Protein AF-A0A364NBF6-F1 (afdb_monomer)

pLDDT: mean 75.81, std 26.18, range [22.16, 98.38]

Structure (mmCIF, N/CA/C/O backbone):
data_AF-A0A364NBF6-F1
#
_entry.id   AF-A0A364NBF6-F1
#
loop_
_atom_site.group_PDB
_atom_site.id
_atom_site.type_symbol
_atom_site.label_atom_id
_atom_site.label_alt_id
_atom_site.label_comp_id
_atom_site.label_asym_id
_atom_site.label_entity_id
_atom_site.label_seq_id
_atom_site.pdbx_PDB_ins_code
_atom_site.Cartn_x
_atom_site.Cartn_y
_atom_site.Cartn_z
_atom_site.occupancy
_atom_site.B_iso_or_equiv
_atom_site.auth_seq_id
_atom_site.auth_comp_id
_atom_site.auth_asym_id
_atom_site.auth_atom_id
_atom_site.pdbx_PDB_model_num
ATOM 1 N N . MET A 1 1 ? 6.435 -25.869 49.431 1.00 33.03 1 MET A N 1
ATOM 2 C CA . MET A 1 1 ? 7.713 -26.461 49.877 1.00 33.03 1 MET A CA 1
ATOM 3 C C . MET A 1 1 ? 7.801 -27.852 49.263 1.00 33.03 1 MET A C 1
ATOM 5 O O . MET A 1 1 ? 7.088 -28.699 49.765 1.00 33.03 1 MET A O 1
ATOM 9 N N . PHE A 1 2 ? 8.606 -28.037 48.198 1.00 29.45 2 PHE A N 1
ATOM 10 C CA . PHE A 1 2 ? 8.916 -29.311 47.489 1.00 29.45 2 PHE A CA 1
ATOM 11 C C . PHE A 1 2 ? 7.726 -30.178 46.979 1.00 29.45 2 PHE A C 1
ATOM 13 O O . PHE A 1 2 ? 6.613 -30.058 47.466 1.00 29.45 2 PHE A O 1
ATOM 20 N N . ASN A 1 3 ? 7.898 -31.150 46.070 1.00 33.50 3 ASN A N 1
ATOM 21 C CA . ASN A 1 3 ? 8.496 -31.186 44.713 1.00 33.50 3 ASN A CA 1
ATOM 22 C C . ASN A 1 3 ? 8.186 -32.583 44.094 1.00 33.50 3 ASN A C 1
ATOM 24 O O . ASN A 1 3 ? 7.715 -33.451 44.820 1.00 33.50 3 ASN A O 1
ATOM 28 N N . ALA A 1 4 ? 8.541 -32.814 42.815 1.00 31.12 4 ALA A N 1
ATOM 29 C CA . ALA A 1 4 ? 8.360 -34.058 42.020 1.00 31.12 4 ALA A CA 1
ATOM 30 C C . ALA A 1 4 ? 6.917 -34.293 41.482 1.00 31.12 4 ALA A C 1
ATOM 32 O O . ALA A 1 4 ? 6.003 -34.448 42.281 1.00 31.12 4 ALA A O 1
ATOM 33 N N . LEU A 1 5 ? 6.566 -34.261 40.179 1.00 32.34 5 LEU A N 1
ATOM 34 C CA . LEU A 1 5 ? 7.253 -34.303 38.857 1.00 32.34 5 LEU A CA 1
ATOM 35 C C . LEU A 1 5 ? 7.337 -35.712 38.209 1.00 32.34 5 LEU A C 1
ATOM 37 O O . LEU A 1 5 ? 7.474 -36.702 38.919 1.00 32.34 5 LEU A O 1
ATOM 41 N N . SER A 1 6 ? 7.290 -35.760 36.861 1.00 30.30 6 SER A N 1
ATOM 42 C CA . SER A 1 6 ? 7.133 -36.923 35.935 1.00 30.30 6 SER A CA 1
ATOM 43 C C . SER A 1 6 ? 5.686 -37.443 35.760 1.00 30.30 6 SER A C 1
ATOM 45 O O . SER A 1 6 ? 4.931 -37.449 36.723 1.00 30.30 6 SER A O 1
ATOM 47 N N . THR A 1 7 ? 5.191 -37.852 34.576 1.00 32.06 7 THR A N 1
ATOM 48 C CA . THR A 1 7 ? 5.650 -37.705 33.162 1.00 32.06 7 THR A CA 1
ATOM 49 C C . THR A 1 7 ? 4.454 -37.905 32.201 1.00 32.06 7 THR A C 1
ATOM 51 O O . THR A 1 7 ? 3.605 -38.744 32.501 1.00 32.06 7 THR A O 1
ATOM 54 N N . PRO A 1 8 ? 4.375 -37.225 31.037 1.00 36.62 8 PRO A N 1
ATOM 55 C CA . PRO A 1 8 ? 3.404 -37.543 29.981 1.00 36.62 8 PRO A CA 1
ATOM 56 C C . PRO A 1 8 ? 3.878 -38.698 29.075 1.00 36.62 8 PRO A C 1
ATOM 58 O O . PRO A 1 8 ? 5.078 -38.910 28.908 1.00 36.62 8 PRO A O 1
ATOM 61 N N . LEU A 1 9 ? 2.938 -39.423 28.456 1.00 31.67 9 LEU A N 1
ATOM 62 C CA . LEU A 1 9 ? 3.226 -40.523 27.523 1.00 31.67 9 LEU A CA 1
ATOM 63 C C . LEU A 1 9 ? 3.804 -40.024 26.187 1.00 31.67 9 LEU A C 1
ATOM 65 O O . LEU A 1 9 ? 3.197 -39.189 25.517 1.00 31.67 9 LEU A O 1
ATOM 69 N N . THR A 1 10 ? 4.905 -40.631 25.743 1.00 32.06 10 THR A N 1
ATOM 70 C CA . THR A 1 10 ? 5.399 -40.558 24.360 1.00 32.06 10 THR A CA 1
ATOM 71 C C . THR A 1 10 ? 5.110 -41.871 23.629 1.00 32.06 10 THR A C 1
ATOM 73 O O . THR A 1 10 ? 5.602 -42.933 24.005 1.00 32.06 10 THR A O 1
ATOM 76 N N . LEU A 1 11 ? 4.314 -41.814 22.559 1.00 32.06 11 LEU A N 1
ATOM 77 C CA . LEU A 1 11 ? 4.087 -42.961 21.674 1.00 32.06 11 LEU A CA 1
ATOM 78 C C . LEU A 1 11 ? 5.217 -43.051 20.640 1.00 32.06 11 LEU A C 1
ATOM 80 O O . LEU A 1 11 ? 5.231 -42.299 19.668 1.00 32.06 11 LEU A O 1
ATOM 84 N N . LEU A 1 12 ? 6.159 -43.980 20.839 1.00 31.70 12 LEU A N 1
ATOM 85 C CA . LEU A 1 12 ? 7.136 -44.341 19.807 1.00 31.70 12 LEU A CA 1
ATOM 86 C C . LEU A 1 12 ? 6.461 -45.173 18.706 1.00 31.70 12 LEU A C 1
ATOM 88 O O . LEU A 1 12 ? 6.180 -46.356 18.893 1.00 31.70 12 LEU A O 1
ATOM 92 N N . SER A 1 13 ? 6.272 -44.581 17.528 1.00 32.91 13 SER A N 1
ATOM 93 C CA . SER A 1 13 ? 6.013 -45.324 16.294 1.00 32.91 13 SER A CA 1
ATOM 94 C C . SER A 1 13 ? 7.323 -45.911 15.755 1.00 32.91 13 SER A C 1
ATOM 96 O O . SER A 1 13 ? 8.178 -45.211 15.215 1.00 32.91 13 SER A O 1
ATOM 98 N N . PHE A 1 14 ? 7.493 -47.223 15.922 1.00 32.56 14 PHE A N 1
ATOM 99 C CA . PHE A 1 14 ? 8.661 -47.959 15.437 1.00 32.56 14 PHE A CA 1
ATOM 100 C C . PHE A 1 14 ? 8.610 -48.098 13.904 1.00 32.56 14 PHE A C 1
ATOM 102 O O . PHE A 1 14 ? 7.918 -48.964 13.372 1.00 32.56 14 PHE A O 1
ATOM 109 N N . SER A 1 15 ? 9.365 -47.261 13.192 1.00 33.25 15 SER A N 1
ATOM 110 C CA . SER A 1 15 ? 9.583 -47.387 11.745 1.00 33.25 15 SER A CA 1
ATOM 111 C C . SER A 1 15 ? 10.987 -47.920 11.481 1.00 33.25 15 SER A C 1
ATOM 113 O O . SER A 1 15 ? 11.964 -47.181 11.610 1.00 33.25 15 SER A O 1
ATOM 115 N N . LEU A 1 16 ? 11.104 -49.193 11.086 1.00 32.88 16 LEU A N 1
ATOM 116 C CA . LEU A 1 16 ? 12.365 -49.727 10.567 1.00 32.88 16 LEU A CA 1
ATOM 117 C C . LEU A 1 16 ? 12.699 -49.022 9.246 1.00 32.88 16 LEU A C 1
ATOM 119 O O . LEU A 1 16 ? 12.142 -49.358 8.200 1.00 32.88 16 LEU A O 1
ATOM 123 N N . LEU A 1 17 ? 13.654 -48.090 9.272 1.00 32.38 17 LEU A N 1
ATOM 124 C CA . LEU A 1 17 ? 14.365 -47.729 8.053 1.00 32.38 17 LEU A CA 1
ATOM 125 C C . LEU A 1 17 ? 15.262 -48.902 7.654 1.00 32.38 17 LEU A C 1
ATOM 127 O O . LEU A 1 17 ? 16.390 -49.039 8.122 1.00 32.38 17 LEU A O 1
ATOM 131 N N . LEU A 1 18 ? 14.759 -49.716 6.727 1.00 31.62 18 LEU A N 1
ATOM 132 C CA . LEU A 1 18 ? 15.609 -50.422 5.778 1.00 31.62 18 LEU A CA 1
ATOM 133 C C . LEU A 1 18 ? 16.432 -49.362 5.038 1.00 31.62 18 LEU A C 1
ATOM 135 O O . LEU A 1 18 ? 15.936 -48.696 4.129 1.00 31.62 18 LEU A O 1
ATOM 139 N N . THR A 1 19 ? 17.679 -49.161 5.464 1.00 30.48 19 THR A N 1
ATOM 140 C CA . THR A 1 19 ? 18.617 -48.250 4.807 1.00 30.48 19 THR A CA 1
ATOM 141 C C . THR A 1 19 ? 19.073 -48.864 3.491 1.00 30.48 19 THR A C 1
ATOM 143 O O . THR A 1 19 ? 20.165 -49.422 3.397 1.00 30.48 19 THR A O 1
ATOM 146 N N . SER A 1 20 ? 18.224 -48.762 2.469 1.00 36.12 20 SER A N 1
ATOM 147 C CA . SER A 1 20 ? 18.601 -49.008 1.082 1.00 36.12 20 SER A CA 1
ATOM 148 C C . SER A 1 20 ? 19.801 -48.126 0.755 1.00 36.12 20 SER A C 1
ATOM 150 O O . SER A 1 20 ? 19.659 -46.910 0.604 1.00 36.12 20 SER A O 1
ATOM 152 N N . THR A 1 21 ? 20.986 -48.725 0.656 1.00 36.09 21 THR A N 1
ATOM 153 C CA . THR A 1 21 ? 22.244 -48.058 0.303 1.00 36.09 21 THR A CA 1
ATOM 154 C C . THR A 1 21 ? 22.259 -47.703 -1.182 1.00 36.09 21 THR A C 1
ATOM 156 O O . THR A 1 21 ? 23.071 -48.189 -1.964 1.00 36.09 21 THR A O 1
ATOM 159 N N . SER A 1 22 ? 21.332 -46.827 -1.583 1.00 42.31 22 SER A N 1
ATOM 160 C CA . SER A 1 22 ? 21.359 -46.168 -2.884 1.00 42.31 22 SER A CA 1
ATOM 161 C C . SER A 1 22 ? 22.721 -45.504 -3.054 1.00 42.31 22 SER A C 1
ATOM 163 O O . SER A 1 22 ? 23.139 -44.764 -2.160 1.00 42.31 22 SER A O 1
ATOM 165 N N . ALA A 1 23 ? 23.401 -45.753 -4.175 1.00 44.84 23 ALA A N 1
ATOM 166 C CA . ALA A 1 23 ? 24.706 -45.162 -4.430 1.00 44.84 23 ALA A CA 1
ATOM 167 C C . ALA A 1 23 ? 24.603 -43.633 -4.315 1.00 44.84 23 ALA A C 1
ATOM 169 O O . ALA A 1 23 ? 23.849 -42.970 -5.040 1.00 44.84 23 ALA A O 1
ATOM 170 N N . ILE A 1 24 ? 25.307 -43.079 -3.332 1.00 59.88 24 ILE A N 1
ATOM 171 C CA . ILE A 1 24 ? 25.478 -41.642 -3.177 1.00 59.88 24 ILE A CA 1
ATOM 172 C C . ILE A 1 24 ? 26.671 -41.275 -4.053 1.00 59.88 24 ILE A C 1
ATOM 174 O O . ILE A 1 24 ? 27.768 -41.803 -3.865 1.00 59.88 24 ILE A O 1
ATOM 178 N N . GLY A 1 25 ? 26.436 -40.395 -5.027 1.00 72.44 25 GLY A N 1
ATOM 179 C CA . GLY A 1 25 ? 27.477 -39.920 -5.934 1.00 72.44 25 GLY A CA 1
ATOM 180 C C . GLY A 1 25 ? 28.655 -39.277 -5.194 1.00 72.44 25 GLY A C 1
ATOM 181 O O . GLY A 1 25 ? 28.550 -38.942 -4.014 1.00 72.44 25 GLY A O 1
ATOM 182 N N . ARG A 1 26 ? 29.787 -39.092 -5.875 1.00 83.75 26 ARG A N 1
ATOM 183 C CA . ARG A 1 26 ? 31.012 -38.556 -5.265 1.00 83.75 26 ARG A CA 1
ATOM 184 C C . ARG A 1 26 ? 31.417 -37.216 -5.866 1.00 83.75 26 ARG A C 1
ATOM 186 O O . ARG A 1 26 ? 31.491 -37.062 -7.086 1.00 83.75 26 ARG A O 1
ATOM 193 N N . ALA A 1 27 ? 31.769 -36.286 -4.986 1.00 87.75 27 ALA A N 1
ATOM 194 C CA . ALA A 1 27 ? 32.601 -35.144 -5.326 1.00 87.75 27 ALA A CA 1
ATOM 195 C C . ALA A 1 27 ? 34.059 -35.621 -5.388 1.00 87.75 27 ALA A C 1
ATOM 197 O O . ALA A 1 27 ? 34.555 -36.194 -4.414 1.00 87.75 27 ALA A O 1
ATOM 198 N N . ILE A 1 28 ? 34.737 -35.395 -6.513 1.00 88.75 28 ILE A N 1
ATOM 199 C CA . ILE A 1 28 ? 36.156 -35.711 -6.711 1.00 88.75 28 ILE A CA 1
ATOM 200 C C . ILE A 1 28 ? 36.900 -34.441 -7.122 1.00 88.75 28 ILE A C 1
ATOM 202 O O . ILE A 1 28 ? 36.410 -33.657 -7.934 1.00 88.75 28 ILE A O 1
ATOM 206 N N . VAL A 1 29 ? 38.092 -34.242 -6.564 1.00 90.75 29 VAL A N 1
ATOM 207 C CA . VAL A 1 29 ? 38.998 -33.146 -6.923 1.00 90.75 29 VAL A CA 1
ATOM 208 C C . VAL A 1 29 ? 40.357 -33.742 -7.268 1.00 90.75 29 VAL A C 1
ATOM 210 O O . VAL A 1 29 ? 40.995 -34.348 -6.411 1.00 90.75 29 VAL A O 1
ATOM 213 N N . THR A 1 30 ? 40.784 -33.576 -8.517 1.00 90.31 30 THR A N 1
ATOM 214 C CA . THR A 1 30 ? 42.007 -34.144 -9.097 1.00 90.31 30 THR A CA 1
ATOM 215 C C . THR A 1 30 ? 43.015 -33.033 -9.366 1.00 90.31 30 THR A C 1
ATOM 217 O O . THR A 1 30 ? 42.730 -32.083 -10.102 1.00 90.31 30 THR A O 1
ATOM 220 N N . ASN A 1 31 ? 44.213 -33.167 -8.801 1.00 91.56 31 ASN A N 1
ATOM 221 C CA . ASN A 1 31 ? 45.301 -32.230 -9.036 1.00 91.56 31 ASN A CA 1
ATOM 222 C C . ASN A 1 31 ? 46.184 -32.704 -10.204 1.00 91.56 31 ASN A C 1
ATOM 224 O O . ASN A 1 31 ? 46.937 -33.659 -10.057 1.00 91.56 31 ASN A O 1
ATOM 228 N N . GLU A 1 32 ? 46.131 -32.024 -11.350 1.00 89.38 32 GLU A N 1
ATOM 229 C CA . GLU A 1 32 ? 47.027 -32.244 -12.503 1.00 89.38 32 GLU A CA 1
ATOM 230 C C . GLU A 1 32 ? 48.059 -31.098 -12.638 1.00 89.38 32 GLU A C 1
ATOM 232 O O . GLU A 1 32 ? 48.628 -30.847 -13.706 1.00 89.38 32 GLU A O 1
ATOM 237 N N . CYS A 1 33 ? 48.294 -30.360 -11.547 1.00 84.56 33 CYS A N 1
ATOM 238 C CA . CYS A 1 33 ? 49.331 -29.339 -11.446 1.00 84.56 33 CYS A CA 1
ATOM 239 C C . CYS A 1 33 ? 50.655 -29.931 -10.929 1.00 84.56 33 CYS A C 1
ATOM 241 O O . CYS A 1 33 ? 50.647 -30.962 -10.261 1.00 84.56 33 CYS A O 1
ATOM 243 N N . PRO A 1 34 ? 51.800 -29.269 -11.190 1.00 86.25 34 PRO A N 1
ATOM 244 C CA . PRO A 1 34 ? 53.101 -29.699 -10.668 1.00 86.25 34 PRO A CA 1
ATOM 245 C C . PRO A 1 34 ? 53.305 -29.394 -9.173 1.00 86.25 34 PRO A C 1
ATOM 247 O O . PRO A 1 34 ? 54.284 -29.858 -8.598 1.00 86.25 34 PRO A O 1
ATOM 250 N N . ASP A 1 35 ? 52.409 -28.618 -8.560 1.00 90.38 35 ASP A N 1
ATOM 251 C CA . ASP A 1 35 ? 52.458 -28.194 -7.158 1.00 90.38 35 ASP A CA 1
ATOM 252 C C . ASP A 1 35 ? 51.235 -28.760 -6.404 1.00 90.38 35 ASP A C 1
ATOM 254 O O . ASP A 1 35 ? 50.169 -28.902 -7.022 1.00 90.38 35 ASP A O 1
ATOM 258 N N . PRO A 1 36 ? 51.340 -29.062 -5.095 1.00 92.56 36 PRO A N 1
ATOM 259 C CA . PRO A 1 36 ? 50.197 -29.487 -4.289 1.00 92.56 36 PRO A CA 1
ATOM 260 C C . PRO A 1 36 ? 49.123 -28.393 -4.195 1.00 92.56 36 PRO A C 1
ATOM 262 O O . PRO A 1 36 ? 49.416 -27.197 -4.250 1.00 92.56 36 PRO A O 1
ATOM 265 N N . ILE A 1 37 ? 47.869 -28.812 -4.018 1.00 95.06 37 ILE A N 1
ATOM 266 C CA . ILE A 1 37 ? 46.731 -27.918 -3.752 1.00 95.06 37 ILE A CA 1
ATOM 267 C C . ILE A 1 37 ? 46.055 -28.301 -2.434 1.00 95.06 37 ILE A C 1
ATOM 269 O O . ILE A 1 37 ? 46.061 -29.465 -2.034 1.00 95.06 37 ILE A O 1
ATOM 273 N N . TYR A 1 38 ? 45.464 -27.320 -1.760 1.00 96.25 38 TYR A N 1
ATOM 274 C CA . TYR A 1 38 ? 44.934 -27.460 -0.405 1.00 96.25 38 TYR A CA 1
ATOM 275 C C . TYR A 1 38 ? 43.412 -27.333 -0.428 1.00 96.25 38 TYR A C 1
ATOM 277 O O . TYR A 1 38 ? 42.883 -26.360 -0.966 1.00 96.25 38 TYR A O 1
ATOM 285 N N . LEU A 1 39 ? 42.714 -28.323 0.131 1.00 96.25 39 LEU A N 1
ATOM 286 C CA . LEU A 1 39 ? 41.259 -28.454 0.091 1.00 96.25 39 LEU A CA 1
ATOM 287 C C . LEU A 1 39 ? 40.650 -28.509 1.498 1.00 96.25 39 LEU A C 1
ATOM 289 O O . LEU A 1 39 ? 41.180 -29.163 2.396 1.00 96.25 39 LEU A O 1
ATOM 293 N N . TRP A 1 40 ? 39.479 -27.892 1.650 1.00 96.56 40 TRP A N 1
ATOM 294 C CA . TRP A 1 40 ? 38.606 -28.005 2.818 1.00 96.56 40 TRP A CA 1
ATOM 295 C C . TRP A 1 40 ? 37.174 -28.300 2.375 1.00 96.56 40 TRP A C 1
ATOM 297 O O . TRP A 1 40 ? 36.668 -27.668 1.448 1.00 96.56 40 TRP A O 1
ATOM 307 N N . SER A 1 41 ? 36.509 -29.225 3.063 1.00 94.69 41 SER A N 1
ATOM 308 C CA . SER A 1 41 ? 35.071 -29.465 2.935 1.00 94.69 41 SER A CA 1
ATOM 309 C C . SER A 1 41 ? 34.343 -28.651 4.001 1.00 94.69 41 SER A C 1
ATOM 311 O O . SER A 1 41 ? 34.680 -28.744 5.183 1.00 94.69 41 SER A O 1
ATOM 313 N N . ILE A 1 42 ? 33.407 -27.796 3.582 1.00 92.56 42 ILE A N 1
ATOM 314 C CA . ILE A 1 42 ? 32.743 -26.817 4.450 1.00 92.56 42 ILE A CA 1
ATOM 315 C C . ILE A 1 42 ? 31.223 -26.927 4.317 1.00 92.56 42 ILE A C 1
ATOM 317 O O . ILE A 1 42 ? 30.675 -26.741 3.231 1.00 92.56 42 ILE A O 1
ATOM 321 N N . GLY A 1 43 ? 30.560 -27.184 5.441 1.00 88.06 43 GLY A N 1
ATOM 322 C CA . GLY A 1 43 ? 29.113 -27.068 5.633 1.00 88.06 43 GLY A CA 1
ATOM 323 C C . GLY A 1 43 ? 28.834 -26.224 6.879 1.00 88.06 43 GLY A C 1
ATOM 324 O O . GLY A 1 43 ? 29.406 -25.145 7.036 1.00 88.06 43 GLY A O 1
ATOM 325 N N . GLY A 1 44 ? 28.048 -26.749 7.821 1.00 82.06 44 GLY A N 1
ATOM 326 C CA . GLY A 1 44 ? 27.921 -26.211 9.180 1.00 82.06 44 GLY A CA 1
ATOM 327 C C . GLY A 1 44 ? 29.199 -26.353 10.023 1.00 82.06 44 GLY A C 1
ATOM 328 O O . GLY A 1 44 ? 29.326 -25.713 11.066 1.00 82.06 44 GLY A O 1
ATOM 329 N N . THR A 1 45 ? 30.167 -27.158 9.572 1.00 85.75 45 THR A N 1
ATOM 330 C CA . THR A 1 45 ? 31.531 -27.250 10.119 1.00 85.75 45 THR A CA 1
ATOM 331 C C . THR A 1 45 ? 32.579 -27.213 8.998 1.00 85.75 45 THR A C 1
ATOM 333 O O . THR A 1 45 ? 32.256 -27.373 7.820 1.00 85.75 45 THR A O 1
ATOM 336 N N . ILE A 1 46 ? 33.843 -26.971 9.362 1.00 91.00 46 ILE A N 1
ATOM 337 C CA . ILE A 1 46 ? 34.998 -26.923 8.449 1.00 91.00 46 ILE A CA 1
ATOM 338 C C . ILE A 1 46 ? 35.856 -28.172 8.695 1.00 91.00 46 ILE A C 1
ATOM 340 O O . ILE A 1 46 ? 36.208 -28.456 9.841 1.00 91.00 46 ILE A O 1
ATOM 344 N N . SER A 1 47 ? 36.207 -28.913 7.640 1.00 92.94 47 SER A N 1
ATOM 345 C CA . SER A 1 47 ? 37.106 -30.072 7.739 1.00 92.94 47 SER A CA 1
ATOM 346 C C . SER A 1 47 ? 38.544 -29.675 8.118 1.00 92.94 47 SER A C 1
ATOM 348 O O . SER A 1 47 ? 38.947 -28.524 7.932 1.00 92.94 47 SER A O 1
ATOM 350 N N . PRO A 1 48 ? 39.392 -30.628 8.544 1.00 93.88 48 PRO A N 1
ATOM 351 C CA . PRO A 1 48 ? 40.842 -30.463 8.457 1.00 93.88 48 PRO A CA 1
ATOM 352 C C . PRO A 1 48 ? 41.294 -30.125 7.023 1.00 93.88 48 PRO A C 1
ATOM 354 O O . PRO A 1 48 ? 40.583 -30.413 6.056 1.00 93.88 48 PRO A O 1
ATOM 357 N N . GLN A 1 49 ? 42.490 -29.544 6.884 1.00 94.69 49 GLN A N 1
ATOM 358 C CA . GLN A 1 49 ? 43.123 -29.335 5.577 1.00 94.69 49 GLN A CA 1
ATOM 359 C C . GLN A 1 49 ? 43.458 -30.688 4.936 1.00 94.69 49 GLN A C 1
ATOM 361 O O . GLN A 1 49 ? 44.196 -31.487 5.514 1.00 94.69 49 GLN A O 1
ATOM 366 N N . HIS A 1 50 ? 42.988 -30.908 3.713 1.00 95.06 50 HIS A N 1
ATOM 367 C CA . HIS A 1 50 ? 43.423 -32.002 2.855 1.00 95.06 50 HIS A CA 1
ATOM 368 C C . HIS A 1 50 ? 44.455 -31.478 1.850 1.00 95.06 50 HIS A C 1
ATOM 370 O O . HIS A 1 50 ? 44.165 -30.560 1.086 1.00 95.06 50 HIS A O 1
ATOM 376 N N . VAL A 1 51 ? 45.656 -32.057 1.843 1.00 95.31 51 VAL A N 1
ATOM 377 C CA . VAL A 1 51 ? 46.665 -31.797 0.805 1.00 95.31 51 VAL A CA 1
ATOM 378 C C . VAL A 1 51 ? 46.420 -32.765 -0.351 1.00 95.31 51 VAL A C 1
ATOM 380 O O . VAL A 1 51 ? 46.274 -33.966 -0.126 1.00 95.31 51 VAL A O 1
ATOM 383 N N . ILE A 1 52 ? 46.346 -32.248 -1.577 1.00 94.50 52 ILE A N 1
ATOM 384 C CA . ILE A 1 52 ? 46.197 -33.037 -2.803 1.00 94.50 52 ILE A CA 1
ATOM 385 C C . ILE A 1 52 ? 47.485 -32.873 -3.607 1.00 94.50 52 ILE A C 1
ATOM 387 O O . ILE A 1 52 ? 47.693 -31.864 -4.287 1.00 94.50 52 ILE A O 1
ATOM 391 N N . GLU A 1 53 ? 48.361 -33.865 -3.501 1.00 94.69 53 GLU A N 1
ATOM 392 C CA . GLU A 1 53 ? 49.649 -33.906 -4.194 1.00 94.69 53 GLU A CA 1
ATOM 393 C C . GLU A 1 53 ? 49.488 -33.980 -5.727 1.00 94.69 53 GLU A C 1
ATOM 395 O O . GLU A 1 53 ? 48.440 -34.432 -6.212 1.00 94.69 53 GLU A O 1
ATOM 400 N N . PRO A 1 54 ? 50.506 -33.573 -6.510 1.00 91.00 54 PRO A N 1
ATOM 401 C CA . PRO A 1 54 ? 50.523 -33.710 -7.966 1.00 91.00 54 PRO A CA 1
ATOM 402 C C . PRO A 1 54 ? 50.120 -35.109 -8.457 1.00 91.00 54 PRO A C 1
ATOM 404 O O . PRO A 1 54 ? 50.615 -36.126 -7.973 1.00 91.00 54 PRO A O 1
ATOM 407 N N . SER A 1 55 ? 49.223 -35.155 -9.442 1.00 87.62 55 SER A N 1
ATOM 408 C CA . SER A 1 55 ? 48.616 -36.370 -10.012 1.00 87.62 55 SER A CA 1
ATOM 409 C C . SER A 1 55 ? 47.765 -37.213 -9.045 1.00 87.62 55 SER A C 1
ATOM 411 O O . SER A 1 55 ? 47.413 -38.344 -9.382 1.00 87.62 55 SER A O 1
ATOM 413 N N . THR A 1 56 ? 47.390 -36.697 -7.868 1.00 88.94 56 THR A N 1
ATOM 414 C CA . THR A 1 56 ? 46.493 -37.394 -6.922 1.00 88.94 56 THR A CA 1
ATOM 415 C C . THR A 1 56 ? 45.066 -36.828 -6.935 1.00 88.94 56 THR A C 1
ATOM 417 O O . THR A 1 56 ? 44.748 -35.883 -7.664 1.00 88.94 56 THR A O 1
ATOM 420 N N . SER A 1 57 ? 44.149 -37.445 -6.18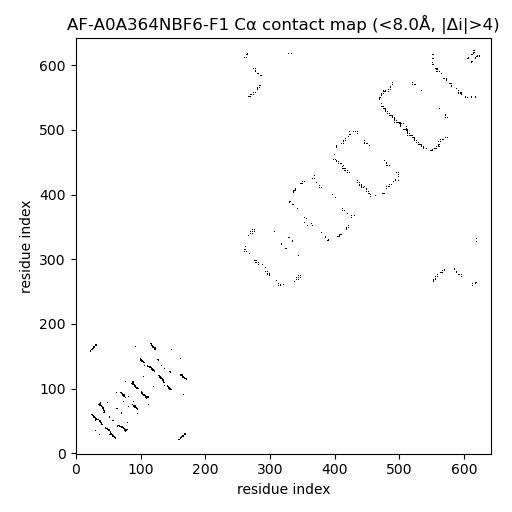0 1.00 88.94 57 SER A N 1
ATOM 421 C CA . SER A 1 57 ? 42.753 -36.998 -6.082 1.00 88.94 57 SER A CA 1
ATOM 422 C C . SER A 1 57 ? 42.173 -37.164 -4.681 1.00 88.94 57 SER A C 1
ATOM 424 O O . SER A 1 57 ? 42.309 -38.215 -4.060 1.00 88.94 57 SER A O 1
ATOM 426 N N . TYR A 1 58 ? 41.446 -36.146 -4.228 1.00 90.56 58 TYR A N 1
ATOM 427 C CA . TYR A 1 58 ? 40.548 -36.216 -3.078 1.00 90.56 58 TYR A CA 1
ATOM 428 C C . TYR A 1 58 ? 39.158 -36.691 -3.520 1.00 90.56 58 TYR A C 1
ATOM 430 O O . TYR A 1 58 ? 38.713 -36.349 -4.617 1.00 90.56 58 TYR A O 1
ATOM 438 N N . SER A 1 59 ? 38.431 -37.424 -2.669 1.00 88.62 59 SER A N 1
ATOM 439 C CA . SER A 1 59 ? 37.001 -37.664 -2.899 1.00 88.62 59 SER A CA 1
ATOM 440 C C . SER A 1 59 ? 36.179 -37.817 -1.621 1.00 88.62 59 SER A C 1
ATOM 442 O O . SER A 1 59 ? 36.612 -38.462 -0.667 1.00 88.62 59 SER A O 1
ATOM 444 N N . GLN A 1 60 ? 34.943 -37.318 -1.656 1.00 87.31 60 GLN A N 1
ATOM 445 C CA . GLN A 1 60 ? 33.922 -37.533 -0.625 1.00 87.31 60 GLN A CA 1
ATOM 446 C C . GLN A 1 60 ? 32.577 -37.915 -1.274 1.00 87.31 60 GLN A C 1
ATOM 448 O O . GLN A 1 60 ? 32.325 -37.513 -2.414 1.00 87.31 60 GLN A O 1
ATOM 453 N N . PRO A 1 61 ? 31.698 -38.680 -0.598 1.00 85.81 61 PRO A N 1
ATOM 454 C CA . PRO A 1 61 ? 30.306 -38.806 -1.029 1.00 85.81 61 PRO A CA 1
ATOM 455 C C . PRO A 1 61 ? 29.601 -37.441 -0.954 1.00 85.81 61 PRO A C 1
ATOM 457 O O . PRO A 1 61 ? 29.930 -36.628 -0.092 1.00 85.81 61 PRO A O 1
ATOM 460 N N . PHE A 1 62 ? 28.622 -37.189 -1.825 1.00 85.19 62 PHE A N 1
ATOM 461 C CA . PHE A 1 62 ? 27.746 -36.024 -1.698 1.00 85.19 62 PHE A CA 1
ATOM 462 C C . PHE A 1 62 ? 26.865 -36.177 -0.454 1.00 85.19 62 PHE A C 1
ATOM 464 O O . PHE A 1 62 ? 26.016 -37.064 -0.399 1.00 85.19 62 PHE A O 1
ATOM 471 N N . THR A 1 63 ? 27.016 -35.304 0.536 1.00 84.88 63 THR A N 1
ATOM 472 C CA . THR A 1 63 ? 26.132 -35.269 1.708 1.00 84.88 63 THR A CA 1
ATOM 473 C C . THR A 1 63 ? 25.360 -33.955 1.770 1.00 84.88 63 THR A C 1
ATOM 475 O O . THR A 1 63 ? 25.795 -32.927 1.252 1.00 84.88 63 THR A O 1
ATOM 478 N N . ARG A 1 64 ? 24.168 -33.987 2.377 1.00 82.94 64 ARG A N 1
ATOM 479 C CA . ARG A 1 64 ? 23.393 -32.778 2.665 1.00 82.94 64 ARG A CA 1
ATOM 480 C C . ARG A 1 64 ? 23.757 -32.304 4.062 1.00 82.94 64 ARG A C 1
ATOM 482 O O . ARG A 1 64 ? 23.531 -33.033 5.026 1.00 82.94 64 ARG A O 1
ATOM 489 N N . ASP A 1 65 ? 24.298 -31.099 4.168 1.00 83.44 65 ASP A N 1
ATOM 490 C CA . ASP A 1 65 ? 24.515 -30.474 5.468 1.00 83.44 65 ASP A CA 1
ATOM 491 C C . ASP A 1 65 ? 23.169 -29.995 6.059 1.00 83.44 65 ASP A C 1
ATOM 493 O O . ASP A 1 65 ? 22.392 -29.356 5.341 1.00 83.44 65 ASP A O 1
ATOM 497 N N . PRO A 1 66 ? 22.854 -30.296 7.333 1.00 75.88 66 PRO A N 1
ATOM 498 C CA . PRO A 1 66 ? 21.573 -29.935 7.942 1.00 75.88 66 PRO A CA 1
ATOM 499 C C . PRO A 1 66 ? 21.468 -28.458 8.363 1.00 75.88 66 PRO A C 1
ATOM 501 O O . PRO A 1 66 ? 20.378 -28.024 8.726 1.00 75.88 66 PRO A O 1
ATOM 504 N N . VAL A 1 67 ? 22.566 -27.693 8.336 1.00 76.88 67 VAL A N 1
ATOM 505 C CA . VAL A 1 67 ? 22.633 -26.276 8.730 1.00 76.88 67 VAL A CA 1
ATOM 506 C C . VAL A 1 67 ? 22.781 -25.370 7.505 1.00 76.88 67 VAL A C 1
ATOM 508 O O . VAL A 1 67 ? 22.029 -24.409 7.368 1.00 76.88 67 VAL A O 1
ATOM 511 N N . SER A 1 68 ? 23.713 -25.676 6.596 1.00 78.38 68 SER A N 1
ATOM 512 C CA . SER A 1 68 ? 23.947 -24.897 5.367 1.00 78.38 68 SER A CA 1
ATOM 513 C C . SER A 1 68 ? 23.156 -25.390 4.151 1.00 78.38 68 SER A C 1
ATOM 515 O O . SER A 1 68 ? 23.168 -24.734 3.112 1.00 78.38 68 SER A O 1
ATOM 517 N N . GLY A 1 69 ? 22.492 -26.550 4.226 1.00 78.69 69 GLY A N 1
ATOM 518 C CA . GLY A 1 69 ? 21.697 -27.138 3.134 1.00 78.69 69 GLY A CA 1
ATOM 519 C C . GLY A 1 69 ? 22.510 -27.733 1.972 1.00 78.69 69 GLY A C 1
ATOM 520 O O . GLY A 1 69 ? 21.993 -28.562 1.222 1.00 78.69 69 GLY A O 1
ATOM 521 N N . GLY A 1 70 ? 23.783 -27.359 1.849 1.00 86.38 70 GLY A N 1
ATOM 522 C CA . GLY A 1 70 ? 24.758 -27.841 0.872 1.00 86.38 70 GLY A CA 1
ATOM 523 C C . GLY A 1 70 ? 26.190 -27.680 1.389 1.00 86.38 70 GLY A C 1
ATOM 524 O O . GLY A 1 70 ? 26.406 -27.126 2.470 1.00 86.38 70 GLY A O 1
ATOM 525 N N . ILE A 1 71 ? 27.161 -28.185 0.628 1.00 91.38 71 ILE A N 1
ATOM 526 C CA . ILE A 1 71 ? 28.577 -28.266 1.006 1.00 91.38 71 ILE A CA 1
ATOM 527 C C . ILE A 1 71 ? 29.450 -27.588 -0.053 1.00 91.38 71 ILE A C 1
ATOM 529 O O . ILE A 1 71 ? 29.256 -27.758 -1.257 1.00 91.38 71 ILE A O 1
ATOM 533 N N . ALA A 1 72 ? 30.446 -26.841 0.413 1.00 93.56 72 ALA A N 1
ATOM 534 C CA . ALA A 1 72 ? 31.446 -26.164 -0.395 1.00 93.56 72 ALA A CA 1
ATOM 535 C C . ALA A 1 72 ? 32.821 -26.826 -0.222 1.00 93.56 72 ALA A C 1
ATOM 537 O O . ALA A 1 72 ? 33.403 -26.804 0.862 1.00 93.56 72 ALA A O 1
ATOM 538 N N . LEU A 1 73 ? 33.367 -27.379 -1.306 1.00 95.12 73 LEU A N 1
ATOM 539 C CA . LEU A 1 73 ? 34.776 -27.744 -1.404 1.00 95.12 73 LEU A CA 1
ATOM 540 C C . LEU A 1 73 ? 35.581 -26.494 -1.765 1.00 95.12 73 LEU A C 1
ATOM 542 O O . LEU A 1 73 ? 35.595 -26.069 -2.920 1.00 95.12 73 LEU A O 1
ATOM 546 N N . LYS A 1 74 ? 36.239 -25.893 -0.772 1.00 94.62 74 LYS A N 1
ATOM 547 C CA . LYS A 1 74 ? 37.150 -24.760 -0.968 1.00 94.62 74 LYS A CA 1
ATOM 548 C C . LYS A 1 74 ? 38.554 -25.256 -1.275 1.00 94.62 74 LYS A C 1
ATOM 550 O O . LYS A 1 74 ? 39.071 -26.100 -0.551 1.00 94.62 74 LYS A O 1
ATOM 555 N N . ILE A 1 75 ? 39.171 -24.704 -2.313 1.00 95.25 75 ILE A N 1
ATOM 556 C CA . ILE A 1 75 ? 40.438 -25.153 -2.890 1.00 95.25 75 ILE A CA 1
ATOM 557 C C . ILE A 1 75 ? 41.357 -23.936 -3.046 1.00 95.25 75 ILE A C 1
ATOM 559 O O . ILE A 1 75 ? 40.948 -22.910 -3.587 1.00 95.25 75 ILE A O 1
ATOM 563 N N . SER A 1 76 ? 42.601 -24.030 -2.579 1.00 94.31 76 SER A N 1
ATOM 564 C CA . SER A 1 76 ? 43.589 -22.949 -2.659 1.00 94.31 76 SER A CA 1
ATOM 565 C C . SER A 1 76 ? 44.960 -23.478 -3.098 1.00 94.31 76 SER A C 1
ATOM 567 O O . SER A 1 76 ? 45.335 -24.584 -2.702 1.00 94.31 76 SER A O 1
ATOM 569 N N . PRO A 1 77 ? 45.747 -22.710 -3.875 1.00 92.06 77 PRO A N 1
ATOM 570 C CA . PRO A 1 77 ? 47.151 -23.025 -4.148 1.00 92.06 77 PRO A CA 1
ATOM 571 C C . PRO A 1 77 ? 48.080 -22.687 -2.965 1.00 92.06 77 PRO A C 1
ATOM 573 O O . PRO A 1 77 ? 49.280 -22.931 -3.043 1.00 92.06 77 PRO A O 1
ATOM 576 N N . VAL A 1 78 ? 47.559 -22.092 -1.883 1.00 92.44 78 VAL A N 1
ATOM 577 C CA . VAL A 1 78 ? 48.335 -21.666 -0.710 1.00 92.44 78 VAL A CA 1
ATOM 578 C C . VAL A 1 78 ? 47.916 -22.470 0.518 1.00 92.44 78 VAL A C 1
ATOM 580 O O . VAL A 1 78 ? 46.737 -22.522 0.873 1.00 92.44 78 VAL A O 1
ATOM 583 N N . GLU A 1 79 ? 48.898 -23.044 1.214 1.00 93.94 79 GLU A N 1
ATOM 584 C CA . GLU A 1 79 ? 48.674 -23.778 2.461 1.00 93.94 79 GLU A CA 1
ATOM 585 C C . GLU A 1 79 ? 47.978 -22.897 3.510 1.00 93.94 79 GLU A C 1
ATOM 587 O O . GLU A 1 79 ? 48.328 -21.725 3.680 1.00 93.94 79 GLU A O 1
ATOM 592 N N . ASN A 1 80 ? 47.002 -23.447 4.236 1.00 91.69 80 ASN A N 1
ATOM 593 C CA . ASN A 1 80 ? 46.151 -22.726 5.188 1.00 91.69 80 ASN A CA 1
ATOM 594 C C . ASN A 1 80 ? 45.416 -21.513 4.571 1.00 91.69 80 ASN A C 1
ATOM 596 O O . ASN A 1 80 ? 45.029 -20.586 5.281 1.00 91.69 80 ASN A O 1
ATOM 600 N N . GLY A 1 81 ? 45.211 -21.515 3.247 1.00 89.50 81 GLY A N 1
ATOM 601 C CA . GLY A 1 81 ? 44.678 -20.388 2.482 1.00 89.50 81 GLY A CA 1
ATOM 602 C C . GLY A 1 81 ? 43.320 -19.861 2.952 1.00 89.50 81 GLY A C 1
ATOM 603 O O . GLY A 1 81 ? 43.142 -18.648 2.997 1.00 89.50 81 GLY A O 1
ATOM 604 N N . ILE A 1 82 ? 42.393 -20.720 3.399 1.00 91.00 82 ILE A N 1
ATOM 605 C CA . ILE A 1 82 ? 41.080 -20.259 3.905 1.00 91.00 82 ILE A CA 1
ATOM 606 C C . ILE A 1 82 ? 41.165 -19.450 5.213 1.00 91.00 82 ILE A C 1
ATOM 608 O O . ILE A 1 82 ? 40.210 -18.758 5.557 1.00 91.00 82 ILE A O 1
ATOM 612 N N . PHE A 1 83 ? 42.293 -19.525 5.929 1.00 91.06 83 PHE A N 1
ATOM 613 C CA . PHE A 1 83 ? 42.550 -18.803 7.181 1.00 91.06 83 PHE A CA 1
ATOM 614 C C . PHE A 1 83 ? 43.492 -17.600 6.996 1.00 91.06 83 PHE A C 1
ATOM 616 O O . PHE A 1 83 ? 43.812 -16.913 7.965 1.00 91.06 83 PHE A O 1
ATOM 623 N N . LYS A 1 84 ? 43.954 -17.336 5.765 1.00 89.69 84 LYS A N 1
ATOM 624 C CA . LYS A 1 84 ? 44.858 -16.227 5.434 1.00 89.69 84 LYS A CA 1
ATOM 625 C C . LYS A 1 84 ? 44.078 -15.093 4.747 1.00 89.69 84 LYS A C 1
ATOM 627 O O . LYS A 1 84 ? 43.284 -15.363 3.846 1.00 89.69 84 LYS A O 1
ATOM 632 N N . PRO A 1 85 ? 44.286 -13.820 5.134 1.00 83.94 85 PRO A N 1
ATOM 633 C CA . PRO A 1 85 ? 43.572 -12.699 4.530 1.00 83.94 85 PRO A CA 1
ATOM 634 C C . PRO A 1 85 ? 43.946 -12.540 3.052 1.00 83.94 85 PRO A C 1
ATOM 636 O O . PRO A 1 85 ? 45.114 -12.663 2.687 1.00 83.94 85 PRO A O 1
ATOM 639 N N . ASN A 1 86 ? 42.953 -12.230 2.214 1.00 84.81 86 ASN A N 1
ATOM 640 C CA . ASN A 1 86 ? 43.099 -11.977 0.774 1.00 84.81 86 ASN A CA 1
ATOM 641 C C . ASN A 1 86 ? 43.786 -13.106 -0.025 1.00 84.81 86 ASN A C 1
ATOM 643 O O . ASN A 1 86 ? 44.385 -12.847 -1.067 1.00 84.81 86 ASN A O 1
ATOM 647 N N . VAL A 1 87 ? 43.693 -14.357 0.441 1.00 91.12 87 VAL A N 1
ATOM 648 C CA . VAL A 1 87 ? 44.156 -15.532 -0.309 1.00 91.12 87 VAL A CA 1
ATOM 649 C C . VAL A 1 87 ? 43.013 -16.134 -1.120 1.00 91.12 87 VAL A C 1
ATOM 651 O O . VAL A 1 87 ? 41.944 -16.446 -0.585 1.00 91.12 87 VAL A O 1
ATOM 654 N N . SER A 1 88 ? 43.286 -16.323 -2.409 1.00 90.12 88 SER A N 1
ATOM 655 C CA . SER A 1 88 ? 42.390 -16.900 -3.407 1.00 90.12 88 SER A CA 1
ATOM 656 C C . SER A 1 88 ? 41.878 -18.291 -3.029 1.00 90.12 88 SER A C 1
ATOM 658 O O . SER A 1 88 ? 42.631 -19.178 -2.603 1.00 90.12 88 SER A O 1
ATOM 660 N N . GLN A 1 89 ? 40.571 -18.478 -3.205 1.00 92.75 89 GLN A N 1
ATOM 661 C CA . GLN A 1 89 ? 39.850 -19.718 -2.933 1.00 92.75 89 GLN A CA 1
ATOM 662 C C . GLN A 1 89 ? 38.898 -20.004 -4.097 1.00 92.75 89 GLN A C 1
ATOM 664 O O . GLN A 1 89 ? 37.900 -19.303 -4.257 1.00 92.75 89 GLN A O 1
ATOM 669 N N . THR A 1 90 ? 39.183 -21.057 -4.860 1.00 92.81 90 THR A N 1
ATOM 670 C CA . THR A 1 90 ? 38.237 -21.634 -5.821 1.00 92.81 90 THR A CA 1
ATOM 671 C C . THR A 1 90 ? 37.295 -22.557 -5.067 1.00 92.81 90 THR A C 1
ATOM 673 O O . THR A 1 90 ? 37.727 -23.405 -4.289 1.00 92.81 90 THR A O 1
ATOM 676 N N . ILE A 1 91 ? 35.998 -22.383 -5.266 1.00 92.56 91 ILE A N 1
ATOM 677 C CA . ILE A 1 91 ? 34.940 -23.078 -4.547 1.00 92.56 91 ILE A CA 1
ATOM 678 C C . ILE A 1 91 ? 34.195 -23.960 -5.540 1.00 92.56 91 ILE A C 1
ATOM 680 O O . ILE A 1 91 ? 33.645 -23.454 -6.508 1.00 92.56 91 ILE A O 1
ATOM 684 N N . PHE A 1 92 ? 34.136 -25.265 -5.281 1.00 92.81 92 PHE A N 1
ATOM 685 C CA . PHE A 1 92 ? 33.147 -26.161 -5.881 1.00 92.81 92 PHE A CA 1
ATOM 686 C C . PHE A 1 92 ? 32.038 -26.385 -4.851 1.00 92.81 92 PHE A C 1
ATOM 688 O O . PHE A 1 92 ? 32.233 -27.082 -3.855 1.00 92.81 92 PHE A O 1
ATOM 695 N N . ALA A 1 93 ? 30.879 -25.770 -5.074 1.00 90.19 93 ALA A N 1
ATOM 696 C CA . ALA A 1 93 ? 29.707 -25.922 -4.220 1.00 90.19 93 ALA A CA 1
ATOM 697 C C . ALA A 1 93 ? 28.746 -26.971 -4.790 1.00 90.19 93 ALA A C 1
ATOM 699 O O . ALA A 1 93 ? 28.587 -27.080 -6.008 1.00 90.19 93 ALA A O 1
ATOM 700 N N . TYR A 1 94 ? 28.077 -27.721 -3.916 1.00 89.75 94 TYR A N 1
ATOM 701 C CA . TYR A 1 94 ? 26.963 -28.591 -4.287 1.00 89.75 94 TYR A CA 1
ATOM 702 C C . TYR A 1 94 ? 25.883 -28.636 -3.201 1.00 89.75 94 TYR A C 1
ATOM 704 O O . TYR A 1 94 ? 26.158 -28.467 -2.013 1.00 89.75 94 TYR A O 1
ATOM 712 N N . SER A 1 95 ? 24.647 -28.917 -3.601 1.00 87.00 95 SER A N 1
ATOM 713 C CA . SER A 1 95 ? 23.545 -29.228 -2.686 1.00 87.00 95 SER A CA 1
ATOM 714 C C . SER A 1 95 ? 22.725 -30.405 -3.216 1.00 87.00 95 SER A C 1
ATOM 716 O O . SER A 1 95 ? 22.827 -30.784 -4.385 1.00 87.00 95 SER A O 1
ATOM 718 N N . LEU A 1 96 ? 21.958 -31.026 -2.320 1.00 83.31 96 LEU A N 1
ATOM 719 C CA . LEU A 1 96 ? 21.100 -32.168 -2.619 1.00 83.31 96 LEU A CA 1
ATOM 720 C C . LEU A 1 96 ? 19.651 -31.790 -2.338 1.00 83.31 96 LEU A C 1
ATOM 722 O O . LEU A 1 96 ? 19.309 -31.506 -1.186 1.00 83.31 96 LEU A O 1
ATOM 726 N N . ASP A 1 97 ? 18.814 -31.838 -3.371 1.00 76.50 97 ASP A N 1
ATOM 727 C CA . ASP A 1 97 ? 17.372 -31.653 -3.241 1.00 76.50 97 ASP A CA 1
ATOM 728 C C . ASP A 1 97 ? 16.619 -32.798 -3.921 1.00 76.50 97 ASP A C 1
ATOM 730 O O . ASP A 1 97 ? 16.743 -33.014 -5.125 1.00 76.50 97 ASP A O 1
ATOM 734 N N . GLY A 1 98 ? 15.890 -33.588 -3.130 1.00 76.00 98 GLY A N 1
ATOM 735 C CA . GLY A 1 98 ? 15.280 -34.841 -3.579 1.00 76.00 98 GLY A CA 1
ATOM 736 C C . GLY A 1 98 ? 16.296 -35.794 -4.223 1.00 76.00 98 GLY A C 1
ATOM 737 O O . GLY A 1 98 ? 17.153 -36.357 -3.543 1.00 76.00 98 GLY A O 1
ATOM 738 N N . ASP A 1 99 ? 16.174 -35.968 -5.539 1.00 70.44 99 ASP A N 1
ATOM 739 C CA . ASP A 1 99 ? 17.079 -36.755 -6.384 1.00 70.44 99 ASP A CA 1
ATOM 740 C C . ASP A 1 99 ? 17.959 -35.878 -7.303 1.00 70.44 99 ASP A C 1
ATOM 742 O O . ASP A 1 99 ? 18.628 -36.398 -8.189 1.00 70.44 99 ASP A O 1
ATOM 746 N N . ASN A 1 100 ? 18.019 -34.560 -7.100 1.00 75.75 100 ASN A N 1
ATOM 747 C CA . ASN A 1 100 ? 18.814 -33.652 -7.927 1.00 75.75 100 ASN A CA 1
ATOM 748 C C . ASN A 1 100 ? 20.058 -33.157 -7.171 1.00 75.75 100 ASN A C 1
ATOM 750 O O . ASN A 1 100 ? 20.009 -32.800 -5.990 1.00 75.75 100 ASN A O 1
ATOM 754 N N . VAL A 1 101 ? 21.200 -33.144 -7.866 1.00 82.12 101 VAL A N 1
ATOM 755 C CA . VAL A 1 101 ? 22.492 -32.677 -7.344 1.00 82.12 101 VAL A CA 1
ATOM 756 C C . VAL A 1 101 ? 22.853 -31.359 -8.021 1.00 82.12 101 VAL A C 1
ATOM 758 O O . VAL A 1 101 ? 23.502 -31.350 -9.073 1.00 82.12 101 VAL A O 1
ATOM 761 N N . TRP A 1 102 ? 22.464 -30.248 -7.407 1.00 82.62 102 TRP A N 1
ATOM 762 C CA . TRP A 1 102 ? 22.838 -28.897 -7.831 1.00 82.62 102 TRP A CA 1
ATOM 763 C C . TRP A 1 102 ? 24.327 -28.636 -7.588 1.00 82.62 102 TRP A C 1
ATOM 765 O O . TRP A 1 102 ? 24.926 -29.224 -6.685 1.00 82.62 102 TRP A O 1
ATOM 775 N N . TYR A 1 103 ? 24.951 -27.801 -8.422 1.00 88.38 103 TYR A N 1
ATOM 776 C CA . TYR A 1 103 ? 26.380 -27.496 -8.337 1.00 88.38 103 TYR A CA 1
ATOM 777 C C . TYR A 1 103 ? 26.752 -26.163 -8.981 1.00 88.38 103 TYR A C 1
ATOM 779 O O . TYR A 1 103 ? 26.142 -25.741 -9.959 1.00 88.38 103 TYR A O 1
ATOM 787 N N . ASP A 1 104 ? 27.793 -25.535 -8.445 1.00 87.19 104 ASP A N 1
ATOM 788 C CA . ASP A 1 104 ? 28.425 -24.326 -8.974 1.00 87.19 104 ASP A CA 1
ATOM 789 C C . ASP A 1 104 ? 29.948 -24.398 -8.791 1.00 87.19 104 ASP A C 1
ATOM 791 O O . ASP A 1 104 ? 30.456 -25.161 -7.961 1.00 87.19 104 ASP A O 1
ATOM 795 N N . MET A 1 105 ? 30.672 -23.581 -9.554 1.00 89.62 105 MET A N 1
ATOM 796 C CA . MET A 1 105 ? 32.084 -23.308 -9.327 1.00 89.62 105 MET A CA 1
ATOM 797 C C . MET A 1 105 ? 32.318 -21.794 -9.357 1.00 89.62 105 MET A C 1
ATOM 799 O O . MET A 1 105 ? 31.881 -21.139 -10.299 1.00 89.62 105 MET A O 1
ATOM 803 N N . SER A 1 106 ? 33.001 -21.240 -8.353 1.00 89.38 106 SER A N 1
ATOM 804 C CA . SER A 1 106 ? 33.193 -19.788 -8.185 1.00 89.38 106 SER A CA 1
ATOM 805 C C . SER A 1 106 ? 34.505 -19.442 -7.465 1.00 89.38 106 SER A C 1
ATOM 807 O O . SER A 1 106 ? 35.005 -20.237 -6.676 1.00 89.38 106 SER A O 1
ATOM 809 N N . ASP A 1 107 ? 35.094 -18.273 -7.742 1.00 89.56 107 ASP A N 1
ATOM 810 C CA . ASP A 1 107 ? 36.336 -17.796 -7.106 1.00 89.56 107 ASP A CA 1
ATOM 811 C C . ASP A 1 107 ? 36.045 -16.665 -6.105 1.00 89.56 107 ASP A C 1
ATOM 813 O O . ASP A 1 107 ? 35.308 -15.725 -6.406 1.00 89.56 107 ASP A O 1
ATOM 817 N N . ILE A 1 108 ? 36.690 -16.695 -4.932 1.00 85.25 108 ILE A N 1
ATOM 818 C CA . ILE A 1 108 ? 36.731 -15.554 -4.001 1.00 85.25 108 ILE A CA 1
ATOM 819 C C . ILE A 1 108 ? 38.171 -15.147 -3.674 1.00 85.25 108 ILE A C 1
ATOM 821 O O . ILE A 1 108 ? 39.079 -15.975 -3.637 1.00 85.25 108 ILE A O 1
ATOM 825 N N . PHE A 1 109 ? 38.372 -13.847 -3.436 1.00 85.50 109 PHE A N 1
ATOM 826 C CA . PHE A 1 109 ? 39.683 -13.205 -3.226 1.00 85.50 109 PHE A CA 1
ATOM 827 C C . PHE A 1 109 ? 40.688 -13.353 -4.393 1.00 85.50 109 PHE A C 1
ATOM 829 O O . PHE A 1 109 ? 41.885 -13.146 -4.210 1.00 85.50 109 PHE A O 1
ATOM 836 N N . GLY A 1 110 ? 40.198 -13.633 -5.607 1.00 84.25 110 GLY A N 1
ATOM 837 C CA . GLY A 1 110 ? 40.968 -13.604 -6.857 1.00 84.25 110 GLY A CA 1
ATOM 838 C C . GLY A 1 110 ? 41.225 -14.979 -7.481 1.00 84.25 110 GLY A C 1
ATOM 839 O O . GLY A 1 110 ? 41.054 -16.014 -6.843 1.00 84.25 110 GLY A O 1
ATOM 840 N N . ASP A 1 111 ? 41.654 -14.976 -8.745 1.00 84.94 111 ASP A N 1
ATOM 841 C CA . ASP A 1 111 ? 41.795 -16.183 -9.569 1.00 84.94 111 ASP A CA 1
ATOM 842 C C . ASP A 1 111 ? 43.048 -17.007 -9.193 1.00 84.94 111 ASP A C 1
ATOM 844 O O . ASP A 1 111 ? 44.118 -16.876 -9.799 1.00 84.94 111 ASP A O 1
ATOM 848 N N . GLY A 1 112 ? 42.944 -17.866 -8.176 1.00 82.38 112 GLY A N 1
ATOM 849 C CA . GLY A 1 112 ? 44.094 -18.600 -7.622 1.00 82.38 112 GLY A CA 1
ATOM 850 C C . GLY A 1 112 ? 44.819 -19.515 -8.613 1.00 82.38 112 GLY A C 1
ATOM 851 O O . GLY A 1 112 ? 46.016 -19.761 -8.470 1.00 82.38 112 GLY A O 1
ATOM 852 N N . PHE A 1 113 ? 44.124 -19.973 -9.654 1.00 88.06 113 PHE A N 1
ATOM 853 C CA . PHE A 1 113 ? 44.657 -20.895 -10.657 1.00 88.06 113 PHE A CA 1
ATOM 854 C C . PHE A 1 113 ? 44.809 -20.253 -12.047 1.00 88.06 113 PHE A C 1
ATOM 856 O O . PHE A 1 113 ? 44.897 -20.967 -13.047 1.00 88.06 113 PHE A O 1
ATOM 863 N N . ALA A 1 114 ? 44.896 -18.920 -12.129 1.00 84.25 114 ALA A N 1
ATOM 864 C CA . ALA A 1 114 ? 45.057 -18.199 -13.392 1.00 84.25 114 ALA A CA 1
ATOM 865 C C . ALA A 1 114 ? 46.205 -18.758 -14.261 1.00 84.25 114 ALA A C 1
ATOM 867 O O . ALA A 1 114 ? 47.338 -18.942 -13.814 1.00 84.25 114 ALA A O 1
ATOM 868 N N . GLY A 1 115 ? 45.907 -19.030 -15.534 1.00 80.12 115 GLY A N 1
ATOM 869 C CA . GLY A 1 115 ? 46.834 -19.648 -16.491 1.00 80.12 115 GLY A CA 1
ATOM 870 C C . GLY A 1 115 ? 46.857 -21.185 -16.475 1.00 80.12 115 GLY A C 1
ATOM 871 O O . GLY A 1 115 ? 47.480 -21.790 -17.352 1.00 80.12 115 GLY A O 1
ATOM 872 N N . ARG A 1 116 ? 46.156 -21.824 -15.533 1.00 82.94 116 ARG A N 1
ATOM 873 C CA . ARG A 1 116 ? 45.809 -23.255 -15.553 1.00 82.94 116 ARG A CA 1
ATOM 874 C C . ARG A 1 116 ? 44.416 -23.415 -16.190 1.00 82.94 116 ARG A C 1
ATOM 876 O O . ARG A 1 116 ? 43.734 -22.431 -16.462 1.00 82.94 116 ARG A O 1
ATOM 883 N N . THR A 1 117 ? 44.004 -24.637 -16.479 1.00 84.44 117 THR A N 1
ATOM 884 C CA . THR A 1 117 ? 42.642 -25.004 -16.878 1.00 84.44 117 THR A CA 1
ATOM 885 C C . THR A 1 117 ? 41.962 -25.619 -15.665 1.00 84.44 117 THR A C 1
ATOM 887 O O . THR A 1 117 ? 42.547 -26.503 -15.039 1.00 84.44 117 THR A O 1
ATOM 890 N N . ILE A 1 118 ? 40.740 -25.185 -15.358 1.00 87.19 118 ILE A N 1
ATOM 891 C CA . ILE A 1 118 ? 39.878 -25.862 -14.380 1.00 87.19 118 ILE A CA 1
ATOM 892 C C . ILE A 1 118 ? 38.677 -26.426 -15.136 1.00 87.19 118 ILE A C 1
ATOM 894 O O . ILE A 1 118 ? 38.063 -25.699 -15.918 1.00 87.19 118 ILE A O 1
ATOM 898 N N . SER A 1 119 ? 38.344 -27.699 -14.940 1.00 85.06 119 SER A N 1
ATOM 899 C CA . SER A 1 119 ? 37.153 -28.318 -15.536 1.00 85.06 119 SER A CA 1
ATOM 900 C C . SER A 1 119 ? 36.407 -29.151 -14.502 1.00 85.06 119 SER A C 1
ATOM 902 O O . SER A 1 119 ? 36.975 -30.084 -13.938 1.00 85.06 119 SER A O 1
ATOM 904 N N . LEU A 1 120 ? 35.139 -28.817 -14.262 1.00 86.25 120 LEU A N 1
ATOM 905 C CA . LEU A 1 120 ? 34.207 -29.638 -13.499 1.00 86.25 120 LEU A CA 1
ATOM 906 C C . LEU A 1 120 ? 33.405 -30.476 -14.496 1.00 86.25 120 LEU A C 1
ATOM 908 O O . LEU A 1 120 ? 32.458 -29.985 -15.115 1.00 86.25 120 LEU A O 1
ATOM 912 N N . THR A 1 121 ? 33.805 -31.739 -14.626 1.00 81.88 121 THR A N 1
ATOM 913 C CA . THR A 1 121 ? 33.250 -32.715 -15.570 1.00 81.88 121 THR A CA 1
ATOM 914 C C . THR A 1 121 ? 32.417 -33.757 -14.810 1.00 81.88 121 THR A C 1
ATOM 916 O O . THR A 1 121 ? 32.967 -34.493 -13.979 1.00 81.88 121 THR A O 1
ATOM 919 N N . PRO A 1 122 ? 31.092 -33.831 -15.039 1.00 79.31 122 PRO A N 1
ATOM 920 C CA . PRO A 1 122 ? 30.254 -34.935 -14.570 1.00 79.31 122 PRO A CA 1
ATOM 921 C C . PRO A 1 122 ? 30.574 -36.253 -15.296 1.00 79.31 122 PRO A C 1
ATOM 923 O O . PRO A 1 122 ? 30.982 -36.246 -16.454 1.00 79.31 122 PRO A O 1
ATOM 926 N N . SER A 1 123 ? 30.343 -37.393 -14.642 1.00 73.75 123 SER A N 1
ATOM 927 C CA . SER A 1 123 ? 30.432 -38.727 -15.260 1.00 73.75 123 SER A CA 1
ATOM 928 C C . SER A 1 123 ? 29.244 -39.073 -16.161 1.00 73.75 123 SER A C 1
ATOM 930 O O . SER A 1 123 ? 29.339 -39.999 -16.962 1.00 73.75 123 SER A O 1
ATOM 932 N N . ASP A 1 124 ? 28.134 -38.349 -16.019 1.00 67.56 124 ASP A N 1
ATOM 933 C CA . ASP A 1 124 ? 26.935 -38.488 -16.840 1.00 67.56 124 ASP A CA 1
ATOM 934 C C . ASP A 1 124 ? 26.899 -37.366 -17.888 1.00 67.56 124 ASP A C 1
ATOM 936 O O . ASP A 1 124 ? 26.892 -36.181 -17.546 1.00 67.56 124 ASP A O 1
ATOM 940 N N . ALA A 1 125 ? 26.876 -37.739 -19.169 1.00 64.69 125 ALA A N 1
ATOM 941 C CA . ALA A 1 125 ? 26.909 -36.805 -20.295 1.00 64.69 125 ALA A CA 1
ATOM 942 C C . ALA A 1 125 ? 25.616 -35.979 -20.470 1.00 64.69 125 ALA A C 1
ATOM 944 O O . ALA A 1 125 ? 25.599 -35.045 -21.271 1.00 64.69 125 ALA A O 1
ATOM 945 N N . SER A 1 126 ? 24.543 -36.290 -19.733 1.00 64.50 126 SER A N 1
ATOM 946 C CA . SER A 1 126 ? 23.344 -35.441 -19.646 1.00 64.50 126 SER A CA 1
ATOM 947 C C . SER A 1 126 ? 23.559 -34.176 -18.801 1.00 64.50 126 SER A C 1
ATOM 949 O O . SER A 1 126 ? 22.789 -33.220 -18.905 1.00 64.50 126 SER A O 1
ATOM 951 N N . CYS A 1 127 ? 24.599 -34.154 -17.964 1.00 72.00 127 CYS A N 1
ATOM 952 C CA . CYS A 1 127 ? 24.856 -33.099 -16.989 1.00 72.00 127 CYS A CA 1
ATOM 953 C C . CYS A 1 127 ? 25.831 -32.041 -17.539 1.00 72.00 127 CYS A C 1
ATOM 955 O O . CYS A 1 127 ? 26.855 -32.364 -18.138 1.00 72.00 127 CYS A O 1
ATOM 957 N N . GLY A 1 128 ? 25.535 -30.756 -17.317 1.00 72.62 128 GLY A N 1
ATOM 958 C CA . GLY A 1 128 ? 26.299 -29.652 -17.912 1.00 72.62 128 GLY A CA 1
ATOM 959 C C . GLY A 1 128 ? 27.712 -29.453 -17.342 1.00 72.62 128 GLY A C 1
ATOM 960 O O . GLY A 1 128 ? 27.875 -29.130 -16.169 1.00 72.62 128 GLY A O 1
ATOM 961 N N . GLU A 1 129 ? 28.735 -29.537 -18.192 1.00 80.19 129 GLU A N 1
ATOM 962 C CA . GLU A 1 129 ? 30.123 -29.232 -17.815 1.00 80.19 129 GLU A CA 1
ATOM 963 C C . GLU A 1 129 ? 30.339 -27.735 -17.484 1.00 80.19 129 GLU A C 1
ATOM 965 O O . GLU A 1 129 ? 29.677 -26.847 -18.036 1.00 80.19 129 GLU A O 1
ATOM 970 N N . ILE A 1 130 ? 31.306 -27.443 -16.603 1.00 82.75 130 ILE A N 1
ATOM 971 C CA . ILE A 1 130 ? 31.810 -26.086 -16.335 1.00 82.75 130 ILE A CA 1
ATOM 972 C C . ILE A 1 130 ? 33.326 -26.068 -16.585 1.00 82.75 130 ILE A C 1
ATOM 974 O O . ILE A 1 130 ? 34.081 -26.704 -15.851 1.00 82.75 130 ILE A O 1
ATOM 978 N N . VAL A 1 131 ? 33.787 -25.320 -17.596 1.00 83.94 131 VAL A N 1
ATOM 979 C CA . VAL A 1 131 ? 35.212 -25.253 -17.982 1.00 83.94 131 VAL A CA 1
ATOM 980 C C . VAL A 1 131 ? 35.732 -23.819 -17.979 1.00 83.94 131 VAL A C 1
ATOM 982 O O . VAL A 1 131 ? 35.215 -22.946 -18.675 1.00 83.94 131 VAL A O 1
ATOM 985 N N . TRP A 1 132 ? 36.814 -23.584 -17.241 1.00 85.31 132 TRP A N 1
ATOM 986 C CA . TRP A 1 132 ? 37.542 -22.320 -17.173 1.00 85.31 132 TRP A CA 1
ATOM 987 C C . TRP A 1 132 ? 38.901 -22.471 -17.875 1.00 85.31 132 TRP A C 1
ATOM 989 O O . TRP A 1 132 ? 39.930 -22.724 -17.246 1.00 85.31 132 TRP A O 1
ATOM 999 N N . GLY A 1 133 ? 38.925 -22.289 -19.202 1.00 77.69 133 GLY A N 1
ATOM 1000 C CA . GLY A 1 133 ? 40.111 -22.475 -20.069 1.00 77.69 133 GLY A CA 1
ATOM 1001 C C . GLY A 1 133 ? 41.285 -21.490 -19.872 1.00 77.69 133 GLY A C 1
ATOM 1002 O O . GLY A 1 133 ? 42.225 -21.466 -20.683 1.00 77.69 133 GLY A O 1
ATOM 1003 N N . THR A 1 134 ? 41.206 -20.656 -18.833 1.00 81.38 134 THR A N 1
ATOM 1004 C CA . THR A 1 134 ? 42.241 -19.725 -18.351 1.00 81.38 134 THR A CA 1
ATOM 1005 C C . THR A 1 134 ? 42.377 -19.709 -16.822 1.00 81.38 134 THR A C 1
ATOM 1007 O O . THR A 1 134 ? 43.154 -18.899 -16.318 1.00 81.38 134 THR A O 1
ATOM 1010 N N . GLY A 1 135 ? 41.635 -20.549 -16.086 1.00 77.12 135 GLY A N 1
ATOM 1011 C CA . GLY A 1 135 ? 41.721 -20.627 -14.622 1.00 77.12 135 GLY A CA 1
ATOM 1012 C C . GLY A 1 135 ? 41.255 -19.351 -13.924 1.00 77.12 135 GLY A C 1
ATOM 1013 O O . GLY A 1 135 ? 41.873 -18.919 -12.959 1.00 77.12 135 GLY A O 1
ATOM 1014 N N . LYS A 1 136 ? 40.219 -18.728 -14.494 1.00 83.69 136 LYS A N 1
ATOM 1015 C CA . LYS A 1 136 ? 39.538 -17.517 -14.027 1.00 83.69 136 LYS A CA 1
ATOM 1016 C C . LYS A 1 136 ? 38.036 -17.730 -14.174 1.00 83.69 136 LYS A C 1
ATOM 1018 O O . LYS A 1 136 ? 37.631 -18.305 -15.192 1.00 83.69 136 LYS A O 1
ATOM 1023 N N . GLN A 1 137 ? 37.227 -17.234 -13.242 1.00 81.44 137 GLN A N 1
ATOM 1024 C CA . GLN A 1 137 ? 35.771 -17.339 -13.357 1.00 81.44 137 GLN A CA 1
ATOM 1025 C C . GLN A 1 137 ? 35.243 -16.501 -14.549 1.00 81.44 137 GLN A C 1
ATOM 1027 O O . GLN A 1 137 ? 35.574 -15.318 -14.668 1.00 81.44 137 GLN A O 1
ATOM 1032 N N . PRO A 1 138 ? 34.427 -17.071 -15.460 1.00 76.50 138 PRO A N 1
ATOM 1033 C CA . PRO A 1 138 ? 33.766 -16.314 -16.518 1.00 76.50 138 PRO A CA 1
ATOM 1034 C C . PRO A 1 138 ? 32.602 -15.484 -15.955 1.00 76.50 138 PRO A C 1
ATOM 1036 O O . PRO A 1 138 ? 31.932 -15.895 -15.013 1.00 76.50 138 PRO A O 1
ATOM 1039 N N . ALA A 1 139 ? 32.318 -14.329 -16.560 1.00 59.59 139 ALA A N 1
ATOM 1040 C CA . ALA A 1 139 ? 31.237 -13.455 -16.107 1.00 59.59 139 ALA A CA 1
ATOM 1041 C C . ALA A 1 139 ? 29.843 -14.057 -16.382 1.00 59.59 139 ALA A C 1
ATOM 1043 O O . ALA A 1 139 ? 29.472 -14.267 -17.539 1.00 59.59 139 ALA A O 1
ATOM 1044 N N . GLY A 1 140 ? 29.067 -14.280 -15.318 1.00 54.72 140 GLY A N 1
ATOM 1045 C CA . GLY A 1 140 ? 27.707 -14.831 -15.348 1.00 54.72 140 GLY A CA 1
ATOM 1046 C C . GLY A 1 140 ? 27.512 -15.940 -14.309 1.00 54.72 140 GLY A C 1
ATOM 1047 O O . GLY A 1 140 ? 28.457 -16.323 -13.626 1.00 54.72 140 GLY A O 1
ATOM 1048 N N . SER A 1 141 ? 26.289 -16.466 -14.192 1.00 50.91 141 SER A N 1
ATOM 1049 C CA . SER A 1 141 ? 26.021 -17.623 -13.328 1.00 50.91 141 SER A CA 1
ATOM 1050 C C . SER A 1 141 ? 26.557 -18.917 -13.949 1.00 50.91 141 SER A C 1
ATOM 1052 O O . SER A 1 141 ? 26.276 -19.244 -15.108 1.00 50.91 141 SER A O 1
ATOM 1054 N N . THR A 1 142 ? 27.316 -19.667 -13.157 1.00 69.56 142 THR A N 1
ATOM 1055 C CA . THR A 1 142 ? 27.923 -20.957 -13.511 1.00 69.56 142 THR A CA 1
ATOM 1056 C C . THR A 1 142 ? 27.130 -22.165 -13.006 1.00 69.56 142 THR A C 1
ATOM 1058 O O . THR A 1 142 ? 27.480 -23.286 -13.366 1.00 69.56 142 THR A O 1
ATOM 1061 N N . VAL A 1 143 ? 26.029 -21.948 -12.273 1.00 70.38 143 VAL A N 1
ATOM 1062 C CA . VAL A 1 143 ? 25.183 -22.995 -11.669 1.00 70.38 143 VAL A CA 1
ATOM 1063 C C . VAL A 1 143 ? 24.685 -24.010 -12.706 1.00 70.38 143 VAL A C 1
ATOM 1065 O O . VAL A 1 143 ? 24.292 -23.650 -13.821 1.00 70.38 143 VAL A O 1
ATOM 1068 N N . ARG A 1 144 ? 24.676 -25.291 -12.331 1.00 78.12 144 ARG A N 1
ATOM 1069 C CA . ARG A 1 144 ? 24.173 -26.424 -13.118 1.00 78.12 144 ARG A CA 1
ATOM 1070 C C . ARG A 1 144 ? 23.362 -27.382 -12.242 1.00 78.12 144 ARG A C 1
ATOM 1072 O O . ARG A 1 144 ? 23.564 -27.474 -11.031 1.00 78.12 144 ARG A O 1
ATOM 1079 N N . GLU A 1 145 ? 22.480 -28.135 -12.888 1.00 72.06 145 GLU A N 1
ATOM 1080 C CA . GLU A 1 145 ? 21.684 -29.207 -12.285 1.00 72.06 145 GLU A CA 1
ATOM 1081 C C . GLU A 1 145 ? 22.130 -30.579 -12.826 1.00 72.06 145 GLU A C 1
ATOM 1083 O O . GLU A 1 145 ? 22.739 -30.676 -13.898 1.00 72.06 145 GLU A O 1
ATOM 1088 N N . ALA A 1 146 ? 21.886 -31.637 -12.053 1.00 65.00 146 ALA A N 1
ATOM 1089 C CA . ALA A 1 146 ? 22.102 -33.029 -12.440 1.00 65.00 146 ALA A CA 1
ATOM 1090 C C . ALA A 1 146 ? 21.007 -33.908 -11.817 1.00 65.00 146 ALA A C 1
ATOM 1092 O O . ALA A 1 146 ? 20.893 -33.953 -10.591 1.00 65.00 146 ALA A O 1
ATOM 1093 N N . LEU A 1 147 ? 20.236 -34.610 -12.648 1.00 51.66 147 LEU A N 1
ATOM 1094 C CA . LEU A 1 147 ? 19.207 -35.569 -12.231 1.00 51.66 147 LEU A CA 1
ATOM 1095 C C . LEU A 1 147 ? 19.836 -36.911 -11.833 1.00 51.66 147 LEU A C 1
ATOM 1097 O O . LEU A 1 147 ? 20.689 -37.445 -12.541 1.00 51.66 147 LEU A O 1
ATOM 1101 N N . ARG A 1 148 ? 19.374 -37.513 -10.735 1.00 57.44 148 ARG A N 1
ATOM 1102 C CA . ARG A 1 148 ? 19.732 -38.886 -10.358 1.00 57.44 148 ARG A CA 1
ATOM 1103 C C . ARG A 1 148 ? 18.775 -39.875 -11.007 1.00 57.44 148 ARG A C 1
ATOM 1105 O O . ARG A 1 148 ? 17.653 -40.081 -10.549 1.00 57.44 148 ARG A O 1
ATOM 1112 N N . HIS A 1 149 ? 19.247 -40.523 -12.069 1.00 46.25 149 HIS A N 1
ATOM 1113 C CA . HIS A 1 149 ? 18.509 -41.574 -12.763 1.00 46.25 149 HIS A CA 1
ATOM 1114 C C . HIS A 1 149 ? 18.122 -42.733 -11.825 1.00 46.25 149 HIS A C 1
ATOM 1116 O O . HIS A 1 149 ? 18.923 -43.618 -11.526 1.00 46.25 149 HIS A O 1
ATOM 1122 N N . ARG A 1 150 ? 16.846 -42.777 -11.418 1.00 35.84 150 ARG A N 1
ATOM 1123 C CA . ARG A 1 150 ? 16.213 -43.988 -10.881 1.00 35.84 150 ARG A CA 1
ATOM 1124 C C . ARG A 1 150 ? 15.866 -44.929 -12.035 1.00 35.84 150 ARG A C 1
ATOM 1126 O O . ARG A 1 150 ? 14.785 -44.818 -12.608 1.00 35.84 150 ARG A O 1
ATOM 1133 N N . HIS A 1 151 ? 16.746 -45.873 -12.360 1.00 31.53 151 HIS A N 1
ATOM 1134 C CA . HIS A 1 151 ? 16.341 -47.008 -13.192 1.00 31.53 151 HIS A CA 1
ATOM 1135 C C . HIS A 1 151 ? 15.662 -48.095 -12.352 1.00 31.53 151 HIS A C 1
ATOM 1137 O O . HIS A 1 151 ? 16.113 -48.444 -11.261 1.00 31.53 151 HIS A O 1
ATOM 1143 N N . ILE A 1 152 ? 14.543 -48.602 -12.871 1.00 30.59 152 ILE A N 1
ATOM 1144 C CA . ILE A 1 152 ? 13.774 -49.703 -12.282 1.00 30.59 152 ILE A CA 1
ATOM 1145 C C . ILE A 1 152 ? 14.593 -51.000 -12.405 1.00 30.59 152 ILE A C 1
ATOM 1147 O O . ILE A 1 152 ? 15.332 -51.187 -13.371 1.00 30.59 152 ILE A O 1
ATOM 1151 N N . ALA A 1 153 ? 14.498 -51.871 -11.401 1.00 30.56 153 ALA A N 1
ATOM 1152 C CA . ALA A 1 153 ? 15.391 -53.015 -11.231 1.00 30.56 153 ALA A CA 1
ATOM 1153 C C . ALA A 1 153 ? 15.263 -54.085 -12.334 1.00 30.56 153 ALA A C 1
ATOM 1155 O O . ALA A 1 153 ? 14.161 -54.589 -12.540 1.00 30.56 153 ALA A O 1
ATOM 1156 N N . ALA A 1 154 ? 16.397 -54.467 -12.949 1.00 27.39 154 ALA A N 1
ATOM 1157 C CA . ALA A 1 154 ? 16.743 -55.832 -13.401 1.00 27.39 154 ALA A CA 1
ATOM 1158 C C . ALA A 1 154 ? 18.062 -55.870 -14.223 1.00 27.39 154 ALA A C 1
ATOM 1160 O O . ALA A 1 154 ? 18.019 -55.964 -15.447 1.00 27.39 154 ALA A O 1
ATOM 1161 N N . ALA A 1 155 ? 19.230 -55.820 -13.568 1.00 24.83 155 ALA A N 1
ATOM 1162 C CA . ALA A 1 155 ? 20.523 -56.280 -14.110 1.00 24.83 155 ALA A CA 1
ATOM 1163 C C . ALA A 1 155 ? 21.577 -56.360 -12.986 1.00 24.83 155 ALA A C 1
ATOM 1165 O O . ALA A 1 155 ? 21.496 -55.609 -12.013 1.00 24.83 155 ALA A O 1
ATOM 1166 N N . GLU A 1 156 ? 22.565 -57.245 -13.119 1.00 28.34 156 GLU A N 1
ATOM 1167 C CA . GLU A 1 156 ? 23.674 -57.389 -12.164 1.00 28.34 156 GLU A CA 1
ATOM 1168 C C . GLU A 1 156 ? 24.870 -56.473 -12.502 1.00 28.34 156 GLU A C 1
ATOM 1170 O O . GLU A 1 156 ? 25.131 -56.152 -13.659 1.00 28.34 156 GLU A O 1
ATOM 1175 N N . SER A 1 157 ? 25.627 -56.096 -11.464 1.00 30.09 157 SER A N 1
ATOM 1176 C CA . SER A 1 157 ? 26.999 -55.555 -11.523 1.00 30.09 157 SER A CA 1
ATOM 1177 C C . SER A 1 157 ? 27.301 -54.392 -12.495 1.00 30.09 157 SER A C 1
ATOM 1179 O O . SER A 1 157 ? 28.046 -54.558 -13.459 1.00 30.09 157 SER A O 1
ATOM 1181 N N . ALA A 1 158 ? 26.860 -53.175 -12.153 1.00 25.89 158 ALA A N 1
ATOM 1182 C CA . ALA A 1 158 ? 27.562 -51.932 -12.510 1.00 25.89 158 ALA A CA 1
ATOM 1183 C C . ALA A 1 158 ? 27.264 -50.817 -11.484 1.00 25.89 158 ALA A C 1
ATOM 1185 O O . ALA A 1 158 ? 26.104 -50.569 -11.159 1.00 25.89 158 ALA A O 1
ATOM 1186 N N . GLU A 1 159 ? 28.289 -50.127 -10.969 1.00 30.61 159 GLU A N 1
ATOM 1187 C CA . GLU A 1 159 ? 28.106 -48.997 -10.042 1.00 30.61 159 GLU A CA 1
ATOM 1188 C C . GLU A 1 159 ? 27.811 -47.689 -10.795 1.00 30.61 159 GLU A C 1
ATOM 1190 O O . GLU A 1 159 ? 28.712 -46.896 -11.076 1.00 30.61 159 GLU A O 1
ATOM 1195 N N . THR A 1 160 ? 26.537 -47.417 -11.091 1.00 33.75 160 THR A N 1
ATOM 1196 C CA . THR A 1 160 ? 26.106 -46.162 -11.738 1.00 33.75 160 THR A CA 1
ATOM 1197 C C . THR A 1 160 ? 26.129 -44.973 -10.762 1.00 33.75 160 THR A C 1
ATOM 1199 O O . THR A 1 160 ? 25.097 -44.447 -10.347 1.00 33.75 160 THR A O 1
ATOM 1202 N N . SER A 1 161 ? 27.328 -44.549 -10.358 1.00 38.56 161 SER A N 1
ATOM 1203 C CA . SER A 1 161 ? 27.546 -43.388 -9.488 1.00 38.56 161 SER A CA 1
ATOM 1204 C C . SER A 1 161 ? 27.641 -42.082 -10.282 1.00 38.56 161 SER A C 1
ATOM 1206 O O . SER A 1 161 ? 28.424 -41.979 -11.226 1.00 38.56 161 SER A O 1
ATOM 1208 N N . ILE A 1 162 ? 26.937 -41.034 -9.834 1.00 44.94 162 ILE A N 1
ATOM 1209 C CA . ILE A 1 162 ? 27.216 -39.658 -10.276 1.00 44.94 162 ILE A CA 1
ATOM 1210 C C . ILE A 1 162 ? 28.558 -39.240 -9.674 1.00 44.94 162 ILE A C 1
ATOM 1212 O O . ILE A 1 162 ? 28.652 -38.973 -8.478 1.00 44.94 162 ILE A O 1
ATOM 1216 N N . VAL A 1 163 ? 29.600 -39.167 -10.489 1.00 47.94 163 VAL A N 1
ATOM 1217 C CA . VAL A 1 163 ? 30.929 -38.703 -10.094 1.00 47.94 163 VAL A CA 1
ATOM 1218 C C . VAL A 1 163 ? 31.164 -37.351 -10.753 1.00 47.94 163 VAL A C 1
ATOM 1220 O O . VAL A 1 163 ? 31.209 -37.260 -11.975 1.00 47.94 163 VAL A O 1
ATOM 1223 N N . LYS A 1 164 ? 31.310 -36.283 -9.964 1.00 59.09 164 LYS A N 1
ATOM 1224 C CA . LYS A 1 164 ? 31.681 -34.956 -10.488 1.00 59.09 164 LYS A CA 1
ATOM 1225 C C . LYS A 1 164 ? 33.145 -34.709 -10.170 1.00 59.09 164 LYS A C 1
ATOM 1227 O O . LYS A 1 164 ? 33.508 -34.652 -8.997 1.00 59.09 164 LYS A O 1
ATOM 1232 N N . THR A 1 165 ? 33.967 -34.589 -11.209 1.00 61.25 165 THR A N 1
ATOM 1233 C CA . THR A 1 165 ? 35.420 -34.434 -11.080 1.00 61.25 165 THR A CA 1
ATOM 1234 C C . THR A 1 165 ? 35.816 -33.004 -11.411 1.00 61.25 165 THR A C 1
ATOM 1236 O O . THR A 1 165 ? 35.625 -32.577 -12.546 1.00 61.25 165 THR A O 1
ATOM 1239 N N . VAL A 1 166 ? 36.401 -32.281 -10.456 1.00 64.25 166 VAL A N 1
ATOM 1240 C CA . VAL A 1 166 ? 37.097 -31.015 -10.726 1.00 64.25 166 VAL A CA 1
ATOM 1241 C C . VAL A 1 166 ? 38.566 -31.324 -11.006 1.00 64.25 166 VAL A C 1
ATOM 1243 O O . VAL A 1 166 ? 39.264 -31.809 -10.117 1.00 64.25 166 VAL A O 1
ATOM 1246 N N . ARG A 1 167 ? 39.043 -31.055 -12.223 1.00 72.81 167 ARG A N 1
ATOM 1247 C CA . ARG A 1 167 ? 40.455 -31.205 -12.619 1.00 72.81 167 ARG A CA 1
ATOM 1248 C C . ARG A 1 167 ? 41.140 -29.847 -12.706 1.00 72.81 167 ARG A C 1
ATOM 1250 O O . ARG A 1 167 ? 40.551 -28.901 -13.224 1.00 72.81 167 ARG A O 1
ATOM 1257 N N . PHE A 1 168 ? 42.393 -29.775 -12.259 1.00 71.88 168 PHE A N 1
ATOM 1258 C CA . PHE A 1 168 ? 43.249 -28.584 -12.337 1.00 71.88 168 PHE A CA 1
ATOM 1259 C C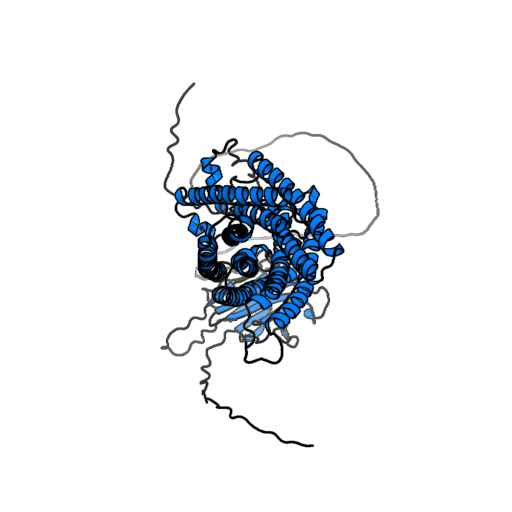 . PHE A 1 168 ? 44.513 -28.901 -13.146 1.00 71.88 168 PHE A C 1
ATOM 1261 O O . PHE A 1 168 ? 45.442 -29.486 -12.597 1.00 71.88 168 PHE A O 1
ATOM 1268 N N . ALA A 1 169 ? 44.570 -28.520 -14.424 1.00 63.06 169 ALA A N 1
ATOM 1269 C CA . ALA A 1 169 ? 45.638 -28.917 -15.354 1.00 63.06 169 ALA A CA 1
ATOM 1270 C C . ALA A 1 169 ? 46.395 -27.715 -15.943 1.00 63.06 169 ALA A C 1
ATOM 1272 O O . ALA A 1 169 ? 45.821 -26.651 -16.166 1.00 63.06 169 ALA A O 1
ATOM 1273 N N . ARG A 1 170 ? 47.687 -27.851 -16.267 1.00 49.78 170 ARG A N 1
ATOM 1274 C CA . ARG A 1 170 ? 48.410 -26.811 -17.034 1.00 49.78 170 ARG A CA 1
ATOM 1275 C C . ARG A 1 170 ? 48.016 -26.862 -18.521 1.00 49.78 170 ARG A C 1
ATOM 1277 O O . ARG A 1 170 ? 47.635 -27.912 -19.030 1.00 49.78 170 ARG A O 1
ATOM 1284 N N . ARG A 1 171 ? 48.125 -25.740 -19.249 1.00 43.66 171 ARG A N 1
ATOM 1285 C CA . ARG A 1 171 ? 47.849 -25.692 -20.703 1.00 43.66 171 ARG A CA 1
ATOM 1286 C C . ARG A 1 171 ? 48.853 -26.536 -21.507 1.00 43.66 171 ARG A C 1
ATOM 1288 O O . ARG A 1 171 ? 49.876 -26.024 -21.956 1.00 43.66 171 ARG A O 1
ATOM 1295 N N . THR A 1 172 ? 48.503 -27.790 -21.769 1.00 33.81 172 THR A N 1
ATOM 1296 C CA . THR A 1 172 ? 49.190 -28.664 -22.730 1.00 33.81 172 THR A CA 1
ATOM 1297 C C . THR A 1 172 ? 48.358 -28.742 -24.009 1.00 33.81 172 THR A C 1
ATOM 1299 O O . THR A 1 172 ? 47.176 -29.078 -23.969 1.00 33.81 172 THR A O 1
ATOM 1302 N N . ARG A 1 173 ? 48.939 -28.385 -25.161 1.00 29.84 173 ARG A N 1
ATOM 1303 C CA . ARG A 1 173 ? 48.225 -28.405 -26.448 1.00 29.84 173 ARG A CA 1
ATOM 1304 C C . ARG A 1 173 ? 48.301 -29.797 -27.081 1.00 29.84 173 ARG A C 1
ATOM 1306 O O . ARG A 1 173 ? 49.396 -30.253 -27.365 1.00 29.84 173 ARG A O 1
ATOM 1313 N N . ILE A 1 174 ? 47.130 -30.346 -27.412 1.00 28.78 174 ILE A N 1
ATOM 1314 C CA . ILE A 1 174 ? 46.888 -31.369 -28.448 1.00 28.78 174 ILE A CA 1
ATOM 1315 C C . ILE A 1 174 ? 47.652 -32.694 -28.260 1.00 28.78 174 ILE A C 1
ATOM 1317 O O . ILE A 1 174 ? 48.806 -32.828 -28.651 1.00 28.78 174 ILE A O 1
ATOM 1321 N N . ILE A 1 175 ? 46.923 -33.732 -27.841 1.00 24.33 175 ILE A N 1
ATOM 1322 C CA . ILE A 1 175 ? 47.188 -35.108 -28.282 1.00 24.33 175 ILE A CA 1
ATOM 1323 C C . ILE A 1 175 ? 45.977 -35.540 -29.109 1.00 24.33 175 ILE A C 1
ATOM 1325 O O . ILE A 1 175 ? 44.894 -35.754 -28.570 1.00 24.33 175 ILE A O 1
ATOM 1329 N N . ALA A 1 176 ? 46.152 -35.634 -30.426 1.00 26.53 176 ALA A N 1
ATOM 1330 C CA . ALA A 1 176 ? 45.167 -36.242 -31.312 1.00 26.53 176 ALA A CA 1
ATOM 1331 C C . ALA A 1 176 ? 45.467 -37.743 -31.402 1.00 26.53 176 ALA A C 1
ATOM 1333 O O . ALA A 1 176 ? 46.432 -38.143 -32.050 1.00 26.53 176 ALA A O 1
ATOM 1334 N N . LEU A 1 177 ? 44.660 -38.570 -30.736 1.00 23.25 177 LEU A N 1
ATOM 1335 C CA . LEU A 1 177 ? 44.830 -40.025 -30.719 1.00 23.25 177 LEU A CA 1
ATOM 1336 C C . LEU A 1 177 ? 43.910 -40.685 -31.758 1.00 23.25 177 LEU A C 1
ATOM 1338 O O . LEU A 1 177 ? 42.889 -41.284 -31.437 1.00 23.25 177 LEU A O 1
ATOM 1342 N N . ALA A 1 178 ? 44.280 -40.542 -33.032 1.00 24.78 178 ALA A N 1
ATOM 1343 C CA . ALA A 1 178 ? 43.668 -41.266 -34.142 1.00 24.78 178 ALA A CA 1
ATOM 1344 C C . ALA A 1 178 ? 44.579 -42.436 -34.538 1.00 24.78 178 ALA A C 1
ATOM 1346 O O . ALA A 1 178 ? 45.658 -42.219 -35.083 1.00 24.78 178 ALA A O 1
ATOM 1347 N N . HIS A 1 179 ? 44.155 -43.671 -34.255 1.00 25.02 179 HIS A N 1
ATOM 1348 C CA . HIS A 1 179 ? 44.939 -44.874 -34.543 1.00 25.02 179 HIS A CA 1
ATOM 1349 C C . HIS A 1 179 ? 44.219 -45.759 -35.573 1.00 25.02 179 HIS A C 1
ATOM 1351 O O . HIS A 1 179 ? 43.382 -46.590 -35.231 1.00 25.02 179 HIS A O 1
ATOM 1357 N N . MET A 1 180 ? 44.575 -45.597 -36.849 1.00 23.92 180 MET A N 1
ATOM 1358 C CA . MET A 1 180 ? 44.374 -46.600 -37.901 1.00 23.92 180 MET A CA 1
ATOM 1359 C C . MET A 1 180 ? 45.666 -46.736 -38.719 1.00 23.92 180 MET A C 1
ATOM 1361 O O . MET A 1 180 ? 46.506 -45.839 -38.714 1.00 23.92 180 MET A O 1
ATOM 1365 N N . ALA A 1 181 ? 45.876 -47.905 -39.324 1.00 24.95 181 ALA A N 1
ATOM 1366 C CA . ALA A 1 181 ? 47.192 -48.352 -39.789 1.00 24.95 181 ALA A CA 1
ATOM 1367 C C . ALA A 1 181 ? 47.543 -47.914 -41.227 1.00 24.95 181 ALA A C 1
ATOM 1369 O O . ALA A 1 181 ? 46.659 -47.768 -42.067 1.00 24.95 181 ALA A O 1
ATOM 1370 N N . GLY A 1 182 ? 48.843 -47.792 -41.529 1.00 25.19 182 GLY A N 1
ATOM 1371 C CA . GLY A 1 182 ? 49.348 -47.533 -42.887 1.00 25.19 182 GLY A CA 1
ATOM 1372 C C . GLY A 1 182 ? 50.864 -47.294 -42.940 1.00 25.19 182 GLY A C 1
ATOM 1373 O O . GLY A 1 182 ? 51.324 -46.192 -42.669 1.00 25.19 182 GLY A O 1
ATOM 1374 N N . SER A 1 183 ? 51.630 -48.341 -43.262 1.00 24.95 183 SER A N 1
ATOM 1375 C CA . SER A 1 183 ? 53.111 -48.372 -43.317 1.00 24.95 183 SER A CA 1
ATOM 1376 C C . SER A 1 183 ? 53.679 -47.769 -44.646 1.00 24.95 183 SER A C 1
ATOM 1378 O O . SER A 1 183 ? 52.884 -47.263 -45.435 1.00 24.95 183 SER A O 1
ATOM 1380 N N . PRO A 1 184 ? 55.008 -47.697 -44.920 1.00 33.03 184 PRO A N 1
ATOM 1381 C CA . PRO A 1 184 ? 55.686 -46.391 -44.952 1.00 33.03 184 PRO A CA 1
ATOM 1382 C C . PRO A 1 184 ? 56.608 -46.124 -46.172 1.00 33.03 184 PRO A C 1
ATOM 1384 O O . PRO A 1 184 ? 56.942 -47.027 -46.937 1.00 33.03 184 PRO A O 1
ATOM 1387 N N . SER A 1 185 ? 57.142 -44.899 -46.288 1.00 24.67 185 SER A N 1
ATOM 1388 C CA . SER A 1 185 ? 58.354 -44.611 -47.080 1.00 24.67 185 SER A CA 1
ATOM 1389 C C . SER A 1 185 ? 59.149 -43.397 -46.551 1.00 24.67 185 SER A C 1
ATOM 1391 O O . SER A 1 185 ? 58.603 -42.480 -45.944 1.00 24.67 185 SER A O 1
ATOM 1393 N N . GLN A 1 186 ? 60.469 -43.434 -46.744 1.00 24.92 186 GLN A N 1
ATOM 1394 C CA . GLN A 1 186 ? 61.513 -42.492 -46.285 1.00 24.92 186 GLN A CA 1
ATOM 1395 C C . GLN A 1 186 ? 62.476 -42.232 -47.482 1.00 24.92 186 GLN A C 1
ATOM 1397 O O . GLN A 1 186 ? 62.304 -42.922 -48.492 1.00 24.92 186 GLN A O 1
ATOM 1402 N N . PRO A 1 187 ? 63.545 -41.394 -47.416 1.00 37.22 187 PRO A N 1
ATOM 1403 C CA . PRO A 1 187 ? 63.960 -40.388 -46.419 1.00 37.22 187 PRO A CA 1
ATOM 1404 C C . PRO A 1 187 ? 64.437 -39.044 -47.070 1.00 37.22 187 PRO A C 1
ATOM 1406 O O . PRO A 1 187 ? 64.054 -38.744 -48.190 1.00 37.22 187 PRO A O 1
ATOM 1409 N N . SER A 1 188 ? 65.342 -38.329 -46.366 1.00 23.58 188 SER A N 1
ATOM 1410 C CA . SER A 1 188 ? 66.301 -37.274 -46.799 1.00 23.58 188 SER A CA 1
ATOM 1411 C C . SER A 1 188 ? 65.804 -35.810 -46.925 1.00 23.58 188 SER A C 1
ATOM 1413 O O . SER A 1 188 ? 64.695 -35.556 -47.374 1.00 23.58 188 SER A O 1
ATOM 1415 N N . SER A 1 189 ? 66.565 -34.774 -46.512 1.00 25.48 189 SER A N 1
ATOM 1416 C CA . SER A 1 189 ? 67.788 -34.723 -45.665 1.00 25.48 189 SER A CA 1
ATOM 1417 C C . SER A 1 189 ? 68.172 -33.292 -45.215 1.00 25.48 189 SER A C 1
ATOM 1419 O O . SER A 1 189 ? 68.060 -32.378 -46.022 1.00 25.48 189 SER A O 1
ATOM 1421 N N . THR A 1 190 ? 68.809 -33.163 -44.028 1.00 25.06 190 THR A N 1
ATOM 1422 C CA . THR A 1 190 ? 69.844 -32.143 -43.633 1.00 25.06 190 THR A CA 1
ATOM 1423 C C . THR A 1 190 ? 69.493 -30.629 -43.632 1.00 25.06 190 THR A C 1
ATOM 1425 O O . THR A 1 190 ? 68.658 -30.193 -44.403 1.00 25.06 190 THR A O 1
ATOM 1428 N N . PHE A 1 191 ? 70.129 -29.718 -42.864 1.00 23.67 191 PHE A N 1
ATOM 1429 C CA . PHE A 1 191 ? 70.937 -29.750 -41.616 1.00 23.67 191 PHE A CA 1
ATOM 1430 C C . PHE A 1 191 ? 71.131 -28.292 -41.090 1.00 23.67 191 PHE A C 1
ATOM 1432 O O . PHE A 1 191 ? 70.860 -27.347 -41.819 1.00 23.67 191 PHE A O 1
ATOM 1439 N N . ASN A 1 192 ? 71.585 -28.143 -39.835 1.00 25.28 192 ASN A N 1
ATOM 1440 C CA . ASN A 1 192 ? 72.069 -26.955 -39.075 1.00 25.28 192 ASN A CA 1
ATOM 1441 C C . ASN A 1 192 ? 72.458 -25.650 -39.843 1.00 25.28 192 ASN A C 1
ATOM 1443 O O . ASN A 1 192 ? 72.986 -25.714 -40.944 1.00 25.28 192 ASN A O 1
ATOM 1447 N N . GLN A 1 193 ? 72.363 -24.438 -39.253 1.00 26.44 193 GLN A N 1
ATOM 1448 C CA . GLN A 1 193 ? 73.267 -23.975 -38.167 1.00 26.44 193 GLN A CA 1
ATOM 1449 C C . GLN A 1 193 ? 72.787 -22.790 -37.273 1.00 26.44 193 GLN A C 1
ATOM 1451 O O . GLN A 1 193 ? 71.939 -21.983 -37.635 1.00 26.44 193 GLN A O 1
ATOM 1456 N N . ARG A 1 194 ? 73.412 -22.721 -36.081 1.00 22.70 194 ARG A N 1
ATOM 1457 C CA . ARG A 1 194 ? 73.565 -21.618 -35.081 1.00 22.70 194 ARG A CA 1
ATOM 1458 C C . ARG A 1 194 ? 75.047 -21.102 -35.157 1.00 22.70 194 ARG A C 1
ATOM 1460 O O . ARG A 1 194 ? 75.748 -21.711 -35.964 1.00 22.70 194 ARG A O 1
ATOM 1467 N N . PRO A 1 195 ? 75.613 -20.137 -34.361 1.00 38.62 195 PRO A N 1
ATOM 1468 C CA . PRO A 1 195 ? 75.214 -19.585 -33.039 1.00 38.62 195 PRO A CA 1
ATOM 1469 C C . PRO A 1 195 ? 75.518 -18.065 -32.783 1.00 38.62 195 PRO A C 1
ATOM 1471 O O . PRO A 1 195 ? 75.810 -17.323 -33.711 1.00 38.62 195 PRO A O 1
ATOM 1474 N N . GLY A 1 196 ? 75.492 -17.634 -31.502 1.00 25.53 196 GLY A N 1
ATOM 1475 C CA . GLY A 1 196 ? 75.895 -16.302 -30.970 1.00 25.53 196 GLY A CA 1
ATOM 1476 C C . GLY A 1 196 ? 74.691 -15.496 -30.436 1.00 25.53 196 GLY A C 1
ATOM 1477 O O . GLY A 1 196 ? 73.716 -15.374 -31.165 1.00 25.53 196 GLY A O 1
ATOM 1478 N N . SER A 1 197 ? 74.542 -15.025 -29.183 1.00 24.73 197 SER A N 1
ATOM 1479 C CA . SER A 1 197 ? 75.444 -14.542 -28.100 1.00 24.73 197 SER A CA 1
ATOM 1480 C C . SER A 1 197 ? 76.040 -13.138 -28.371 1.00 24.73 197 SER A C 1
ATOM 1482 O O . SER A 1 197 ? 76.352 -12.840 -29.515 1.00 24.73 197 SER A O 1
ATOM 1484 N N . THR A 1 198 ? 76.190 -12.202 -27.413 1.00 25.41 198 THR A N 1
ATOM 1485 C CA . THR A 1 198 ? 76.194 -12.283 -25.926 1.00 25.41 198 THR A CA 1
ATOM 1486 C C . THR A 1 198 ? 75.965 -10.887 -25.279 1.00 25.41 198 THR A C 1
ATOM 1488 O O . THR A 1 198 ? 76.369 -9.908 -25.894 1.00 25.41 198 THR A O 1
ATOM 1491 N N . THR A 1 199 ? 75.503 -10.805 -24.008 1.00 26.05 199 THR A N 1
ATOM 1492 C CA . THR A 1 199 ? 75.685 -9.668 -23.030 1.00 26.05 199 THR A CA 1
ATOM 1493 C C . THR A 1 199 ? 75.155 -8.244 -23.383 1.00 26.05 199 THR A C 1
ATOM 1495 O O . THR A 1 199 ? 74.909 -7.955 -24.541 1.00 26.05 199 THR A O 1
ATOM 1498 N N . SER A 1 200 ? 75.002 -7.254 -22.476 1.00 23.62 200 SER A N 1
ATOM 1499 C CA . SER A 1 200 ? 74.533 -7.200 -21.061 1.00 23.62 200 SER A CA 1
ATOM 1500 C C . SER A 1 200 ? 74.476 -5.736 -20.534 1.00 23.62 200 SER A C 1
ATOM 1502 O O . SER A 1 200 ? 75.090 -4.869 -21.140 1.00 23.62 200 SER A O 1
ATOM 1504 N N . LEU A 1 201 ? 73.902 -5.534 -19.331 1.00 23.62 201 LEU A N 1
ATOM 1505 C CA . LEU A 1 201 ? 74.157 -4.445 -18.351 1.00 23.62 201 LEU A CA 1
ATOM 1506 C C . LEU A 1 201 ? 73.539 -3.025 -18.526 1.00 23.62 201 LEU A C 1
ATOM 1508 O O . LEU A 1 201 ? 73.894 -2.270 -19.420 1.00 23.62 201 LEU A O 1
ATOM 1512 N N . VAL A 1 202 ? 72.824 -2.633 -17.452 1.00 24.62 202 VAL A N 1
ATOM 1513 C CA . VAL A 1 202 ? 72.902 -1.338 -16.718 1.00 24.62 202 VAL A CA 1
ATOM 1514 C C . VAL A 1 202 ? 71.963 -0.165 -17.090 1.00 24.62 202 VAL A C 1
ATOM 1516 O O . VAL A 1 202 ? 71.361 -0.091 -18.153 1.00 24.62 202 VAL A O 1
ATOM 1519 N N . SER A 1 203 ? 71.756 0.663 -16.058 1.00 23.06 203 SER A N 1
ATOM 1520 C CA . SER A 1 203 ? 70.864 1.813 -15.852 1.00 23.06 203 SER A CA 1
ATOM 1521 C C . SER A 1 203 ? 71.270 3.059 -16.694 1.00 23.06 203 SER A C 1
ATOM 1523 O O . SER A 1 203 ? 72.260 3.010 -17.412 1.00 23.06 203 SER A O 1
ATOM 1525 N N . ASN A 1 204 ? 70.580 4.213 -16.687 1.00 24.38 204 ASN A N 1
ATOM 1526 C CA . ASN A 1 204 ? 69.911 4.868 -15.554 1.00 24.38 204 ASN A CA 1
ATOM 1527 C C . ASN A 1 204 ? 68.925 5.999 -15.943 1.00 24.38 204 ASN A C 1
ATOM 1529 O O . ASN A 1 204 ? 68.903 6.432 -17.085 1.00 24.38 204 ASN A O 1
ATOM 1533 N N . THR A 1 205 ? 68.161 6.476 -14.946 1.00 24.48 205 THR A N 1
ATOM 1534 C CA . THR A 1 205 ? 67.564 7.832 -14.778 1.00 24.48 205 THR A CA 1
ATOM 1535 C C . THR A 1 205 ? 67.290 8.733 -15.996 1.00 24.48 205 THR A C 1
ATOM 1537 O O . THR A 1 205 ? 68.219 9.183 -16.661 1.00 24.48 205 THR A O 1
ATOM 1540 N N . GLY A 1 206 ? 66.053 9.234 -16.105 1.00 24.75 206 GLY A N 1
ATOM 1541 C CA . GLY A 1 206 ? 65.753 10.467 -16.846 1.00 24.75 206 GLY A CA 1
ATOM 1542 C C . GLY A 1 206 ? 64.280 10.880 -16.763 1.00 24.75 206 GLY A C 1
ATOM 1543 O O . GLY A 1 206 ? 63.408 10.105 -17.141 1.00 24.75 206 GLY A O 1
ATOM 1544 N N . ALA A 1 207 ? 64.003 12.092 -16.277 1.00 23.34 207 ALA A N 1
ATOM 1545 C CA . ALA A 1 207 ? 62.702 12.754 -16.412 1.00 23.34 207 ALA A CA 1
ATOM 1546 C C . ALA A 1 207 ? 62.793 13.836 -17.504 1.00 23.34 207 ALA A C 1
ATOM 1548 O O . ALA A 1 207 ? 63.873 14.379 -17.731 1.00 23.34 207 ALA A O 1
ATOM 1549 N N . GLY A 1 208 ? 61.681 14.161 -18.167 1.00 24.62 208 GLY A N 1
ATOM 1550 C CA . GLY A 1 208 ? 61.637 15.193 -19.209 1.00 24.62 208 GLY A CA 1
ATOM 1551 C C . GLY A 1 208 ? 60.226 15.384 -19.764 1.00 24.62 208 GLY A C 1
ATOM 1552 O O . GLY A 1 208 ? 59.524 14.410 -20.025 1.00 24.62 208 GLY A O 1
ATOM 1553 N N . GLU A 1 209 ? 59.795 16.636 -19.881 1.00 23.89 209 GLU A N 1
ATOM 1554 C CA . GLU A 1 209 ? 58.403 17.019 -20.134 1.00 23.89 209 GLU A CA 1
ATOM 1555 C C . GLU A 1 209 ? 58.042 17.198 -21.624 1.00 23.89 209 GLU A C 1
ATOM 1557 O O . GLU A 1 209 ? 58.890 17.456 -22.470 1.00 23.89 209 GLU A O 1
ATOM 1562 N N . ALA A 1 210 ? 56.727 17.176 -21.869 1.00 23.45 210 ALA A N 1
ATOM 1563 C CA . ALA A 1 210 ? 55.984 18.024 -22.811 1.00 23.45 210 ALA A CA 1
ATOM 1564 C C . ALA A 1 210 ? 56.205 17.948 -24.348 1.00 23.45 210 ALA A C 1
ATOM 1566 O O . ALA A 1 210 ? 57.166 18.449 -24.914 1.00 23.45 210 ALA A O 1
ATOM 1567 N N . SER A 1 211 ? 55.099 17.578 -25.013 1.00 22.42 211 SER A N 1
ATOM 1568 C CA . SER A 1 211 ? 54.460 18.345 -26.103 1.00 22.42 211 SER A CA 1
ATOM 1569 C C . SER A 1 211 ? 55.192 18.568 -27.440 1.00 22.42 211 SER A C 1
ATOM 1571 O O . SER A 1 211 ? 55.961 19.516 -27.592 1.00 22.42 211 SER A O 1
ATOM 1573 N N . SER A 1 212 ? 54.702 17.909 -28.500 1.00 25.77 212 SER A N 1
ATOM 1574 C CA . SER A 1 212 ? 54.195 18.647 -29.680 1.00 25.77 212 SER A CA 1
ATOM 1575 C C . SER A 1 212 ? 53.293 17.825 -30.624 1.00 25.77 212 SER A C 1
ATOM 1577 O O . SER A 1 212 ? 53.480 16.635 -30.855 1.00 25.77 212 SER A O 1
ATOM 1579 N N . THR A 1 213 ? 52.296 18.527 -31.163 1.00 23.75 213 THR A N 1
ATOM 1580 C CA . THR A 1 213 ? 51.564 18.332 -32.435 1.00 23.75 213 THR A CA 1
ATOM 1581 C C . THR A 1 213 ? 52.505 18.340 -33.659 1.00 23.75 213 THR A C 1
ATOM 1583 O O . THR A 1 213 ? 53.587 18.903 -33.545 1.00 23.75 213 THR A O 1
ATOM 1586 N N . SER A 1 214 ? 52.184 17.886 -34.882 1.00 22.73 214 SER A N 1
ATOM 1587 C CA . SER A 1 214 ? 51.044 17.171 -35.514 1.00 22.73 214 SER A CA 1
ATOM 1588 C C . SER A 1 214 ? 51.425 16.857 -36.993 1.00 22.73 214 SER A C 1
ATOM 1590 O O . SER A 1 214 ? 52.538 17.184 -37.393 1.00 22.73 214 SER A O 1
ATOM 1592 N N . HIS A 1 215 ? 50.496 16.319 -37.811 1.00 25.84 215 HIS A N 1
ATOM 1593 C CA . HIS A 1 215 ? 50.590 16.097 -39.283 1.00 25.84 215 HIS A CA 1
ATOM 1594 C C . HIS A 1 215 ? 51.449 14.883 -39.730 1.00 25.84 215 HIS A C 1
ATOM 1596 O O . HIS A 1 215 ? 52.517 14.656 -39.178 1.00 25.84 215 HIS A O 1
ATOM 1602 N N . THR A 1 216 ? 50.975 13.909 -40.538 1.00 23.84 216 THR A N 1
ATOM 1603 C CA . THR A 1 216 ? 50.406 13.881 -41.925 1.00 23.84 216 THR A CA 1
ATOM 1604 C C . THR A 1 216 ? 51.449 14.235 -43.003 1.00 23.84 216 THR A C 1
ATOM 1606 O O . THR A 1 216 ? 52.067 15.284 -42.873 1.00 23.84 216 THR A O 1
ATOM 1609 N N . ASN A 1 217 ? 51.674 13.468 -44.088 1.00 25.31 217 ASN A N 1
ATOM 1610 C CA . ASN A 1 217 ? 50.890 12.364 -44.690 1.00 25.31 217 ASN A CA 1
ATOM 1611 C C . ASN A 1 217 ? 51.741 11.445 -45.623 1.00 25.31 217 ASN A C 1
ATOM 1613 O O . ASN A 1 217 ? 52.867 11.810 -45.935 1.00 25.31 217 ASN A O 1
ATOM 1617 N N . ASP A 1 218 ? 51.152 10.318 -46.070 1.00 23.98 218 ASP A N 1
ATOM 1618 C CA . ASP A 1 218 ? 51.288 9.599 -47.374 1.00 23.98 218 ASP A CA 1
ATOM 1619 C C . ASP A 1 218 ? 52.695 9.220 -47.936 1.00 23.98 218 ASP A C 1
ATOM 1621 O O . ASP A 1 218 ? 53.566 10.064 -48.095 1.00 23.98 218 ASP A O 1
ATOM 1625 N N . ALA A 1 219 ? 53.011 7.928 -48.160 1.00 27.33 219 ALA A N 1
ATOM 1626 C CA . ALA A 1 219 ? 52.761 7.095 -49.372 1.00 27.33 219 ALA A CA 1
ATOM 1627 C C . ALA A 1 219 ? 53.970 7.103 -50.365 1.00 27.33 219 ALA A C 1
ATOM 1629 O O . ALA A 1 219 ? 54.864 7.927 -50.212 1.00 27.33 219 ALA A O 1
ATOM 1630 N N . ASP A 1 220 ? 54.151 6.197 -51.341 1.00 26.95 220 ASP A N 1
ATOM 1631 C CA . ASP A 1 220 ? 53.304 5.111 -51.879 1.00 26.95 220 ASP A CA 1
ATOM 1632 C C . ASP A 1 220 ? 54.152 3.999 -52.576 1.00 26.95 220 ASP A C 1
ATOM 1634 O O . ASP A 1 220 ? 55.346 4.205 -52.787 1.00 26.95 220 ASP A O 1
ATOM 1638 N N . ALA A 1 221 ? 53.506 2.898 -53.007 1.00 28.45 221 ALA A N 1
ATOM 1639 C CA . ALA A 1 221 ? 53.952 1.864 -53.978 1.00 28.45 221 ALA A CA 1
ATOM 1640 C C . ALA A 1 221 ? 55.236 1.041 -53.652 1.00 28.45 221 ALA A C 1
ATOM 1642 O O . ALA A 1 221 ? 56.086 1.440 -52.866 1.00 28.45 221 ALA A O 1
ATOM 1643 N N . ASP A 1 222 ? 55.478 -0.172 -54.173 1.00 25.44 222 ASP A N 1
ATOM 1644 C CA . ASP A 1 222 ? 54.762 -1.093 -55.087 1.00 25.44 222 ASP A CA 1
ATOM 1645 C C . ASP A 1 222 ? 55.036 -2.548 -54.589 1.00 25.44 222 ASP A C 1
ATOM 1647 O O . ASP A 1 222 ? 55.971 -2.776 -53.823 1.00 25.44 222 ASP A O 1
ATOM 1651 N N . GLY A 1 223 ? 54.339 -3.630 -54.957 1.00 24.88 223 GLY A N 1
ATOM 1652 C CA . GLY A 1 223 ? 53.200 -3.781 -55.863 1.00 24.88 223 GLY A CA 1
ATOM 1653 C C . GLY A 1 223 ? 53.282 -5.077 -56.687 1.00 24.88 223 GLY A C 1
ATOM 1654 O O . GLY A 1 223 ? 54.119 -5.195 -57.581 1.00 24.88 223 GLY A O 1
ATOM 1655 N N . ARG A 1 224 ? 52.395 -6.062 -56.442 1.00 24.41 224 ARG A N 1
ATOM 1656 C CA . ARG A 1 224 ? 52.059 -7.073 -57.470 1.00 24.41 224 ARG A CA 1
ATOM 1657 C C . ARG A 1 224 ? 50.698 -7.760 -57.293 1.00 24.41 224 ARG A C 1
ATOM 1659 O O . ARG A 1 224 ? 50.440 -8.453 -56.315 1.00 24.41 224 ARG A O 1
ATOM 1666 N N . GLN A 1 225 ? 49.864 -7.569 -58.309 1.00 23.56 225 GLN A N 1
ATOM 1667 C CA . GLN A 1 225 ? 48.617 -8.280 -58.629 1.00 23.56 225 GLN A CA 1
ATOM 1668 C C . GLN A 1 225 ? 48.974 -9.620 -59.345 1.00 23.56 225 GLN A C 1
ATOM 1670 O O . GLN A 1 225 ? 50.155 -9.838 -59.619 1.00 23.56 225 GLN A O 1
ATOM 1675 N N . THR A 1 226 ? 48.117 -10.591 -59.699 1.00 23.11 226 THR A N 1
ATOM 1676 C CA . THR A 1 226 ? 46.640 -10.821 -59.732 1.00 23.11 226 THR A CA 1
ATOM 1677 C C . THR A 1 226 ? 46.453 -12.383 -59.681 1.00 23.11 226 THR A C 1
ATOM 1679 O O . THR A 1 226 ? 47.442 -13.079 -59.476 1.00 23.11 226 THR A O 1
ATOM 1682 N N . SER A 1 227 ? 45.317 -13.094 -59.823 1.00 22.81 227 SER A N 1
ATOM 1683 C CA . SER A 1 227 ? 43.955 -12.791 -60.294 1.00 22.81 227 SER A CA 1
ATOM 1684 C C . SER A 1 227 ? 42.876 -13.770 -59.761 1.00 22.81 227 SER A C 1
ATOM 1686 O O . SER A 1 227 ? 43.124 -14.617 -58.910 1.00 22.81 227 SER A O 1
ATOM 1688 N N . THR A 1 228 ? 41.664 -13.636 -60.304 1.00 23.62 228 THR A N 1
ATOM 1689 C CA . THR A 1 228 ? 40.415 -14.396 -60.096 1.00 23.62 228 THR A CA 1
ATOM 1690 C C . THR A 1 228 ? 40.417 -15.885 -60.488 1.00 23.62 228 THR A C 1
ATOM 1692 O O . THR A 1 228 ? 40.826 -16.218 -61.597 1.00 23.62 228 THR A O 1
ATOM 1695 N N . MET A 1 229 ? 39.722 -16.730 -59.709 1.00 22.16 229 MET A N 1
ATOM 1696 C CA . MET A 1 229 ? 38.376 -17.252 -60.059 1.00 22.16 229 MET A CA 1
ATOM 1697 C C . MET A 1 229 ? 37.675 -17.875 -58.828 1.00 22.16 229 MET A C 1
ATOM 1699 O O . MET A 1 229 ? 38.275 -17.961 -57.760 1.00 22.16 229 MET A O 1
ATOM 1703 N N . ALA A 1 230 ? 36.380 -18.211 -58.930 1.00 26.14 230 ALA A N 1
ATOM 1704 C CA . ALA A 1 230 ? 35.488 -18.396 -57.773 1.00 26.14 230 ALA A CA 1
ATOM 1705 C C . ALA A 1 230 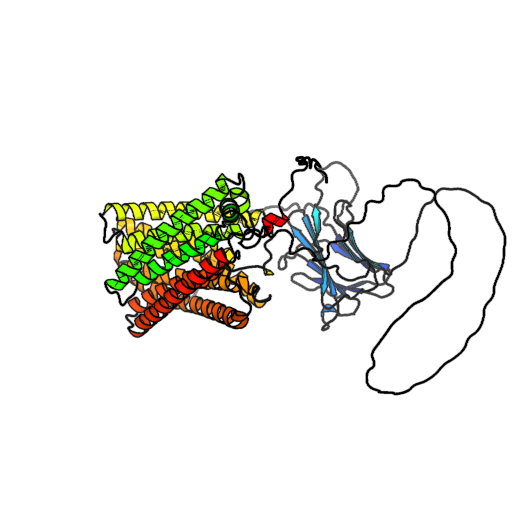? 34.830 -19.788 -57.660 1.00 26.14 230 ALA A C 1
ATOM 1707 O O . ALA A 1 230 ? 34.452 -20.387 -58.663 1.00 26.14 230 ALA A O 1
ATOM 1708 N N . ALA A 1 231 ? 34.569 -20.233 -56.421 1.00 22.97 231 ALA A N 1
ATOM 1709 C CA . ALA A 1 231 ? 33.596 -21.285 -56.100 1.00 22.97 231 ALA A CA 1
ATOM 1710 C C . ALA A 1 231 ? 33.003 -21.091 -54.685 1.00 22.97 231 ALA A C 1
ATOM 1712 O O . ALA A 1 231 ? 33.703 -20.713 -53.747 1.00 22.97 231 ALA A O 1
ATOM 1713 N N . ARG A 1 232 ? 31.693 -21.332 -54.530 1.00 30.97 232 ARG A N 1
ATOM 1714 C CA . ARG A 1 232 ? 30.924 -21.132 -53.283 1.00 30.97 232 ARG A CA 1
ATOM 1715 C C . ARG A 1 232 ? 31.307 -22.123 -52.171 1.00 30.97 232 ARG A C 1
ATOM 1717 O O . ARG A 1 232 ? 31.337 -23.324 -52.413 1.00 30.97 232 ARG A O 1
ATOM 1724 N N . SER A 1 233 ? 31.354 -21.647 -50.925 1.00 25.23 233 SER A N 1
ATOM 1725 C CA . SER A 1 233 ? 30.976 -22.443 -49.744 1.00 25.23 233 SER A CA 1
ATOM 1726 C C . SER A 1 233 ? 30.300 -21.554 -48.691 1.00 25.23 233 SER A C 1
ATOM 1728 O O . SER A 1 233 ? 30.526 -20.345 -48.660 1.00 25.23 233 SER A O 1
ATOM 1730 N N . ARG A 1 234 ? 29.407 -22.125 -47.872 1.00 29.20 234 ARG A N 1
ATOM 1731 C CA . ARG A 1 234 ? 28.515 -21.377 -46.966 1.00 29.20 234 ARG A CA 1
ATOM 1732 C C . ARG A 1 234 ? 29.192 -21.049 -45.632 1.00 29.20 234 ARG A C 1
ATOM 1734 O O . ARG A 1 234 ? 28.988 -21.740 -44.637 1.00 29.20 234 ARG A O 1
ATOM 1741 N N . THR A 1 235 ? 29.936 -19.950 -45.581 1.00 25.77 235 THR A N 1
ATOM 1742 C CA . THR A 1 235 ? 30.264 -19.300 -44.307 1.00 25.77 235 THR A CA 1
ATOM 1743 C C . THR A 1 235 ? 29.011 -18.637 -43.732 1.00 25.77 235 THR A C 1
ATOM 1745 O O . THR A 1 235 ? 28.527 -17.638 -44.259 1.00 25.77 235 THR A O 1
ATOM 1748 N N . HIS A 1 236 ? 28.485 -19.157 -42.618 1.00 27.59 236 HIS A N 1
ATOM 1749 C CA . HIS A 1 236 ? 27.599 -18.347 -41.782 1.00 27.59 236 HIS A CA 1
ATOM 1750 C C . HIS A 1 236 ? 28.408 -17.144 -41.272 1.00 27.59 236 HIS A C 1
ATOM 1752 O O . HIS A 1 236 ? 29.442 -17.355 -40.630 1.00 27.59 236 HIS A O 1
ATOM 1758 N N . PRO A 1 237 ? 27.984 -15.892 -41.526 1.00 24.75 237 PRO A N 1
ATOM 1759 C CA . PRO A 1 237 ? 28.641 -14.752 -40.917 1.00 24.75 237 PRO A CA 1
ATOM 1760 C C . PRO A 1 237 ? 28.425 -14.846 -39.408 1.00 24.75 237 PRO A C 1
ATOM 1762 O O . PRO A 1 237 ? 27.287 -14.852 -38.933 1.00 24.75 237 PRO A O 1
ATOM 1765 N N . ILE A 1 238 ? 29.519 -14.913 -38.646 1.00 33.31 238 ILE A N 1
ATOM 1766 C CA . ILE A 1 238 ? 29.460 -14.756 -37.194 1.00 33.31 238 ILE A CA 1
ATOM 1767 C C . ILE A 1 238 ? 28.895 -13.358 -36.948 1.00 33.31 238 ILE A C 1
ATOM 1769 O O . ILE A 1 238 ? 29.607 -12.362 -37.113 1.00 33.31 238 ILE A O 1
ATOM 1773 N N . LYS A 1 239 ? 27.611 -13.273 -36.572 1.00 25.00 239 LYS A N 1
ATOM 1774 C CA . LYS A 1 239 ? 27.018 -12.031 -36.076 1.00 25.00 239 LYS A CA 1
ATOM 1775 C C . LYS A 1 239 ? 27.851 -11.609 -34.871 1.00 25.00 239 LYS A C 1
ATOM 1777 O O . LYS A 1 239 ? 27.738 -12.191 -33.793 1.00 25.00 239 LYS A O 1
ATOM 1782 N N . ARG A 1 240 ? 28.712 -10.604 -35.069 1.00 25.88 240 ARG A N 1
ATOM 1783 C CA . ARG A 1 240 ? 29.334 -9.857 -33.973 1.00 25.88 240 ARG A CA 1
ATOM 1784 C C . ARG A 1 240 ? 28.207 -9.507 -33.003 1.00 25.88 240 ARG A C 1
ATOM 1786 O O . ARG A 1 240 ? 27.194 -8.969 -33.453 1.00 25.88 240 ARG A O 1
ATOM 1793 N N . ARG A 1 241 ? 28.371 -9.798 -31.705 1.00 31.91 241 ARG A N 1
ATOM 1794 C CA . ARG A 1 241 ? 27.480 -9.224 -30.685 1.00 31.91 241 ARG A CA 1
ATOM 1795 C C . ARG A 1 241 ? 27.388 -7.720 -30.965 1.00 31.91 241 ARG A C 1
ATOM 1797 O O . ARG A 1 241 ? 28.453 -7.109 -31.133 1.00 31.91 241 ARG A O 1
ATOM 1804 N N . PRO A 1 242 ? 26.184 -7.131 -31.054 1.00 23.61 242 PRO A N 1
ATOM 1805 C CA . PRO A 1 242 ? 26.068 -5.693 -31.181 1.00 23.61 242 PRO A CA 1
ATOM 1806 C C . PRO A 1 242 ? 26.873 -5.018 -30.071 1.00 23.61 242 PRO A C 1
ATOM 1808 O O . PRO A 1 242 ? 26.811 -5.412 -28.905 1.00 23.61 242 PRO A O 1
ATOM 1811 N N . ARG A 1 243 ? 27.631 -3.984 -30.438 1.00 26.47 243 ARG A N 1
ATOM 1812 C CA . ARG A 1 243 ? 27.925 -2.915 -29.478 1.00 26.47 243 ARG A CA 1
ATOM 1813 C C . ARG A 1 243 ? 26.576 -2.264 -29.112 1.00 26.47 243 ARG A C 1
ATOM 1815 O O . ARG A 1 243 ? 25.651 -2.370 -29.919 1.00 26.47 243 ARG A O 1
ATOM 1822 N N . PRO A 1 244 ? 26.434 -1.585 -27.961 1.00 28.98 244 PRO A N 1
ATOM 1823 C CA . PRO A 1 244 ? 25.250 -0.772 -27.682 1.00 28.98 244 PRO A CA 1
ATOM 1824 C C . PRO A 1 244 ? 25.187 0.385 -28.694 1.00 28.98 244 PRO A C 1
ATOM 1826 O O . PRO A 1 244 ? 25.792 1.434 -28.498 1.00 28.98 244 PRO A O 1
ATOM 1829 N N . ALA A 1 245 ? 24.542 0.129 -29.830 1.00 31.19 245 ALA A N 1
ATOM 1830 C CA . ALA A 1 245 ? 24.674 0.906 -31.058 1.00 31.19 245 ALA A CA 1
ATOM 1831 C C . ALA A 1 245 ? 23.371 0.884 -31.874 1.00 31.19 245 ALA A C 1
ATOM 1833 O O . ALA A 1 245 ? 23.402 0.631 -33.072 1.00 31.19 245 ALA A O 1
ATOM 1834 N N . GLN A 1 246 ? 22.244 1.104 -31.188 1.00 32.41 246 GLN A N 1
ATOM 1835 C CA . GLN A 1 246 ? 21.006 1.684 -31.725 1.00 32.41 246 GLN A CA 1
ATOM 1836 C C . GLN A 1 246 ? 20.028 1.932 -30.562 1.00 32.41 246 GLN A C 1
ATOM 1838 O O . GLN A 1 246 ? 19.170 1.113 -30.252 1.00 32.41 246 GLN A O 1
ATOM 1843 N N . ARG A 1 247 ? 20.189 3.073 -29.877 1.00 36.72 247 ARG A N 1
ATOM 1844 C CA . ARG A 1 247 ? 19.208 3.600 -28.901 1.00 36.72 247 ARG A CA 1
ATOM 1845 C C . ARG A 1 247 ? 18.290 4.672 -29.515 1.00 36.72 247 ARG A C 1
ATOM 1847 O O . ARG A 1 247 ? 17.582 5.357 -28.786 1.00 36.72 247 ARG A O 1
ATOM 1854 N N . GLU A 1 248 ? 18.321 4.824 -30.841 1.00 31.38 248 GLU A N 1
ATOM 1855 C CA . GLU A 1 248 ? 17.735 5.969 -31.557 1.00 31.38 248 GLU A CA 1
ATOM 1856 C C . GLU A 1 248 ? 16.647 5.564 -32.579 1.00 31.38 248 GLU A C 1
ATOM 1858 O O . GLU A 1 248 ? 15.669 6.293 -32.744 1.00 31.38 248 GLU A O 1
ATOM 1863 N N . ASP A 1 249 ? 16.724 4.365 -33.176 1.00 33.69 249 ASP A N 1
ATOM 1864 C CA . ASP A 1 249 ? 15.943 3.990 -34.375 1.00 33.69 249 ASP A CA 1
ATOM 1865 C C . ASP A 1 249 ? 14.607 3.245 -34.131 1.00 33.69 249 ASP A C 1
ATOM 1867 O O . ASP A 1 249 ? 14.059 2.615 -35.035 1.00 33.69 249 ASP A O 1
ATOM 1871 N N . TYR A 1 250 ? 14.011 3.365 -32.939 1.00 42.44 250 TYR A N 1
ATOM 1872 C CA . TYR A 1 250 ? 12.558 3.166 -32.770 1.00 42.44 250 TYR A CA 1
ATOM 1873 C C . TYR A 1 250 ? 11.925 4.281 -31.932 1.00 42.44 250 TYR A C 1
ATOM 1875 O O . TYR A 1 250 ? 11.250 4.058 -30.929 1.00 42.44 250 TYR A O 1
ATOM 1883 N N . ASN A 1 251 ? 12.134 5.524 -32.363 1.00 44.75 251 ASN A N 1
ATOM 1884 C CA . ASN A 1 251 ? 11.397 6.677 -31.858 1.00 44.75 251 ASN A CA 1
ATOM 1885 C C . ASN A 1 251 ? 10.369 7.143 -32.905 1.00 44.75 251 ASN A C 1
ATOM 1887 O O . ASN A 1 251 ? 10.654 8.072 -33.666 1.00 44.75 251 ASN A O 1
ATOM 1891 N N . PRO A 1 252 ? 9.167 6.529 -32.980 1.00 52.12 252 PRO A N 1
ATOM 1892 C CA . PRO A 1 252 ? 8.095 7.038 -33.828 1.00 52.12 252 PRO A CA 1
ATOM 1893 C C . PRO A 1 252 ? 7.732 8.451 -33.360 1.00 52.12 252 PRO A C 1
ATOM 1895 O O . PRO A 1 252 ? 7.063 8.641 -32.344 1.00 52.12 252 PRO A O 1
ATOM 1898 N N . THR A 1 253 ? 8.184 9.466 -34.101 1.00 60.56 253 THR A N 1
ATOM 1899 C CA . THR A 1 253 ? 8.108 10.884 -33.703 1.00 60.56 253 THR A CA 1
ATOM 1900 C C . THR A 1 253 ? 6.685 11.327 -33.356 1.00 60.56 253 THR A C 1
ATOM 1902 O O . THR A 1 253 ? 6.514 12.186 -32.486 1.00 60.56 253 THR A O 1
ATOM 1905 N N . HIS A 1 254 ? 5.671 10.651 -33.899 1.00 64.50 254 HIS A N 1
ATOM 1906 C CA . HIS A 1 254 ? 4.290 10.706 -33.435 1.00 64.50 254 HIS A CA 1
ATOM 1907 C C . HIS A 1 254 ? 3.663 9.301 -33.278 1.00 64.50 254 HIS A C 1
ATOM 1909 O O . HIS A 1 254 ? 3.124 8.742 -34.233 1.00 64.50 254 HIS A O 1
ATOM 1915 N N . LEU A 1 255 ? 3.665 8.745 -32.056 1.00 75.75 255 LEU A N 1
ATOM 1916 C CA . LEU A 1 255 ? 2.873 7.554 -31.721 1.00 75.75 255 LEU A CA 1
ATOM 1917 C C . LEU A 1 255 ? 1.406 7.954 -31.427 1.00 75.75 255 LEU A C 1
ATOM 1919 O O . LEU A 1 255 ? 1.180 8.752 -30.504 1.00 75.75 255 LEU A O 1
ATOM 1923 N N . PRO A 1 256 ? 0.407 7.417 -32.163 1.00 81.38 256 PRO A N 1
ATOM 1924 C CA . PRO A 1 256 ? -1.005 7.735 -31.949 1.00 81.38 256 PRO A CA 1
ATOM 1925 C C . PRO A 1 256 ? -1.495 7.339 -30.553 1.00 81.38 256 PRO A C 1
ATOM 1927 O O . PRO A 1 256 ? -1.108 6.293 -30.036 1.00 81.38 256 PRO A O 1
ATOM 1930 N N . TRP A 1 257 ? -2.427 8.110 -29.983 1.00 82.62 257 TRP A N 1
ATOM 1931 C CA . TRP A 1 257 ? -2.992 7.850 -28.648 1.00 82.62 257 TRP A CA 1
ATOM 1932 C C . TRP A 1 257 ? -3.507 6.420 -28.445 1.00 82.62 257 TRP A C 1
ATOM 1934 O O . TRP A 1 257 ? -3.282 5.855 -27.383 1.00 82.62 257 TRP A O 1
ATOM 1944 N N . LYS A 1 258 ? -4.110 5.802 -29.471 1.00 81.75 258 LYS A N 1
ATOM 1945 C CA . LYS A 1 258 ? -4.537 4.393 -29.420 1.00 81.75 258 LYS A CA 1
ATOM 1946 C C . LYS A 1 258 ? -3.383 3.438 -29.088 1.00 81.75 258 LYS A C 1
ATOM 1948 O O . LYS A 1 258 ? -3.556 2.601 -28.218 1.00 81.75 258 LYS A O 1
ATOM 1953 N N . LYS A 1 259 ? -2.212 3.627 -29.712 1.00 81.25 259 LYS A N 1
ATOM 1954 C CA . LYS A 1 259 ? -1.002 2.831 -29.443 1.00 81.25 259 LYS A CA 1
ATOM 1955 C C . LYS A 1 259 ? -0.317 3.200 -28.126 1.00 81.25 259 LYS A C 1
ATOM 1957 O O . LYS A 1 259 ? 0.319 2.357 -27.518 1.00 81.25 259 LYS A O 1
ATOM 1962 N N . ARG A 1 260 ? -0.466 4.440 -27.643 1.00 84.75 260 ARG A N 1
ATOM 1963 C CA . ARG A 1 260 ? 0.011 4.820 -26.298 1.00 84.75 260 ARG A CA 1
ATOM 1964 C C . ARG A 1 260 ? -0.742 4.093 -25.180 1.00 84.75 260 ARG A C 1
ATOM 1966 O O . ARG A 1 260 ? -0.147 3.796 -24.153 1.00 84.75 260 ARG A O 1
ATOM 1973 N N . LEU A 1 261 ? -2.032 3.805 -25.375 1.00 86.56 261 LEU A N 1
ATOM 1974 C CA . LEU A 1 261 ? -2.834 3.048 -24.407 1.00 86.56 261 LEU A CA 1
ATOM 1975 C C . LEU A 1 261 ? -2.444 1.565 -24.333 1.00 86.56 261 LEU A C 1
ATOM 1977 O O . LEU A 1 261 ? -2.679 0.941 -23.304 1.00 86.56 261 LEU A O 1
ATOM 1981 N N . ASP A 1 262 ? -1.788 1.017 -25.358 1.00 83.81 262 ASP A N 1
ATOM 1982 C CA . ASP A 1 262 ? -1.272 -0.359 -25.322 1.00 83.81 262 ASP A CA 1
ATOM 1983 C C . ASP A 1 262 ? -0.094 -0.522 -24.334 1.00 83.81 262 ASP A C 1
ATOM 1985 O O . ASP A 1 262 ? 0.189 -1.636 -23.894 1.00 83.81 262 ASP A O 1
ATOM 1989 N N . HIS A 1 263 ? 0.511 0.601 -23.918 1.00 83.31 263 HIS A N 1
ATOM 1990 C CA . HIS A 1 263 ? 1.534 0.725 -22.869 1.00 83.31 263 HIS A CA 1
ATOM 1991 C C . HIS A 1 263 ? 0.958 1.176 -21.509 1.00 83.31 263 HIS A C 1
ATOM 1993 O O . HIS A 1 263 ? 1.702 1.511 -20.593 1.00 83.31 263 HIS A O 1
ATOM 1999 N N . PHE A 1 264 ? -0.371 1.231 -21.345 1.00 89.69 264 PHE A N 1
ATOM 2000 C CA . PHE A 1 264 ? -0.983 1.616 -20.069 1.00 89.69 264 PHE A CA 1
ATOM 2001 C C . PHE A 1 264 ? -0.839 0.481 -19.041 1.00 89.69 264 PHE A C 1
ATOM 2003 O O . PHE A 1 264 ? -1.450 -0.578 -19.194 1.00 89.69 264 PHE A O 1
ATOM 2010 N N . THR A 1 265 ? -0.041 0.692 -17.995 1.00 91.69 265 THR A N 1
ATOM 2011 C CA . THR A 1 265 ? 0.344 -0.345 -17.015 1.00 91.69 265 THR A CA 1
ATOM 2012 C C . THR A 1 265 ? -0.384 -0.250 -15.669 1.00 91.69 265 THR A C 1
ATOM 2014 O O . THR A 1 265 ? -0.989 0.772 -15.344 1.00 91.69 265 THR A O 1
ATOM 2017 N N . TRP A 1 266 ? -0.325 -1.301 -14.838 1.00 93.19 266 TRP A N 1
ATOM 2018 C CA . TRP A 1 266 ? -0.962 -1.284 -13.506 1.00 93.19 266 TRP A CA 1
ATOM 2019 C C . TRP A 1 266 ? -0.398 -0.220 -12.545 1.00 93.19 266 TRP A C 1
ATOM 2021 O O . TRP A 1 266 ? -1.121 0.227 -11.654 1.00 93.19 266 TRP A O 1
ATOM 2031 N N . SER A 1 267 ? 0.847 0.240 -12.720 1.00 91.81 267 SER A N 1
ATOM 2032 C CA . SER A 1 267 ? 1.443 1.297 -11.880 1.00 91.81 267 SER A CA 1
ATOM 2033 C C . SER A 1 267 ? 0.761 2.662 -12.048 1.00 91.81 267 SER A C 1
ATOM 2035 O O . SER A 1 267 ? 0.850 3.512 -11.164 1.00 91.81 267 SER A O 1
ATOM 2037 N N . TRP A 1 268 ? -0.046 2.860 -13.097 1.00 94.69 268 TRP A N 1
ATOM 2038 C CA . TRP A 1 268 ? -0.928 4.027 -13.206 1.00 94.69 268 TRP A CA 1
ATOM 2039 C C . TRP A 1 268 ? -1.936 4.140 -12.053 1.00 94.69 268 TRP A C 1
ATOM 2041 O O . TRP A 1 268 ? -2.308 5.253 -11.675 1.00 94.69 268 TRP A O 1
ATOM 2051 N N . PHE A 1 269 ? -2.329 3.025 -11.428 1.00 96.06 269 PHE A N 1
ATOM 2052 C CA . PHE A 1 269 ? -3.210 3.043 -10.255 1.00 96.06 269 PHE A CA 1
ATOM 2053 C C . PHE A 1 269 ? -2.521 3.541 -8.972 1.00 96.06 269 PHE A C 1
ATOM 2055 O O . PHE A 1 269 ? -3.201 3.769 -7.973 1.00 96.06 269 PHE A O 1
ATOM 2062 N N . GLU A 1 270 ? -1.210 3.820 -8.980 1.00 94.81 270 GLU A N 1
ATOM 2063 C CA . GLU A 1 270 ? -0.582 4.553 -7.873 1.00 94.81 270 GLU A CA 1
ATOM 2064 C C . GLU A 1 270 ? -1.089 6.004 -7.761 1.00 94.81 270 GLU A C 1
ATOM 2066 O O . GLU A 1 270 ? -1.143 6.566 -6.663 1.00 94.81 270 GLU A O 1
ATOM 2071 N N . CYS A 1 271 ? -1.524 6.601 -8.876 1.00 96.81 271 CYS A N 1
ATOM 2072 C CA . CYS A 1 271 ? -2.120 7.938 -8.923 1.00 96.81 271 CYS A CA 1
ATOM 2073 C C . CYS A 1 271 ? -3.492 7.986 -8.234 1.00 96.81 271 CYS A C 1
ATOM 2075 O O . CYS A 1 271 ? -3.741 8.866 -7.407 1.00 96.81 271 CYS A O 1
ATOM 2077 N N . THR A 1 272 ? -4.370 7.019 -8.515 1.00 97.44 272 THR A N 1
ATOM 2078 C CA . THR A 1 272 ? -5.681 6.888 -7.852 1.00 97.44 272 THR A CA 1
ATOM 2079 C C . THR A 1 272 ? -5.491 6.542 -6.380 1.00 97.44 272 THR A C 1
ATOM 2081 O O . THR A 1 272 ? -5.929 7.283 -5.507 1.00 97.44 272 THR A O 1
ATOM 2084 N N . MET A 1 273 ? -4.659 5.540 -6.081 1.00 96.06 273 MET A N 1
ATOM 2085 C CA . MET A 1 273 ? -4.239 5.196 -4.718 1.00 96.06 273 MET A CA 1
ATOM 2086 C C . MET A 1 273 ? -3.727 6.416 -3.924 1.00 96.06 273 MET A C 1
ATOM 2088 O O . MET A 1 273 ? -4.054 6.582 -2.751 1.00 96.06 273 MET A O 1
ATOM 2092 N N . SER A 1 274 ? -2.982 7.323 -4.557 1.00 97.4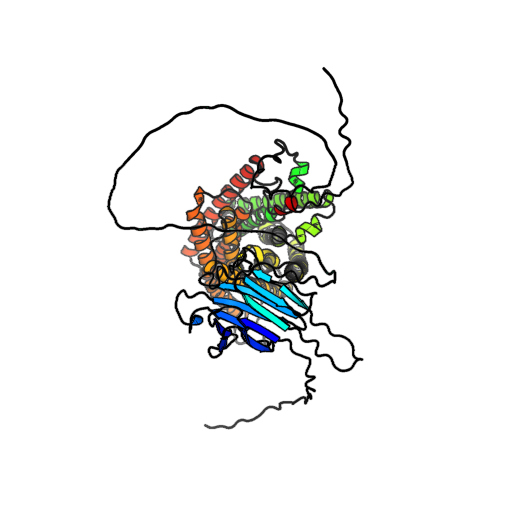4 274 SER A N 1
ATOM 2093 C CA . SER A 1 274 ? -2.533 8.574 -3.931 1.00 97.44 274 SER A CA 1
ATOM 2094 C C . SER A 1 274 ? -3.633 9.630 -3.797 1.00 97.44 274 SER A C 1
ATOM 2096 O O . SER A 1 274 ? -3.666 10.358 -2.807 1.00 97.44 274 SER A O 1
ATOM 2098 N N . THR A 1 275 ? -4.545 9.724 -4.764 1.00 98.25 275 THR A N 1
ATOM 2099 C CA . THR A 1 275 ? -5.639 10.712 -4.789 1.00 98.25 275 THR A CA 1
ATOM 2100 C C . THR A 1 275 ? -6.719 10.371 -3.760 1.00 98.25 275 THR A C 1
ATOM 2102 O O . THR A 1 275 ? -7.072 11.224 -2.941 1.00 98.25 275 THR A O 1
ATOM 2105 N N . GLY A 1 276 ? -7.150 9.109 -3.703 1.00 97.81 276 GLY A N 1
ATOM 2106 C CA . GLY A 1 276 ? -7.991 8.587 -2.628 1.00 97.81 276 GLY A CA 1
ATOM 2107 C C . GLY A 1 276 ? -7.332 8.739 -1.256 1.00 97.81 276 GLY A C 1
ATOM 2108 O O . GLY A 1 276 ? -7.981 9.136 -0.290 1.00 97.81 276 GLY A O 1
ATOM 2109 N N . ALA A 1 277 ? -6.013 8.543 -1.145 1.00 97.81 277 ALA A N 1
ATOM 2110 C CA . ALA A 1 277 ? -5.307 8.757 0.117 1.00 97.81 277 ALA A CA 1
ATOM 2111 C C . ALA A 1 277 ? -5.286 10.229 0.568 1.00 97.81 277 ALA A C 1
ATOM 2113 O O . ALA A 1 277 ? -5.472 10.485 1.759 1.00 97.81 277 ALA A O 1
ATOM 2114 N N . ILE A 1 278 ? -5.165 11.196 -0.352 1.00 98.38 278 ILE A N 1
ATOM 2115 C CA . ILE A 1 278 ? -5.369 12.619 -0.033 1.00 98.38 278 ILE A CA 1
ATOM 2116 C C . ILE A 1 278 ? -6.803 12.866 0.461 1.00 98.38 278 ILE A C 1
ATOM 2118 O O . ILE A 1 278 ? -6.987 13.530 1.483 1.00 98.38 278 ILE A O 1
ATOM 2122 N N . ALA A 1 279 ? -7.818 12.279 -0.181 1.00 98.06 279 ALA A N 1
ATOM 2123 C CA . ALA A 1 279 ? -9.197 12.373 0.295 1.00 98.06 279 ALA A CA 1
ATOM 2124 C C . ALA A 1 279 ? -9.355 11.805 1.724 1.00 98.06 279 ALA A C 1
ATOM 2126 O O . ALA A 1 279 ? -9.936 12.464 2.588 1.00 98.06 279 ALA A O 1
ATOM 2127 N N . THR A 1 280 ? -8.782 10.632 2.028 1.00 97.12 280 THR A N 1
ATOM 2128 C CA . THR A 1 280 ? -8.878 10.044 3.379 1.00 97.12 280 THR A CA 1
ATOM 2129 C C . THR A 1 280 ? -8.197 10.904 4.454 1.00 97.12 280 THR A C 1
ATOM 2131 O O . THR A 1 280 ? -8.813 11.161 5.491 1.00 97.12 280 THR A O 1
ATOM 2134 N N . VAL A 1 281 ? -6.979 11.417 4.222 1.00 97.31 281 VAL A N 1
ATOM 2135 C CA . VAL A 1 281 ? -6.260 12.227 5.229 1.00 97.31 281 VAL A CA 1
ATOM 2136 C C . VAL A 1 281 ? -6.906 13.597 5.451 1.00 97.31 281 VAL A C 1
ATOM 2138 O O . VAL A 1 281 ? -6.966 14.055 6.593 1.00 97.31 281 VAL A O 1
ATOM 2141 N N . LEU A 1 282 ? -7.469 14.227 4.411 1.00 97.50 282 LEU A N 1
ATOM 2142 C CA . LEU A 1 282 ? -8.229 15.477 4.541 1.00 97.50 282 LEU A CA 1
ATOM 2143 C C . LEU A 1 282 ? -9.492 15.296 5.396 1.00 97.50 282 LEU A C 1
ATOM 2145 O O . LEU A 1 282 ? -9.827 16.163 6.204 1.00 97.50 282 LEU A O 1
ATOM 2149 N N . GLY A 1 283 ? -10.196 14.171 5.240 1.00 95.25 283 GLY A N 1
ATOM 2150 C CA . GLY A 1 283 ? -11.429 13.894 5.978 1.00 95.25 283 GLY A CA 1
ATOM 2151 C C . GLY A 1 283 ? -11.233 13.449 7.430 1.00 95.25 283 GLY A C 1
ATOM 2152 O O . GLY A 1 283 ? -12.148 13.649 8.226 1.00 95.25 283 GLY A O 1
ATOM 2153 N N . GLN A 1 284 ? -10.066 12.904 7.801 1.00 95.38 284 GLN A N 1
ATOM 2154 C CA . GLN A 1 284 ? -9.752 12.555 9.198 1.00 95.38 284 GLN A CA 1
ATOM 2155 C C . GLN A 1 284 ? -9.110 13.701 10.012 1.00 95.38 284 GLN A C 1
ATOM 2157 O O . GLN A 1 284 ? -8.863 13.507 11.199 1.00 95.38 284 GLN A O 1
ATOM 2162 N N . GLN A 1 285 ? -8.822 14.878 9.431 1.00 95.50 285 GLN A N 1
ATOM 2163 C CA . GLN A 1 285 ? -8.096 15.947 10.143 1.00 95.50 285 GLN A CA 1
ATOM 2164 C C . GLN A 1 285 ? -8.729 16.337 11.494 1.00 95.50 285 GLN A C 1
ATOM 2166 O O . GLN A 1 285 ? -9.939 16.575 11.546 1.00 95.50 285 GLN A O 1
ATOM 2171 N N . PRO A 1 286 ? -7.921 16.523 12.560 1.00 89.94 286 PRO A N 1
ATOM 2172 C CA . PRO A 1 286 ? -8.427 16.924 13.873 1.00 89.94 286 PRO A CA 1
ATOM 2173 C C . PRO A 1 286 ? -9.009 18.347 13.857 1.00 89.94 286 PRO A C 1
ATOM 2175 O O . PRO A 1 286 ? -10.021 18.614 14.499 1.00 89.94 286 PRO A O 1
ATOM 2178 N N . TYR A 1 287 ? -8.416 19.255 13.076 1.00 91.31 287 TYR A N 1
ATOM 2179 C CA . TYR A 1 287 ? -8.891 20.630 12.898 1.00 91.31 287 TYR A CA 1
ATOM 2180 C C . TYR A 1 287 ? -9.740 20.751 11.623 1.00 91.31 287 TYR A C 1
ATOM 2182 O O . TYR A 1 287 ? -9.318 21.307 10.609 1.00 91.31 287 TYR A O 1
ATOM 2190 N N . SER A 1 288 ? -10.944 20.175 11.663 1.00 88.38 288 SER A N 1
ATOM 2191 C CA . SER A 1 288 ? -11.850 20.110 10.511 1.00 88.38 288 SER A CA 1
ATOM 2192 C C . SER A 1 288 ? -12.766 21.336 10.399 1.00 88.38 288 SER A C 1
ATOM 2194 O O . SER A 1 288 ? -13.438 21.710 11.357 1.00 88.38 288 SER A O 1
ATOM 2196 N N . PHE A 1 289 ? -12.858 21.918 9.201 1.00 91.81 289 PHE A N 1
ATOM 2197 C CA . PHE A 1 289 ? -13.776 23.015 8.863 1.00 91.81 289 PHE A CA 1
ATOM 2198 C C . PHE A 1 289 ? -14.508 22.738 7.540 1.00 91.81 289 PHE A C 1
ATOM 2200 O O . PHE A 1 289 ? -14.108 21.866 6.768 1.00 91.81 289 PHE A O 1
ATOM 2207 N N . THR A 1 290 ? -15.590 23.471 7.253 1.00 90.81 290 THR A N 1
ATOM 2208 C CA . THR A 1 290 ? -16.467 23.196 6.095 1.00 90.81 290 THR A CA 1
ATOM 2209 C C . THR A 1 290 ? -15.715 23.194 4.763 1.00 90.81 290 THR A C 1
ATOM 2211 O O . THR A 1 290 ? -15.880 22.265 3.977 1.00 90.81 290 THR A O 1
ATOM 2214 N N . GLY A 1 291 ? -14.822 24.165 4.542 1.00 92.62 291 GLY A N 1
ATOM 2215 C CA . GLY A 1 291 ? -13.972 24.219 3.347 1.00 92.62 291 GLY A CA 1
ATOM 2216 C C . GLY A 1 291 ? -13.078 22.985 3.183 1.00 92.62 291 GLY A C 1
ATOM 2217 O O . GLY A 1 291 ? -13.024 22.420 2.096 1.00 92.62 291 GLY A O 1
ATOM 2218 N N . LEU A 1 292 ? -12.457 22.496 4.263 1.00 93.12 292 LEU A N 1
ATOM 2219 C CA . LEU A 1 292 ? -11.648 21.273 4.241 1.00 93.12 292 LEU A CA 1
ATOM 2220 C C . LEU A 1 292 ? -12.474 20.040 3.850 1.00 93.12 292 LEU A C 1
ATOM 2222 O O . LEU A 1 292 ? -12.037 19.237 3.028 1.00 93.12 292 LEU A O 1
ATOM 2226 N N . LYS A 1 293 ? -13.693 19.911 4.393 1.00 92.06 293 LYS A N 1
ATOM 2227 C CA . LYS A 1 293 ? -14.619 18.826 4.028 1.00 92.06 293 LYS A CA 1
ATOM 2228 C C . LYS A 1 293 ? -15.038 18.912 2.557 1.00 92.06 293 LYS A C 1
ATOM 2230 O O . LYS A 1 293 ? -15.130 17.877 1.902 1.00 92.06 293 LYS A O 1
ATOM 2235 N N . THR A 1 294 ? -15.230 20.117 2.018 1.00 94.62 294 THR A N 1
ATOM 2236 C CA . THR A 1 294 ? -15.494 20.334 0.585 1.00 94.62 294 THR A CA 1
ATOM 2237 C C . THR A 1 294 ? -14.292 19.957 -0.284 1.00 94.62 294 THR A C 1
ATOM 2239 O O . THR A 1 294 ? -14.471 19.241 -1.263 1.00 94.62 294 THR A O 1
ATOM 2242 N N . ILE A 1 295 ? -13.068 20.351 0.087 1.00 96.25 295 ILE A N 1
ATOM 2243 C CA . ILE A 1 295 ? -11.840 19.968 -0.637 1.00 96.25 295 ILE A CA 1
ATOM 2244 C C . ILE A 1 295 ? -11.672 18.441 -0.629 1.00 96.25 295 ILE A C 1
ATOM 2246 O O . ILE A 1 295 ? -11.437 17.844 -1.675 1.00 96.25 295 ILE A O 1
ATOM 2250 N N . GLY A 1 296 ? -11.890 17.786 0.514 1.00 96.50 296 GLY A N 1
ATOM 2251 C CA . GLY A 1 296 ? -11.884 16.325 0.613 1.00 96.50 296 GLY A CA 1
ATOM 2252 C C . GLY A 1 296 ? -12.932 15.638 -0.276 1.00 96.50 296 GLY A C 1
ATOM 2253 O O . GLY A 1 296 ? -12.615 14.665 -0.957 1.00 96.50 296 GLY A O 1
ATOM 2254 N N . LYS A 1 297 ? -14.154 16.191 -0.361 1.00 95.88 297 LYS A N 1
ATOM 2255 C CA . LYS A 1 297 ? -15.182 15.731 -1.316 1.00 95.88 297 LYS A CA 1
ATOM 2256 C C . LYS A 1 297 ? -14.756 15.915 -2.780 1.00 95.88 297 LYS A C 1
ATOM 2258 O O . LYS A 1 297 ? -15.051 15.044 -3.592 1.00 95.88 297 LYS A O 1
ATOM 2263 N N . ILE A 1 298 ? -14.050 16.998 -3.120 1.00 97.50 298 ILE A N 1
ATOM 2264 C CA . ILE A 1 298 ? -13.501 17.216 -4.471 1.00 97.50 298 ILE A CA 1
ATOM 2265 C C . ILE A 1 298 ? -12.443 16.154 -4.799 1.00 97.50 298 ILE A C 1
ATOM 2267 O O . ILE A 1 298 ? -12.520 15.549 -5.865 1.00 97.50 298 ILE A O 1
ATOM 2271 N N . PHE A 1 299 ? -11.514 15.864 -3.881 1.00 98.00 299 PHE A N 1
ATOM 2272 C CA . PHE A 1 299 ? -10.521 14.796 -4.066 1.00 98.00 299 PHE A CA 1
ATOM 2273 C C . PHE A 1 299 ? -11.160 13.405 -4.201 1.00 98.00 299 PHE A C 1
ATOM 2275 O O . PHE A 1 299 ? -10.732 12.632 -5.048 1.00 98.00 299 PHE A O 1
ATOM 2282 N N . TYR A 1 300 ? -12.217 13.102 -3.443 1.00 97.88 300 TYR A N 1
ATOM 2283 C CA . TYR A 1 300 ? -12.970 11.847 -3.574 1.00 97.88 300 TYR A CA 1
ATOM 2284 C C . TYR A 1 300 ? -13.675 11.702 -4.937 1.00 97.88 300 TYR A C 1
ATOM 2286 O O . TYR A 1 300 ? -13.617 10.641 -5.555 1.00 97.88 300 TYR A O 1
ATOM 2294 N N . ILE A 1 301 ? -14.307 12.767 -5.441 1.00 97.94 301 ILE A N 1
ATOM 2295 C CA . ILE A 1 301 ? -14.931 12.756 -6.776 1.00 97.94 301 ILE A CA 1
ATOM 2296 C C . ILE A 1 301 ? -13.860 12.634 -7.870 1.00 97.94 301 ILE A C 1
ATOM 2298 O O . ILE A 1 301 ? -14.046 11.886 -8.828 1.00 97.94 301 ILE A O 1
ATOM 2302 N N . LEU A 1 302 ? -12.726 13.326 -7.716 1.00 98.06 302 LEU A N 1
ATOM 2303 C CA . LEU A 1 302 ? -11.583 13.221 -8.623 1.00 98.06 302 LEU A CA 1
ATOM 2304 C C . LEU A 1 302 ? -11.003 11.799 -8.651 1.00 98.06 302 LEU A C 1
ATOM 2306 O O . LEU A 1 302 ? -10.723 11.296 -9.733 1.00 98.06 302 LEU A O 1
ATOM 2310 N N . ASP A 1 303 ? -10.868 11.146 -7.496 1.00 98.19 303 ASP A N 1
ATOM 2311 C CA . ASP A 1 303 ? -10.381 9.767 -7.387 1.00 98.19 303 ASP A CA 1
ATOM 2312 C C . ASP A 1 303 ? -11.293 8.780 -8.131 1.00 98.19 303 ASP A C 1
ATOM 2314 O O . ASP A 1 303 ? -10.817 8.019 -8.970 1.00 98.19 303 ASP A O 1
ATOM 2318 N N . ILE A 1 304 ? -12.618 8.869 -7.941 1.00 98.12 304 ILE A N 1
ATOM 2319 C CA . ILE A 1 304 ? -13.590 8.065 -8.705 1.00 98.12 304 ILE A CA 1
ATOM 2320 C C . ILE A 1 304 ? -13.443 8.302 -10.216 1.00 98.12 304 ILE A C 1
ATOM 2322 O O . ILE A 1 304 ? -13.426 7.344 -10.989 1.00 98.12 304 ILE A O 1
ATOM 2326 N N . LEU A 1 305 ? -13.333 9.560 -10.655 1.00 98.38 305 LEU A N 1
ATOM 2327 C CA . LEU A 1 305 ? -13.204 9.890 -12.077 1.00 98.38 305 LEU A CA 1
ATOM 2328 C C . LEU A 1 305 ? -11.895 9.349 -12.670 1.00 98.38 305 LEU A C 1
ATOM 2330 O O . LEU A 1 305 ? -11.926 8.718 -13.726 1.00 98.38 305 LEU A O 1
ATOM 2334 N N . LEU A 1 306 ? -10.763 9.536 -11.985 1.00 97.69 306 LEU A N 1
ATOM 2335 C CA . LEU A 1 306 ? -9.469 8.989 -12.400 1.00 97.69 306 LEU A CA 1
ATOM 2336 C C . LEU A 1 306 ? -9.496 7.456 -12.424 1.00 97.69 306 LEU A C 1
ATOM 2338 O O . LEU A 1 306 ? -9.067 6.865 -13.411 1.00 97.69 306 LEU A O 1
ATOM 2342 N N . PHE A 1 307 ? -10.063 6.811 -11.403 1.00 98.31 307 PHE A N 1
ATOM 2343 C CA . PHE A 1 307 ? -10.167 5.356 -11.320 1.00 98.31 307 PHE A CA 1
ATOM 2344 C C . PHE A 1 307 ? -11.023 4.766 -12.443 1.00 98.31 307 PHE A C 1
ATOM 2346 O O . PHE A 1 307 ? -10.628 3.766 -13.042 1.00 98.31 307 PHE A O 1
ATOM 2353 N N . LEU A 1 308 ? -12.147 5.396 -12.794 1.00 98.25 308 LEU A N 1
ATOM 2354 C CA . LEU A 1 308 ? -12.980 4.967 -13.922 1.00 98.25 308 LEU A CA 1
ATOM 2355 C C . LEU A 1 308 ? -12.272 5.164 -15.272 1.00 98.25 308 LEU A C 1
ATOM 2357 O O . LEU A 1 308 ? -12.304 4.260 -16.107 1.00 98.25 308 LEU A O 1
ATOM 2361 N N . ILE A 1 309 ? -11.588 6.296 -15.479 1.00 97.25 309 ILE A N 1
ATOM 2362 C CA . ILE A 1 309 ? -10.807 6.548 -16.703 1.00 97.25 309 ILE A CA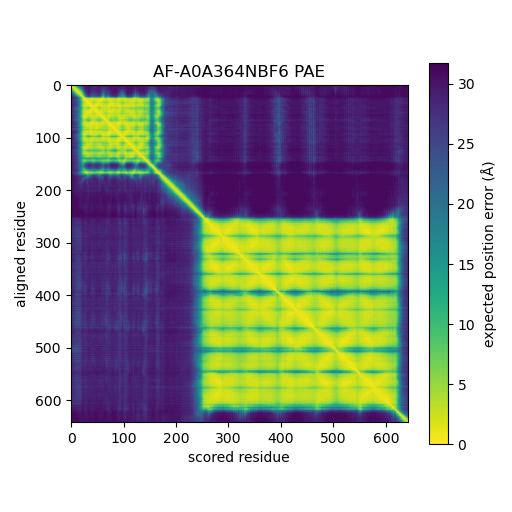 1
ATOM 2363 C C . ILE A 1 309 ? -9.662 5.534 -16.823 1.00 97.25 309 ILE A C 1
ATOM 2365 O O . ILE A 1 309 ? -9.471 4.942 -17.882 1.00 97.25 309 ILE A O 1
ATOM 2369 N N . PHE A 1 310 ? -8.923 5.279 -15.743 1.00 96.75 310 PHE A N 1
ATOM 2370 C CA . PHE A 1 310 ? -7.770 4.376 -15.751 1.00 96.75 310 PHE A CA 1
ATOM 2371 C C . PHE A 1 310 ? -8.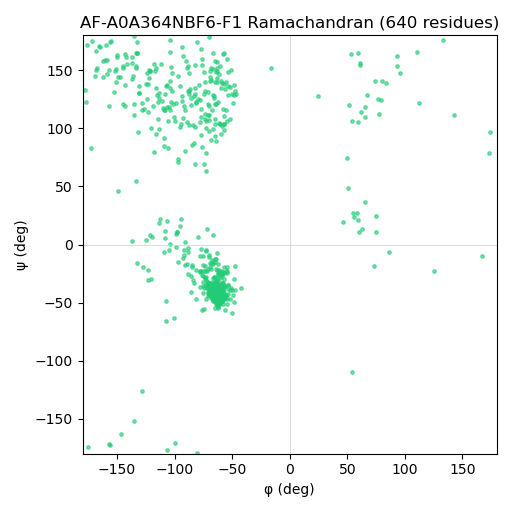210 2.913 -15.893 1.00 96.75 310 PHE A C 1
ATOM 2373 O O . PHE A 1 310 ? -7.587 2.157 -16.637 1.00 96.75 310 PHE A O 1
ATOM 2380 N N . SER A 1 311 ? -9.346 2.540 -15.292 1.00 96.81 311 SER A N 1
ATOM 2381 C CA . SER A 1 311 ? -10.010 1.248 -15.520 1.00 96.81 311 SER A CA 1
ATOM 2382 C C . SER A 1 311 ? -10.423 1.067 -16.983 1.00 96.81 311 SER A C 1
ATOM 2384 O O . SER A 1 311 ? -10.253 -0.020 -17.533 1.00 96.81 311 SER A O 1
ATOM 2386 N N . ALA A 1 312 ? -10.905 2.120 -17.650 1.00 96.00 312 ALA A N 1
ATOM 2387 C CA . ALA A 1 312 ? -11.200 2.081 -19.081 1.00 96.00 312 ALA A CA 1
ATOM 2388 C C . ALA A 1 312 ? -9.923 1.956 -19.938 1.00 96.00 312 ALA A C 1
ATOM 2390 O O . ALA A 1 312 ? -9.916 1.179 -20.891 1.00 96.00 312 ALA A O 1
ATOM 2391 N N . CYS A 1 313 ? -8.832 2.644 -19.581 1.00 94.00 313 CYS A N 1
ATOM 2392 C CA . CYS A 1 313 ? -7.543 2.552 -20.279 1.00 94.00 313 CYS A CA 1
ATOM 2393 C C . CYS A 1 313 ? -6.911 1.151 -20.192 1.00 94.00 313 CYS A C 1
ATOM 2395 O O . CYS A 1 313 ? -6.575 0.571 -21.225 1.00 94.00 313 CYS A O 1
ATOM 2397 N N . ILE A 1 314 ? -6.802 0.567 -18.992 1.00 92.19 314 ILE A N 1
ATOM 2398 C CA . ILE A 1 314 ? -6.243 -0.787 -18.821 1.00 92.19 314 ILE A CA 1
ATOM 2399 C C . ILE A 1 314 ? -7.146 -1.853 -19.475 1.00 92.19 314 ILE A C 1
ATOM 2401 O O . ILE A 1 314 ? -6.664 -2.789 -20.112 1.00 92.19 314 ILE A O 1
ATOM 2405 N N . THR A 1 315 ? -8.471 -1.665 -19.425 1.00 93.19 315 THR A N 1
ATOM 2406 C CA . THR A 1 315 ? -9.434 -2.534 -20.125 1.00 93.19 315 THR A CA 1
ATOM 2407 C C . THR A 1 315 ? -9.292 -2.426 -21.646 1.00 93.19 315 THR A C 1
ATOM 2409 O O . THR A 1 315 ? -9.340 -3.445 -22.334 1.00 93.19 315 THR A O 1
ATOM 2412 N N . TYR A 1 316 ? -9.058 -1.225 -22.189 1.00 91.94 316 TYR A N 1
ATOM 2413 C CA . TYR A 1 316 ? -8.781 -1.026 -23.614 1.00 91.94 316 TYR A CA 1
ATOM 2414 C C . TYR A 1 316 ? -7.539 -1.818 -24.061 1.00 91.94 316 TYR A C 1
ATOM 2416 O O . TYR A 1 316 ? -7.641 -2.572 -25.031 1.00 91.94 316 TYR A O 1
ATOM 2424 N N . ARG A 1 317 ? -6.415 -1.730 -23.323 1.00 90.06 317 ARG A N 1
ATOM 2425 C CA . ARG A 1 317 ? -5.167 -2.481 -23.599 1.00 90.06 317 ARG A CA 1
ATOM 2426 C C . ARG A 1 317 ? -5.440 -3.978 -23.740 1.00 90.06 317 ARG A C 1
ATOM 2428 O O . ARG A 1 317 ? -5.025 -4.591 -24.719 1.00 90.06 317 ARG A O 1
ATOM 2435 N N . PHE A 1 318 ? -6.203 -4.566 -22.818 1.00 90.50 318 PHE A N 1
ATOM 2436 C CA . PHE A 1 318 ? -6.489 -6.007 -22.828 1.00 90.50 318 PHE A CA 1
ATOM 2437 C C . PHE A 1 318 ? -7.561 -6.446 -23.841 1.00 90.50 318 PHE A C 1
ATOM 2439 O O . PHE A 1 318 ? -7.561 -7.605 -24.265 1.00 90.50 318 PHE A O 1
ATOM 2446 N N . ILE A 1 319 ? -8.460 -5.546 -24.258 1.00 90.56 319 ILE A N 1
ATOM 2447 C CA . ILE A 1 319 ? -9.406 -5.803 -25.356 1.00 90.56 319 ILE A CA 1
ATOM 2448 C C . ILE A 1 319 ? -8.695 -5.742 -26.714 1.00 90.56 319 ILE A C 1
ATOM 2450 O O . ILE A 1 319 ? -8.975 -6.589 -27.569 1.00 90.56 319 ILE A O 1
ATOM 2454 N N . HIS A 1 320 ? -7.794 -4.769 -26.909 1.00 85.25 320 HIS A N 1
ATOM 2455 C CA . HIS A 1 320 ? -7.042 -4.583 -28.152 1.00 85.25 320 HIS A CA 1
ATOM 2456 C C . HIS A 1 320 ? -5.940 -5.642 -28.303 1.00 85.25 320 HIS A C 1
ATOM 2458 O O . HIS A 1 320 ? -5.944 -6.408 -29.268 1.00 85.25 320 HIS A O 1
ATOM 2464 N N . ASN A 1 321 ? -5.053 -5.758 -27.312 1.00 82.25 321 ASN A N 1
ATOM 2465 C CA . ASN A 1 321 ? -3.963 -6.728 -27.288 1.00 82.25 321 ASN A CA 1
ATOM 2466 C C . ASN A 1 321 ? -4.402 -8.032 -26.588 1.00 82.25 321 ASN A C 1
ATOM 2468 O O . ASN A 1 321 ? -4.144 -8.271 -25.402 1.00 82.25 321 ASN A O 1
ATOM 2472 N N . ARG A 1 322 ? -5.117 -8.883 -27.338 1.00 79.81 322 ARG A N 1
ATOM 2473 C CA . ARG A 1 322 ? -5.661 -10.171 -26.869 1.00 79.81 322 ARG A CA 1
ATOM 2474 C C . ARG A 1 322 ? -4.558 -11.110 -26.364 1.00 79.81 322 ARG A C 1
ATOM 2476 O O . ARG A 1 322 ? -3.899 -11.790 -27.141 1.00 79.81 322 ARG A O 1
ATOM 2483 N N . GLY A 1 323 ? -4.429 -11.194 -25.042 1.00 78.38 323 GLY A N 1
ATOM 2484 C CA . GLY A 1 323 ? -3.429 -12.012 -24.344 1.00 78.38 323 GLY A CA 1
ATOM 2485 C C . GLY A 1 323 ? -2.574 -11.211 -23.361 1.00 78.38 323 GLY A C 1
ATOM 2486 O O . GLY A 1 323 ? -2.103 -11.783 -22.377 1.00 78.38 323 GLY A O 1
ATOM 2487 N N . SER A 1 324 ? -2.472 -9.889 -23.554 1.00 82.44 324 SER A N 1
ATOM 2488 C CA . SER A 1 324 ? -1.695 -8.975 -22.703 1.00 82.44 324 SER A CA 1
ATOM 2489 C C . SER A 1 324 ? -2.058 -9.086 -21.217 1.00 82.44 324 SER A C 1
ATOM 2491 O O . SER A 1 324 ? -1.154 -9.136 -20.394 1.00 82.44 324 SER A O 1
ATOM 2493 N N . LEU A 1 325 ? -3.337 -9.276 -20.857 1.00 86.50 325 LEU A N 1
ATOM 2494 C CA . LEU A 1 325 ? -3.758 -9.498 -19.461 1.00 86.50 325 LEU A CA 1
ATOM 2495 C C . LEU A 1 325 ? -3.009 -10.660 -18.784 1.00 86.50 325 LEU A C 1
ATOM 2497 O O . LEU A 1 325 ? -2.597 -10.544 -17.633 1.00 86.50 325 LEU A O 1
ATOM 2501 N N . ARG A 1 326 ? -2.818 -11.790 -19.481 1.00 84.81 326 ARG A N 1
ATOM 2502 C CA . ARG A 1 326 ? -2.108 -12.941 -18.904 1.00 84.81 326 ARG A CA 1
ATOM 2503 C C . ARG A 1 326 ? -0.619 -12.642 -18.759 1.00 84.81 326 ARG A C 1
ATOM 2505 O O . ARG A 1 326 ? -0.049 -13.012 -17.739 1.00 84.81 326 ARG A O 1
ATOM 2512 N N . LEU A 1 327 ? -0.022 -11.998 -19.762 1.00 84.56 327 LEU A N 1
ATOM 2513 C CA . LEU A 1 327 ? 1.390 -11.615 -19.772 1.00 84.56 327 LEU A CA 1
ATOM 2514 C C . LEU A 1 327 ? 1.688 -10.633 -18.630 1.00 84.56 327 LEU A C 1
ATOM 2516 O O . LEU A 1 327 ? 2.480 -10.949 -17.753 1.00 84.56 327 LEU A O 1
ATOM 2520 N N . SER A 1 328 ? 0.931 -9.538 -18.575 1.00 86.06 328 SER A N 1
ATOM 2521 C CA . SER A 1 328 ? 0.926 -8.506 -17.533 1.00 86.06 328 SER A CA 1
ATOM 2522 C C . SER A 1 328 ? 0.853 -9.087 -16.114 1.00 86.06 328 SER A C 1
ATOM 2524 O O . SER A 1 328 ? 1.688 -8.785 -15.265 1.00 86.06 328 SER A O 1
ATOM 2526 N N . LEU A 1 329 ? -0.082 -10.012 -15.858 1.00 86.88 329 LEU A N 1
ATOM 2527 C CA . LEU A 1 329 ? -0.230 -10.656 -14.545 1.00 86.88 329 LEU A CA 1
ATOM 2528 C C . LEU A 1 329 ? 0.868 -11.687 -14.202 1.00 86.88 329 LEU A C 1
ATOM 2530 O O . LEU A 1 329 ? 0.866 -12.183 -13.079 1.00 86.88 329 LEU A O 1
ATOM 2534 N N . HIS A 1 330 ? 1.784 -12.010 -15.125 1.00 84.38 330 HIS A N 1
ATOM 2535 C CA . HIS A 1 330 ? 2.971 -12.858 -14.901 1.00 84.38 330 HIS A CA 1
ATOM 2536 C C . HIS A 1 330 ? 4.303 -12.114 -15.174 1.00 84.38 330 HIS A C 1
ATOM 2538 O O . HIS A 1 330 ? 5.370 -12.738 -15.181 1.00 84.38 330 HIS A O 1
ATOM 2544 N N . HIS A 1 331 ? 4.257 -10.805 -15.436 1.00 81.75 331 HIS A N 1
ATOM 2545 C CA . HIS A 1 331 ? 5.420 -9.983 -15.769 1.00 81.75 331 HIS A CA 1
ATOM 2546 C C . HIS A 1 331 ? 6.134 -9.529 -14.480 1.00 81.75 331 HIS A C 1
ATOM 2548 O O . HIS A 1 331 ? 5.471 -8.967 -13.607 1.00 81.75 331 HIS A O 1
ATOM 2554 N N . PRO A 1 332 ? 7.460 -9.734 -14.333 1.00 71.44 332 PRO A N 1
ATOM 2555 C CA . PRO A 1 332 ? 8.161 -9.665 -13.041 1.00 71.44 332 PRO A CA 1
ATOM 2556 C C . PRO A 1 332 ? 8.184 -8.277 -12.380 1.00 71.44 332 PRO A C 1
ATOM 2558 O O . PRO A 1 332 ? 8.468 -8.182 -11.189 1.00 71.44 332 PRO A O 1
ATOM 2561 N N . HIS A 1 333 ? 7.871 -7.213 -13.124 1.00 77.06 333 HIS A N 1
ATOM 2562 C CA . HIS A 1 333 ? 7.734 -5.853 -12.594 1.00 77.06 333 HIS A CA 1
ATOM 2563 C C . HIS A 1 333 ? 6.266 -5.404 -12.538 1.00 77.06 333 HIS A C 1
ATOM 2565 O O . HIS A 1 333 ? 5.711 -5.273 -11.446 1.00 77.06 333 HIS A O 1
ATOM 2571 N N . GLU A 1 334 ? 5.605 -5.250 -13.692 1.00 85.38 334 GLU A N 1
ATOM 2572 C CA . GLU A 1 334 ? 4.178 -4.893 -13.774 1.00 85.38 334 GLU A CA 1
ATOM 2573 C C . GLU A 1 334 ? 3.218 -5.706 -12.859 1.00 85.38 334 GLU A C 1
ATOM 2575 O O . GLU A 1 334 ? 2.303 -5.099 -12.293 1.00 85.38 334 GLU A O 1
ATOM 2580 N N . SER A 1 335 ? 3.380 -7.026 -12.662 1.00 86.81 335 SER A N 1
ATOM 2581 C CA . SER A 1 335 ? 2.362 -7.826 -11.946 1.00 86.81 335 SER A CA 1
ATOM 2582 C C . SER A 1 335 ? 2.162 -7.402 -10.485 1.00 86.81 335 SER A C 1
ATOM 2584 O O . SER A 1 335 ? 1.035 -7.418 -9.985 1.00 86.81 335 SER A O 1
ATOM 2586 N N . PHE A 1 336 ? 3.225 -6.944 -9.814 1.00 87.50 336 PHE A N 1
ATOM 2587 C CA . PHE A 1 336 ? 3.164 -6.456 -8.436 1.00 87.50 336 PHE A CA 1
ATOM 2588 C C . PHE A 1 336 ? 2.204 -5.268 -8.286 1.00 87.50 336 PHE A C 1
ATOM 2590 O O . PHE A 1 336 ? 1.437 -5.198 -7.320 1.00 87.50 336 PHE A O 1
ATOM 2597 N N . PHE A 1 337 ? 2.178 -4.365 -9.270 1.00 90.31 337 PHE A N 1
ATOM 2598 C CA . PHE A 1 337 ? 1.330 -3.173 -9.250 1.00 90.31 337 PHE A CA 1
ATOM 2599 C C . PHE A 1 337 ? -0.167 -3.477 -9.416 1.00 90.31 337 PHE A C 1
ATOM 2601 O O . PHE A 1 337 ? -0.990 -2.613 -9.113 1.00 90.31 337 PHE A O 1
ATOM 2608 N N . PHE A 1 338 ? -0.561 -4.709 -9.769 1.00 92.62 338 PHE A N 1
ATOM 2609 C CA . PHE A 1 338 ? -1.966 -5.141 -9.707 1.00 92.62 338 PHE A CA 1
ATOM 2610 C C . PHE A 1 338 ? -2.561 -4.980 -8.292 1.00 92.62 338 PHE A C 1
ATOM 2612 O O . PHE A 1 338 ? -3.761 -4.756 -8.142 1.00 92.62 338 PHE A O 1
ATOM 2619 N N . GLY A 1 339 ? -1.728 -4.984 -7.243 1.00 93.00 339 GLY A N 1
ATOM 2620 C CA . GLY A 1 339 ? -2.147 -4.623 -5.886 1.00 93.00 339 GLY A CA 1
ATOM 2621 C C . GLY A 1 339 ? -2.649 -3.176 -5.737 1.00 93.00 339 GLY A C 1
ATOM 2622 O O . GLY A 1 339 ? -3.620 -2.941 -5.016 1.00 93.00 339 GLY A O 1
ATOM 2623 N N . ALA A 1 340 ? -2.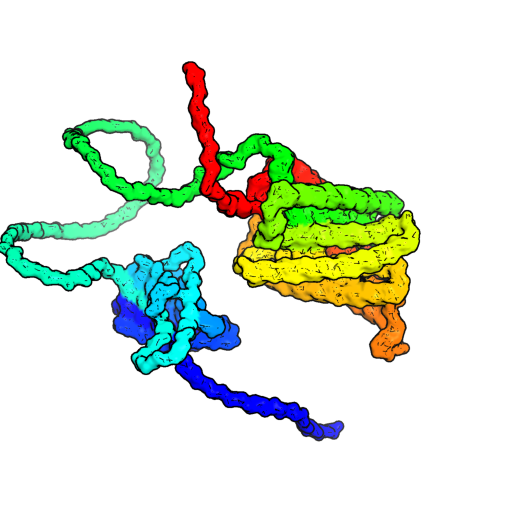061 -2.209 -6.455 1.00 94.56 340 ALA A N 1
ATOM 2624 C CA . ALA A 1 340 ? -2.438 -0.790 -6.383 1.00 94.56 340 ALA A CA 1
ATOM 2625 C C . ALA A 1 340 ? -3.853 -0.519 -6.935 1.00 94.56 340 ALA A C 1
ATOM 2627 O O . ALA A 1 340 ? -4.556 0.375 -6.450 1.00 94.56 340 ALA A O 1
ATOM 2628 N N . TYR A 1 341 ? -4.314 -1.341 -7.886 1.00 96.19 341 TYR A N 1
ATOM 2629 C CA . TYR A 1 341 ? -5.701 -1.341 -8.361 1.00 96.19 341 TYR A CA 1
ATOM 2630 C C . TYR A 1 341 ? -6.686 -1.632 -7.215 1.00 96.19 341 TYR A C 1
ATOM 2632 O O . TYR A 1 341 ? -7.621 -0.866 -6.981 1.00 96.19 341 TYR A O 1
ATOM 2640 N N . PHE A 1 342 ? -6.441 -2.687 -6.431 1.00 97.00 342 PHE A N 1
ATOM 2641 C CA . PHE A 1 342 ? -7.298 -3.034 -5.291 1.00 97.00 342 PHE A CA 1
ATOM 2642 C C . PHE A 1 342 ? -7.170 -2.047 -4.130 1.00 97.00 342 PHE A C 1
ATOM 2644 O O . PHE A 1 342 ? -8.180 -1.682 -3.534 1.00 97.00 342 PHE A O 1
ATOM 2651 N N . VAL A 1 343 ? -5.970 -1.532 -3.851 1.00 97.19 343 VAL A N 1
ATOM 2652 C CA . VAL A 1 343 ? -5.808 -0.468 -2.848 1.00 97.19 343 VAL A CA 1
ATOM 2653 C C . VAL A 1 343 ? -6.607 0.789 -3.227 1.00 97.19 343 VAL A C 1
ATOM 2655 O O . VAL A 1 343 ? -7.242 1.380 -2.353 1.00 97.19 343 VAL A O 1
ATOM 2658 N N . SER A 1 344 ? -6.661 1.159 -4.513 1.00 97.81 344 SER A N 1
ATOM 2659 C CA . SER A 1 344 ? -7.524 2.253 -4.989 1.00 97.81 344 SER A CA 1
ATOM 2660 C C . SER A 1 344 ? -9.003 1.981 -4.672 1.00 97.81 344 SER A C 1
ATOM 2662 O O . SER A 1 344 ? -9.681 2.840 -4.112 1.00 97.81 344 SER A O 1
ATOM 2664 N N . ILE A 1 345 ? -9.491 0.757 -4.918 1.00 98.12 345 ILE A N 1
ATOM 2665 C CA . ILE A 1 345 ? -10.860 0.347 -4.553 1.00 98.12 345 ILE A CA 1
ATOM 2666 C C . ILE A 1 345 ? -11.104 0.488 -3.040 1.00 98.12 345 ILE A C 1
ATOM 2668 O O . ILE A 1 345 ? -12.130 1.040 -2.642 1.00 98.12 345 ILE A O 1
ATOM 2672 N N . ALA A 1 346 ? -10.176 0.050 -2.182 1.00 97.88 346 ALA A N 1
ATOM 2673 C CA . ALA A 1 346 ? -10.328 0.195 -0.730 1.00 97.88 346 ALA A CA 1
ATOM 2674 C C . ALA A 1 346 ? -10.441 1.659 -0.281 1.00 97.88 346 ALA A C 1
ATOM 2676 O O . ALA A 1 346 ? -11.220 1.961 0.622 1.00 97.88 346 ALA A O 1
ATOM 2677 N N . LEU A 1 347 ? -9.695 2.573 -0.907 1.00 98.00 347 LEU A N 1
ATOM 2678 C CA . LEU A 1 347 ? -9.742 4.002 -0.590 1.00 98.00 347 LEU A CA 1
ATOM 2679 C C . LEU A 1 347 ? -11.038 4.661 -1.084 1.00 98.00 347 LEU A C 1
ATOM 2681 O O . LEU A 1 347 ? -11.613 5.476 -0.362 1.00 98.00 347 LEU A O 1
ATOM 2685 N N . ILE A 1 348 ? -11.575 4.234 -2.230 1.00 98.31 348 ILE A N 1
ATOM 2686 C CA . ILE A 1 348 ? -12.911 4.648 -2.684 1.00 98.31 348 ILE A CA 1
ATOM 2687 C C . ILE A 1 348 ? -13.983 4.186 -1.680 1.00 98.31 348 ILE A C 1
ATOM 2689 O O . ILE A 1 348 ? -14.793 5.005 -1.245 1.00 98.31 348 ILE A O 1
ATOM 2693 N N . ILE A 1 349 ? -13.951 2.926 -1.220 1.00 98.25 349 ILE A N 1
ATOM 2694 C CA . ILE A 1 349 ? -14.887 2.409 -0.196 1.00 98.25 349 ILE A CA 1
ATOM 2695 C C . ILE A 1 349 ? -14.709 3.156 1.146 1.00 98.25 349 ILE A C 1
ATOM 2697 O O . ILE A 1 349 ? -15.693 3.478 1.815 1.00 98.25 349 ILE A O 1
ATOM 2701 N N . TYR A 1 350 ? -13.478 3.516 1.522 1.00 98.06 350 TYR A N 1
ATOM 2702 C CA . TYR A 1 350 ? -13.197 4.345 2.703 1.00 98.06 350 TYR A CA 1
ATOM 2703 C C . TYR A 1 350 ? -13.863 5.724 2.593 1.00 98.06 350 TYR A C 1
ATOM 2705 O O . TYR A 1 350 ? -14.479 6.216 3.541 1.00 98.06 350 TYR A O 1
ATOM 2713 N N . CYS A 1 351 ? -13.766 6.360 1.426 1.00 97.69 351 CYS A N 1
ATOM 2714 C CA . CYS A 1 351 ? -14.379 7.658 1.178 1.00 97.69 351 CYS A CA 1
ATOM 2715 C C . CYS A 1 351 ? -15.906 7.592 0.991 1.00 97.69 351 CYS A C 1
ATOM 2717 O O . CYS A 1 351 ? -16.588 8.573 1.296 1.00 97.69 351 CYS A O 1
ATOM 2719 N N . MET A 1 352 ? -16.471 6.443 0.603 1.00 97.31 352 MET A N 1
ATOM 2720 C CA . MET A 1 352 ? -17.920 6.201 0.650 1.00 97.31 352 MET A CA 1
ATOM 2721 C C . MET A 1 352 ? -18.462 6.269 2.090 1.00 97.31 352 MET A C 1
ATOM 2723 O O . MET A 1 352 ? -19.485 6.916 2.310 1.00 97.31 352 MET A O 1
ATOM 2727 N N . GLU A 1 353 ? -17.766 5.701 3.081 1.00 96.50 353 GLU A N 1
ATOM 2728 C CA . GLU A 1 353 ? -18.088 5.901 4.510 1.00 96.50 353 GLU A CA 1
ATOM 2729 C C . GLU A 1 353 ? -17.863 7.367 4.929 1.00 96.50 353 GLU A C 1
ATOM 2731 O O . GLU A 1 353 ? -18.741 7.995 5.515 1.00 96.50 353 GLU A O 1
ATOM 2736 N N . LEU A 1 354 ? -16.711 7.955 4.585 1.00 95.00 354 LEU A N 1
ATOM 2737 C CA . LEU A 1 354 ? -16.300 9.273 5.092 1.00 95.00 354 LEU A CA 1
ATOM 2738 C C . LEU A 1 354 ? -17.109 10.461 4.536 1.00 95.00 354 LEU A C 1
ATOM 2740 O O . LEU A 1 354 ? -17.313 11.456 5.234 1.00 95.00 354 LEU A O 1
ATOM 2744 N N . TYR A 1 355 ? -17.549 10.376 3.278 1.00 95.81 355 TYR A N 1
ATOM 2745 C CA . TYR A 1 355 ? -18.220 11.464 2.557 1.00 95.81 355 TYR A CA 1
ATOM 2746 C C . TYR A 1 355 ? -19.604 11.090 2.020 1.00 95.81 355 TYR A C 1
ATOM 2748 O O . TYR A 1 355 ? -20.472 11.967 1.921 1.00 95.81 355 TYR A O 1
ATOM 2756 N N . GLY A 1 356 ? -19.812 9.814 1.681 1.00 94.38 356 GLY A N 1
ATOM 2757 C CA . GLY A 1 356 ? -21.073 9.287 1.164 1.00 94.38 356 GLY A CA 1
ATOM 2758 C C . GLY A 1 356 ? -22.123 9.104 2.257 1.00 94.38 356 GLY A C 1
ATOM 2759 O O . GLY A 1 356 ? -23.193 9.703 2.153 1.00 94.38 356 GLY A O 1
ATOM 2760 N N . VAL A 1 357 ? -21.825 8.343 3.319 1.00 95.44 357 VAL A N 1
ATOM 2761 C CA . VAL A 1 357 ? -22.783 8.021 4.402 1.00 95.44 357 VAL A CA 1
ATOM 2762 C C . VAL A 1 357 ? -23.398 9.266 5.060 1.00 95.44 357 VAL A C 1
ATOM 2764 O O . VAL A 1 357 ? -24.624 9.309 5.140 1.00 95.44 357 VAL A O 1
ATOM 2767 N N . PRO A 1 358 ? -22.650 10.338 5.406 1.00 92.12 358 PRO A N 1
ATOM 2768 C CA . PRO A 1 358 ? -23.241 11.577 5.933 1.00 92.12 358 PRO A CA 1
ATOM 2769 C C . PRO A 1 358 ? -24.176 12.323 4.965 1.00 92.12 358 PRO A C 1
ATOM 2771 O O . PRO A 1 358 ? -24.780 13.320 5.349 1.00 92.12 358 PRO A O 1
ATOM 2774 N N . SER A 1 359 ? -24.253 11.886 3.704 1.00 91.25 359 SER A N 1
ATOM 2775 C CA . SER A 1 359 ? -25.077 12.470 2.639 1.00 91.25 359 SER A CA 1
ATOM 2776 C C . SER A 1 359 ? -26.081 11.456 2.045 1.00 91.25 359 SER A C 1
ATOM 2778 O O . SER A 1 359 ? -26.694 11.755 1.025 1.00 91.25 359 SER A O 1
ATOM 2780 N N . SER A 1 360 ? -26.219 10.256 2.631 1.00 93.00 360 SER A N 1
ATOM 2781 C CA . SER A 1 360 ? -26.948 9.110 2.053 1.00 93.00 360 SER A CA 1
ATOM 2782 C C . SER A 1 360 ? -27.888 8.435 3.058 1.00 93.00 360 SER A C 1
ATOM 2784 O O . SER A 1 360 ? -27.780 8.628 4.265 1.00 93.00 360 SER A O 1
ATOM 2786 N N . GLY A 1 361 ? -28.812 7.607 2.561 1.00 89.75 361 GLY A N 1
ATOM 2787 C CA . GLY A 1 361 ? -29.696 6.803 3.411 1.00 89.75 361 GLY A CA 1
ATOM 2788 C C . GLY A 1 361 ? -29.014 5.562 4.021 1.00 89.75 361 GLY A C 1
ATOM 2789 O O . GLY A 1 361 ? -27.949 5.153 3.551 1.00 89.75 361 GLY A O 1
ATOM 2790 N N . PRO A 1 362 ? -29.657 4.889 5.002 1.00 91.62 362 PRO A N 1
ATOM 2791 C CA . PRO A 1 362 ? -29.102 3.715 5.696 1.00 91.62 362 PRO A CA 1
ATOM 2792 C C . PRO A 1 362 ? -28.714 2.534 4.793 1.00 91.62 362 PRO A C 1
ATOM 2794 O O . PRO A 1 362 ? -27.908 1.694 5.192 1.00 91.62 362 PRO A O 1
ATOM 2797 N N . TRP A 1 363 ? -29.240 2.479 3.563 1.00 95.75 363 TRP A N 1
ATOM 2798 C CA . TRP A 1 363 ? -28.856 1.489 2.554 1.00 95.75 363 TRP A CA 1
ATOM 2799 C C . TRP A 1 363 ? -27.339 1.464 2.309 1.00 95.75 363 TRP A C 1
ATOM 2801 O O . TRP A 1 363 ? -26.781 0.387 2.105 1.00 95.75 363 TRP A O 1
ATOM 2811 N N . LEU A 1 364 ? -26.661 2.619 2.376 1.00 96.69 364 LEU A N 1
ATOM 2812 C CA . LEU A 1 364 ? -25.225 2.704 2.110 1.00 96.69 364 LEU A CA 1
ATOM 2813 C C . LEU A 1 364 ? -24.404 2.043 3.224 1.00 96.69 364 LEU A C 1
ATOM 2815 O O . LEU A 1 364 ? -23.399 1.407 2.930 1.00 96.69 364 LEU A O 1
ATOM 2819 N N . ILE A 1 365 ? -24.867 2.093 4.477 1.00 96.50 365 ILE A N 1
ATOM 2820 C CA . ILE A 1 365 ? -24.223 1.394 5.603 1.00 96.50 365 ILE A CA 1
ATOM 2821 C C . ILE A 1 365 ? -24.253 -0.122 5.351 1.00 96.50 365 ILE A C 1
ATOM 2823 O O . ILE A 1 365 ? -23.225 -0.793 5.456 1.00 96.50 365 ILE A O 1
ATOM 2827 N N . LYS A 1 366 ? -25.396 -0.671 4.915 1.00 96.44 366 LYS A N 1
ATOM 2828 C CA . LYS A 1 366 ? -25.491 -2.101 4.572 1.00 96.44 366 LYS A CA 1
ATOM 2829 C C . LYS A 1 366 ? -24.716 -2.457 3.298 1.00 96.44 366 LYS A C 1
ATOM 2831 O O . LYS A 1 366 ? -24.110 -3.523 3.237 1.00 96.44 366 LYS A O 1
ATOM 2836 N N . ALA A 1 367 ? -24.674 -1.568 2.304 1.00 97.75 367 ALA A N 1
ATOM 2837 C CA . ALA A 1 367 ? -23.851 -1.761 1.111 1.00 97.75 367 ALA A CA 1
ATOM 2838 C C . ALA A 1 367 ? -22.350 -1.800 1.451 1.00 97.75 367 ALA A C 1
ATOM 2840 O O . ALA A 1 367 ? -21.635 -2.641 0.919 1.00 97.75 367 ALA A O 1
ATOM 2841 N N . LEU A 1 368 ? -21.881 -0.956 2.376 1.00 97.94 368 LEU A N 1
ATOM 2842 C CA . LEU A 1 368 ? -20.496 -0.948 2.857 1.00 97.94 368 LEU A CA 1
ATOM 2843 C C . LEU A 1 368 ? -20.124 -2.229 3.618 1.00 97.94 368 LEU A C 1
ATOM 2845 O O . LEU A 1 368 ? -19.024 -2.741 3.428 1.00 97.94 368 LEU A O 1
ATOM 2849 N N . GLU A 1 369 ? -21.042 -2.789 4.412 1.00 97.56 369 GLU A N 1
ATOM 2850 C CA . GLU A 1 369 ? -20.859 -4.097 5.061 1.00 97.56 369 GLU A CA 1
ATOM 2851 C C . GLU A 1 369 ? -20.635 -5.212 4.019 1.00 97.56 369 GLU A C 1
ATOM 2853 O O . GLU A 1 369 ? -19.700 -6.002 4.135 1.00 97.56 369 GLU A O 1
ATOM 2858 N N . VAL A 1 370 ? -21.454 -5.244 2.960 1.00 97.94 370 VAL A N 1
ATOM 2859 C CA . VAL A 1 370 ? -21.335 -6.230 1.871 1.00 97.94 370 VAL A CA 1
ATOM 2860 C C . VAL A 1 370 ? -20.066 -6.003 1.042 1.00 97.94 370 VAL A C 1
ATOM 2862 O O . VAL A 1 370 ? -19.349 -6.959 0.746 1.00 97.94 370 VAL A O 1
ATOM 2865 N N . LEU A 1 371 ? -19.752 -4.748 0.700 1.00 98.12 371 LEU A N 1
ATOM 2866 C CA . LEU A 1 371 ? -18.546 -4.381 -0.047 1.00 98.12 371 LEU A CA 1
ATOM 2867 C C . LEU A 1 371 ? -17.267 -4.750 0.708 1.00 98.12 371 LEU A C 1
ATOM 2869 O O . LEU A 1 371 ? -16.328 -5.221 0.077 1.00 98.12 371 LEU A O 1
ATOM 2873 N N . TYR A 1 372 ? -17.236 -4.596 2.036 1.00 98.38 372 TYR A N 1
ATOM 2874 C CA . TYR A 1 372 ? -16.101 -4.994 2.871 1.00 98.38 372 TYR A CA 1
ATOM 2875 C C . TYR A 1 372 ? -15.781 -6.490 2.728 1.00 98.38 372 TYR A C 1
ATOM 2877 O O . TYR A 1 372 ? -14.645 -6.851 2.419 1.00 98.38 372 TYR A O 1
ATOM 2885 N N . TRP A 1 373 ? -16.781 -7.366 2.887 1.00 98.31 373 TRP A N 1
ATOM 2886 C CA . TRP A 1 373 ? -16.579 -8.817 2.785 1.00 98.31 373 TRP A CA 1
ATOM 2887 C C . TRP A 1 373 ? -16.321 -9.287 1.350 1.00 98.31 373 TRP A C 1
ATOM 2889 O O . TRP A 1 373 ? -15.471 -10.153 1.137 1.00 98.31 373 TRP A O 1
ATOM 2899 N N . LEU A 1 374 ? -16.993 -8.690 0.360 1.00 98.19 374 LEU A N 1
ATOM 2900 C CA . LEU A 1 374 ? -16.746 -8.973 -1.055 1.00 98.19 374 LEU A CA 1
ATOM 2901 C C . LEU A 1 374 ? -15.316 -8.581 -1.456 1.00 98.19 374 LEU A C 1
ATOM 2903 O O . LEU A 1 374 ? -14.611 -9.372 -2.079 1.00 98.19 374 LEU A O 1
ATOM 2907 N N . TYR A 1 375 ? -14.864 -7.390 -1.053 1.00 98.06 375 TYR A N 1
ATOM 2908 C CA . TYR A 1 375 ? -13.493 -6.929 -1.259 1.00 98.06 375 TYR A CA 1
ATOM 2909 C C . TYR A 1 375 ? -12.484 -7.867 -0.588 1.00 98.06 375 TYR A C 1
ATOM 2911 O O . TYR A 1 375 ? -11.555 -8.321 -1.252 1.00 98.06 375 TYR A O 1
ATOM 2919 N N . ALA A 1 376 ? -12.699 -8.221 0.684 1.00 97.81 376 ALA A N 1
ATOM 2920 C CA . ALA A 1 376 ? -11.834 -9.135 1.429 1.00 97.81 376 ALA A CA 1
ATOM 2921 C C . ALA A 1 376 ? -11.656 -10.493 0.723 1.00 97.81 376 ALA A C 1
ATOM 2923 O O . ALA A 1 376 ? -10.536 -10.992 0.607 1.00 97.81 376 ALA A O 1
ATOM 2924 N N . ALA A 1 377 ? -12.747 -11.067 0.203 1.00 97.44 377 ALA A N 1
ATOM 2925 C CA . ALA A 1 377 ? -12.710 -12.313 -0.559 1.00 97.44 377 ALA A CA 1
ATOM 2926 C C . ALA A 1 377 ? -11.956 -12.161 -1.894 1.00 97.44 377 ALA A C 1
ATOM 2928 O O . ALA A 1 377 ? -11.116 -12.999 -2.221 1.00 97.44 377 ALA A O 1
ATOM 2929 N N . MET A 1 378 ? -12.200 -11.078 -2.644 1.00 96.81 378 MET A N 1
ATOM 2930 C CA . MET A 1 378 ? -11.497 -10.816 -3.906 1.00 96.81 378 MET A CA 1
ATOM 2931 C C . MET A 1 378 ? -9.987 -10.653 -3.699 1.00 96.81 378 MET A C 1
ATOM 2933 O O . MET A 1 378 ? -9.207 -11.281 -4.413 1.00 96.81 378 MET A O 1
ATOM 2937 N N . VAL A 1 379 ? -9.552 -9.866 -2.709 1.00 96.38 379 VAL A N 1
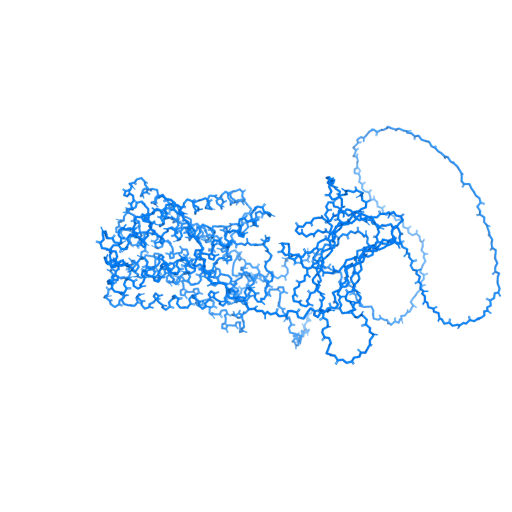ATOM 2938 C CA . VAL A 1 379 ? -8.114 -9.619 -2.499 1.00 96.38 379 VAL A CA 1
ATOM 2939 C C . VAL A 1 379 ? -7.381 -10.820 -1.900 1.00 96.38 379 VAL A C 1
ATOM 2941 O O . VAL A 1 379 ? -6.189 -10.977 -2.149 1.00 96.38 379 VAL A O 1
ATOM 2944 N N . MET A 1 380 ? -8.087 -11.729 -1.217 1.00 95.19 380 MET A N 1
ATOM 2945 C CA . MET A 1 380 ? -7.543 -13.040 -0.841 1.00 95.19 380 MET A CA 1
ATOM 2946 C C . MET A 1 380 ? -7.208 -13.887 -2.070 1.00 95.19 380 MET A C 1
ATOM 2948 O O . MET A 1 380 ? -6.095 -14.400 -2.174 1.00 95.19 380 MET A O 1
ATOM 2952 N N . LEU A 1 381 ? -8.132 -13.988 -3.031 1.00 93.75 381 LEU A N 1
ATOM 2953 C CA . LEU A 1 381 ? -7.895 -14.717 -4.281 1.00 93.75 381 LEU A CA 1
ATOM 2954 C C . LEU A 1 381 ? -6.743 -14.094 -5.085 1.00 93.75 381 LEU A C 1
ATOM 2956 O O . LEU A 1 381 ? -5.893 -14.819 -5.597 1.00 93.75 381 LEU A O 1
ATOM 2960 N N . VAL A 1 382 ? -6.675 -12.759 -5.146 1.00 91.31 382 VAL A N 1
ATOM 2961 C CA . VAL A 1 382 ? -5.599 -12.024 -5.834 1.00 91.31 382 VAL A CA 1
ATOM 2962 C C . VAL A 1 382 ? -4.240 -12.249 -5.173 1.00 91.31 382 VAL A C 1
ATOM 2964 O O . VAL A 1 382 ? -3.280 -12.542 -5.881 1.00 91.31 382 VAL A O 1
ATOM 2967 N N . ALA A 1 383 ? -4.144 -12.156 -3.844 1.00 91.50 383 ALA A N 1
ATOM 2968 C CA . ALA A 1 383 ? -2.885 -12.361 -3.131 1.00 91.50 383 ALA A CA 1
ATOM 2969 C C . ALA A 1 383 ? -2.376 -13.804 -3.279 1.00 91.50 383 ALA A C 1
ATOM 2971 O O . ALA A 1 383 ? -1.209 -14.006 -3.611 1.00 91.50 383 ALA A O 1
ATOM 2972 N N . VAL A 1 384 ? -3.251 -14.805 -3.107 1.00 91.50 384 VAL A N 1
ATOM 2973 C CA . VAL A 1 384 ? -2.897 -16.224 -3.301 1.00 91.50 384 VAL A CA 1
ATOM 2974 C C . VAL A 1 384 ? -2.438 -16.482 -4.739 1.00 91.50 384 VAL A C 1
ATOM 2976 O O . VAL A 1 384 ? -1.407 -17.122 -4.942 1.00 91.50 384 VAL A O 1
ATOM 2979 N N . PHE A 1 385 ? -3.147 -15.945 -5.737 1.00 88.44 385 PHE A N 1
ATOM 2980 C CA . PHE A 1 385 ? -2.766 -16.077 -7.144 1.00 88.44 385 PHE A CA 1
ATOM 2981 C C . PHE A 1 385 ? -1.416 -15.412 -7.451 1.00 88.44 385 PHE A C 1
ATOM 2983 O O . PHE A 1 385 ? -0.550 -16.045 -8.050 1.00 88.44 385 PHE A O 1
ATOM 2990 N N . GLN A 1 386 ? -1.207 -14.163 -7.024 1.00 86.94 386 GLN A N 1
ATOM 2991 C CA . GLN A 1 386 ? 0.028 -13.425 -7.308 1.00 86.94 386 GLN A CA 1
ATOM 2992 C C . GLN A 1 386 ? 1.249 -14.068 -6.642 1.00 86.94 386 GLN A C 1
ATOM 2994 O O . GLN A 1 386 ? 2.252 -14.287 -7.317 1.00 86.94 386 GLN A O 1
ATOM 2999 N N . TYR A 1 387 ? 1.170 -14.458 -5.364 1.00 83.75 387 TYR A N 1
ATOM 3000 C CA . TYR A 1 387 ? 2.295 -15.147 -4.720 1.00 83.75 387 TYR A CA 1
ATOM 3001 C C . TYR A 1 387 ? 2.545 -16.543 -5.300 1.00 83.75 387 TYR A C 1
ATOM 3003 O O . TYR A 1 387 ? 3.706 -16.910 -5.459 1.00 83.75 387 TYR A O 1
ATOM 3011 N N . HIS A 1 388 ? 1.514 -17.281 -5.730 1.00 84.56 388 HIS A N 1
ATOM 3012 C CA . HIS A 1 388 ? 1.728 -18.511 -6.498 1.00 84.56 388 HIS A CA 1
ATOM 3013 C C . HIS A 1 388 ? 2.460 -18.233 -7.820 1.00 84.56 388 HIS A C 1
ATOM 3015 O O . HIS A 1 388 ? 3.393 -18.957 -8.151 1.00 84.56 388 HIS A O 1
ATOM 3021 N N . VAL A 1 389 ? 2.076 -17.206 -8.586 1.00 79.69 389 VAL A N 1
ATOM 3022 C CA . VAL A 1 389 ? 2.753 -16.864 -9.853 1.00 79.69 389 VAL A CA 1
ATOM 3023 C C . VAL A 1 389 ? 4.216 -16.476 -9.622 1.00 79.69 389 VAL A C 1
ATOM 3025 O O . VAL A 1 389 ? 5.074 -16.882 -10.404 1.00 79.69 389 VAL A O 1
ATOM 3028 N N . ILE A 1 390 ? 4.512 -15.755 -8.538 1.00 76.69 390 ILE A N 1
ATOM 3029 C CA . ILE A 1 390 ? 5.881 -15.406 -8.140 1.00 76.69 390 ILE A CA 1
ATOM 3030 C C . ILE A 1 390 ? 6.687 -16.672 -7.800 1.00 76.69 390 ILE A C 1
ATOM 3032 O O . ILE A 1 390 ? 7.757 -16.873 -8.368 1.00 76.69 390 ILE A O 1
ATOM 3036 N N . PHE A 1 391 ? 6.167 -17.551 -6.934 1.00 77.06 391 PHE A N 1
ATOM 3037 C CA . PHE A 1 391 ? 6.890 -18.744 -6.467 1.00 77.06 391 PHE A CA 1
ATOM 3038 C C . PHE A 1 391 ? 7.024 -19.864 -7.520 1.00 77.06 391 PHE A C 1
ATOM 3040 O O . PHE A 1 391 ? 7.976 -20.631 -7.462 1.00 77.06 391 PHE A O 1
ATOM 3047 N N . ASP A 1 392 ? 6.091 -19.975 -8.473 1.00 69.75 392 ASP A N 1
ATOM 3048 C CA . ASP A 1 392 ? 6.037 -21.059 -9.477 1.00 69.75 392 ASP A CA 1
ATOM 3049 C C . ASP A 1 392 ? 6.821 -20.755 -10.768 1.00 69.75 392 ASP A C 1
ATOM 3051 O O . ASP A 1 392 ? 7.043 -21.656 -11.576 1.00 69.75 392 ASP A O 1
ATOM 3055 N N . ARG A 1 393 ? 7.183 -19.487 -11.038 1.00 58.44 393 ARG A N 1
ATOM 3056 C CA . ARG A 1 393 ? 7.650 -19.078 -12.384 1.00 58.44 393 ARG A CA 1
ATOM 3057 C C . ARG A 1 393 ? 8.917 -18.245 -12.465 1.00 58.44 393 ARG A C 1
ATOM 3059 O O . ARG A 1 393 ? 9.420 -18.102 -13.582 1.00 58.44 393 ARG A O 1
ATOM 3066 N N . ARG A 1 394 ? 9.397 -17.635 -11.378 1.00 60.72 394 ARG A N 1
ATOM 3067 C CA . ARG A 1 394 ? 10.482 -16.642 -11.449 1.00 60.72 394 ARG A CA 1
ATOM 3068 C C . ARG A 1 394 ? 11.436 -16.730 -10.262 1.00 60.72 394 ARG A C 1
ATOM 3070 O O . ARG A 1 394 ? 11.060 -16.421 -9.136 1.00 60.72 394 ARG A O 1
ATOM 3077 N N . ASP A 1 395 ? 12.703 -17.005 -10.556 1.00 60.06 395 ASP A N 1
ATOM 3078 C CA . ASP A 1 395 ? 13.807 -16.701 -9.649 1.00 60.06 395 ASP A CA 1
ATOM 3079 C C . ASP A 1 395 ? 13.944 -15.176 -9.515 1.00 60.06 395 ASP A C 1
ATOM 3081 O O . ASP A 1 395 ? 14.499 -14.510 -10.389 1.00 60.06 395 ASP A O 1
ATOM 3085 N N . LEU A 1 396 ? 13.408 -14.608 -8.433 1.00 66.19 396 LEU A N 1
ATOM 3086 C CA . LEU A 1 396 ? 13.609 -13.203 -8.076 1.00 66.19 396 LEU A CA 1
ATOM 3087 C C . LEU A 1 396 ? 14.789 -13.095 -7.090 1.00 66.19 396 LEU A C 1
ATOM 3089 O O . LEU A 1 396 ? 14.624 -13.427 -5.911 1.00 66.19 396 LEU A O 1
ATOM 3093 N N . PRO A 1 397 ? 15.987 -12.657 -7.524 1.00 67.19 397 PRO A N 1
ATOM 3094 C CA . PRO A 1 397 ? 17.160 -12.627 -6.659 1.00 67.19 397 PRO A CA 1
ATOM 3095 C C . PRO A 1 397 ? 17.024 -11.561 -5.564 1.00 67.19 397 PRO A C 1
ATOM 3097 O O . PRO A 1 397 ? 16.558 -10.443 -5.789 1.00 67.19 397 PRO A O 1
ATOM 3100 N N . VAL A 1 398 ? 17.484 -11.886 -4.352 1.00 72.56 398 VAL A N 1
ATOM 3101 C CA . VAL A 1 398 ? 17.338 -11.017 -3.165 1.00 72.56 398 VAL A CA 1
ATOM 3102 C C . VAL A 1 398 ? 18.079 -9.676 -3.318 1.00 72.56 398 VAL A C 1
ATOM 3104 O O . VAL A 1 398 ? 17.688 -8.692 -2.696 1.00 72.56 398 VAL A O 1
ATOM 3107 N N . THR A 1 399 ? 19.088 -9.592 -4.194 1.00 68.94 399 THR A N 1
ATOM 3108 C CA . THR A 1 399 ? 19.784 -8.343 -4.575 1.00 68.94 399 THR A CA 1
ATOM 3109 C C . THR A 1 399 ? 18.859 -7.286 -5.175 1.00 68.94 399 THR A C 1
ATOM 3111 O O . THR A 1 399 ? 19.141 -6.087 -5.087 1.00 68.94 399 THR A O 1
ATOM 3114 N N . ASP A 1 400 ? 17.740 -7.717 -5.754 1.00 72.25 400 ASP A N 1
ATOM 3115 C CA . ASP A 1 400 ? 16.866 -6.878 -6.570 1.00 72.25 400 ASP A CA 1
ATOM 3116 C C . ASP A 1 400 ? 15.583 -6.500 -5.809 1.00 72.25 400 ASP A C 1
ATOM 3118 O O . ASP A 1 400 ? 14.816 -5.650 -6.263 1.00 72.25 400 ASP A O 1
ATOM 3122 N N . ALA A 1 401 ? 15.401 -7.051 -4.599 1.00 78.19 401 ALA A N 1
ATOM 3123 C CA . ALA A 1 401 ? 14.223 -6.901 -3.747 1.00 78.19 401 ALA A CA 1
ATOM 3124 C C . ALA A 1 401 ? 13.819 -5.436 -3.517 1.00 78.19 401 ALA A C 1
ATOM 3126 O O . ALA A 1 401 ? 14.476 -4.680 -2.789 1.00 78.19 401 ALA A O 1
ATOM 3127 N N . MET A 1 402 ? 12.708 -5.034 -4.140 1.00 82.06 402 MET A N 1
ATOM 3128 C CA . MET A 1 402 ? 12.104 -3.705 -4.024 1.00 82.06 402 MET A CA 1
ATOM 3129 C C . MET A 1 402 ? 10.888 -3.736 -3.084 1.00 82.06 402 MET A C 1
ATOM 3131 O O . MET A 1 402 ? 10.136 -4.708 -3.105 1.00 82.06 402 MET A O 1
ATOM 3135 N N . PRO A 1 403 ? 10.594 -2.655 -2.333 1.00 85.06 403 PRO A N 1
ATOM 3136 C CA . PRO A 1 403 ? 9.399 -2.583 -1.481 1.00 85.06 403 PRO A CA 1
ATOM 3137 C C . PRO A 1 403 ? 8.069 -2.760 -2.230 1.00 85.06 403 PRO A C 1
ATOM 3139 O O . PRO A 1 403 ? 7.082 -3.187 -1.634 1.00 85.06 403 PRO A O 1
ATOM 3142 N N . ALA A 1 404 ? 8.050 -2.499 -3.542 1.00 85.56 404 ALA A N 1
ATOM 3143 C CA . ALA A 1 404 ? 6.927 -2.804 -4.430 1.00 85.56 404 ALA A CA 1
ATOM 3144 C C . ALA A 1 404 ? 6.505 -4.291 -4.404 1.00 85.56 404 ALA A C 1
ATOM 3146 O O . ALA A 1 404 ? 5.342 -4.588 -4.660 1.00 85.56 404 ALA A O 1
ATOM 3147 N N . TRP A 1 405 ? 7.381 -5.224 -4.002 1.00 87.25 405 TRP A N 1
ATOM 3148 C CA . TRP A 1 405 ? 7.040 -6.650 -3.862 1.00 87.25 405 TRP A CA 1
ATOM 3149 C C . TRP A 1 405 ? 5.975 -6.940 -2.780 1.00 87.25 405 TRP A C 1
ATOM 3151 O O . TRP A 1 405 ? 5.403 -8.032 -2.721 1.00 87.25 405 TRP A O 1
ATOM 3161 N N . ILE A 1 406 ? 5.667 -5.947 -1.938 1.00 91.31 406 ILE A N 1
ATOM 3162 C CA . ILE A 1 406 ? 4.593 -5.988 -0.935 1.00 91.31 406 ILE A CA 1
ATOM 3163 C C . ILE A 1 406 ? 3.218 -5.687 -1.563 1.00 91.31 406 ILE A C 1
ATOM 3165 O O . ILE A 1 406 ? 2.196 -6.078 -1.000 1.00 91.31 406 ILE A O 1
ATOM 3169 N N . LEU A 1 407 ? 3.156 -5.019 -2.724 1.00 90.38 407 LEU A N 1
ATOM 3170 C CA . LEU A 1 407 ? 1.903 -4.517 -3.308 1.00 90.38 407 LEU A CA 1
ATOM 3171 C C . LEU A 1 407 ? 0.780 -5.575 -3.437 1.00 90.38 407 LEU A C 1
ATOM 3173 O O . LEU A 1 407 ? -0.346 -5.233 -3.079 1.00 90.38 407 LEU A O 1
ATOM 3177 N N . PRO A 1 408 ? 1.024 -6.852 -3.809 1.00 90.38 408 PRO A N 1
ATOM 3178 C CA . PRO A 1 408 ? -0.024 -7.878 -3.856 1.00 90.38 408 PRO A CA 1
ATOM 3179 C C . PRO A 1 408 ? -0.692 -8.206 -2.510 1.00 90.38 408 PRO A C 1
ATOM 3181 O O . PRO A 1 408 ? -1.880 -8.522 -2.500 1.00 90.38 408 PRO A O 1
ATOM 3184 N N . VAL A 1 409 ? 0.019 -8.112 -1.374 1.00 92.31 409 VAL A N 1
ATOM 3185 C CA . VAL A 1 409 ? -0.585 -8.272 -0.029 1.00 92.31 409 VAL A CA 1
ATOM 3186 C C . VAL A 1 409 ? -1.074 -6.948 0.564 1.00 92.31 409 VAL A C 1
ATOM 3188 O O . VAL A 1 409 ? -1.880 -6.940 1.492 1.00 92.31 409 VAL A O 1
ATOM 3191 N N . TYR A 1 410 ? -0.614 -5.815 0.032 1.00 94.06 410 TYR A N 1
ATOM 3192 C CA . TYR A 1 410 ? -0.909 -4.474 0.539 1.00 94.06 410 TYR A CA 1
ATOM 3193 C C . TYR A 1 410 ? -2.414 -4.156 0.689 1.00 94.06 410 TYR A C 1
ATOM 3195 O O . TYR A 1 410 ? -2.773 -3.529 1.690 1.00 94.06 410 TYR A O 1
ATOM 3203 N N . PRO A 1 411 ? -3.332 -4.643 -0.173 1.00 96.12 411 PRO A N 1
ATOM 3204 C CA . PRO A 1 411 ? -4.770 -4.634 0.096 1.00 96.12 411 PRO A CA 1
ATOM 3205 C C . PRO A 1 411 ? -5.189 -5.015 1.526 1.00 96.12 411 PRO A C 1
ATOM 3207 O O . PRO A 1 411 ? -6.095 -4.386 2.070 1.00 96.12 411 PRO A O 1
ATOM 3210 N N . PHE A 1 412 ? -4.513 -5.979 2.163 1.00 95.75 412 PHE A N 1
ATOM 3211 C CA . PHE A 1 412 ? -4.778 -6.395 3.545 1.00 95.75 412 PHE A CA 1
ATOM 3212 C C . PHE A 1 412 ? -4.267 -5.411 4.602 1.00 95.75 412 PHE A C 1
ATOM 3214 O O . PHE A 1 412 ? -4.916 -5.247 5.633 1.00 95.75 412 PHE A O 1
ATOM 3221 N N . LEU A 1 413 ? -3.161 -4.704 4.334 1.00 94.94 413 LEU A N 1
ATOM 3222 C CA . LEU A 1 413 ? -2.660 -3.634 5.207 1.00 94.94 413 LEU A CA 1
ATOM 3223 C C . LEU A 1 413 ? -3.646 -2.461 5.297 1.00 94.94 413 LEU A C 1
ATOM 3225 O O . LEU A 1 413 ? -3.712 -1.798 6.328 1.00 94.94 413 LEU A O 1
ATOM 3229 N N . VAL A 1 414 ? -4.404 -2.207 4.227 1.00 95.50 414 VAL A N 1
ATOM 3230 C CA . VAL A 1 414 ? -5.429 -1.152 4.175 1.00 95.50 414 VAL A CA 1
ATOM 3231 C C . VAL A 1 414 ? -6.790 -1.660 4.669 1.00 95.50 414 VAL A C 1
ATOM 3233 O O . VAL A 1 414 ? -7.582 -0.873 5.180 1.00 95.50 414 VAL A O 1
ATOM 3236 N N . LEU A 1 415 ? -7.068 -2.966 4.596 1.00 95.88 415 LEU A N 1
ATOM 3237 C CA . LEU A 1 415 ? -8.370 -3.536 4.960 1.00 95.88 415 LEU A CA 1
ATOM 3238 C C . LEU A 1 415 ? -8.728 -3.369 6.450 1.00 95.88 415 LEU A C 1
ATOM 3240 O O . LEU A 1 415 ? -9.894 -3.118 6.762 1.00 95.88 415 LEU A O 1
ATOM 3244 N N . GLY A 1 416 ? -7.758 -3.419 7.370 1.00 94.56 416 GLY A N 1
ATOM 3245 C CA . GLY A 1 416 ? -8.014 -3.115 8.786 1.00 94.56 416 GLY A CA 1
ATOM 3246 C C . GLY A 1 416 ? -8.293 -1.626 9.049 1.00 94.56 416 GLY A C 1
ATOM 3247 O O . GLY A 1 416 ? -9.122 -1.283 9.894 1.00 94.56 416 GLY A O 1
ATOM 3248 N N . VAL A 1 417 ? -7.667 -0.735 8.273 1.00 96.00 417 VAL A N 1
ATOM 3249 C CA . VAL A 1 417 ? -7.902 0.725 8.288 1.00 96.00 417 VAL A CA 1
ATOM 3250 C C . VAL A 1 417 ? -9.251 1.098 7.660 1.00 96.00 417 VAL A C 1
ATOM 3252 O O . VAL A 1 417 ? -9.933 2.011 8.134 1.00 96.00 417 VAL A O 1
ATOM 3255 N N . LEU A 1 418 ? -9.668 0.366 6.625 1.00 97.50 418 LEU A N 1
ATOM 3256 C CA . LEU A 1 418 ? -10.995 0.463 6.027 1.00 97.50 418 LEU A CA 1
ATOM 3257 C C . LEU A 1 418 ? -12.071 0.026 7.024 1.00 97.50 418 LEU A C 1
ATOM 3259 O O . LEU A 1 418 ? -12.971 0.806 7.339 1.00 97.50 418 LEU A O 1
ATOM 3263 N N . GLY A 1 419 ? -11.946 -1.185 7.572 1.00 97.31 419 GLY A N 1
ATOM 3264 C CA . GLY A 1 419 ? -12.908 -1.731 8.524 1.00 97.31 419 GLY A CA 1
ATOM 3265 C C . GLY A 1 419 ? -13.088 -0.844 9.754 1.00 97.31 419 GLY A C 1
ATOM 3266 O O . GLY A 1 419 ? -14.218 -0.488 10.074 1.00 97.31 419 GLY A O 1
ATOM 3267 N N . SER A 1 420 ? -11.996 -0.375 10.373 1.00 96.00 420 SER A N 1
ATOM 3268 C CA . SER A 1 420 ? -12.048 0.550 11.522 1.00 96.00 420 SER A CA 1
ATOM 3269 C C . SER A 1 420 ? -12.765 1.872 11.238 1.00 96.00 420 SER A C 1
ATOM 3271 O O . SER A 1 420 ? -13.274 2.516 12.155 1.00 96.00 420 SER A O 1
ATOM 3273 N N . THR A 1 421 ? -12.836 2.278 9.969 1.00 95.81 421 THR A N 1
ATOM 3274 C CA . THR A 1 421 ? -13.566 3.474 9.553 1.00 95.81 421 THR A CA 1
ATOM 3275 C C . THR A 1 421 ? -15.042 3.163 9.321 1.00 95.81 421 THR A C 1
ATOM 3277 O O . THR A 1 421 ? -15.872 3.914 9.821 1.00 95.81 421 THR A O 1
ATOM 3280 N N . LEU A 1 422 ? -15.384 2.020 8.711 1.00 97.06 422 LEU A N 1
ATOM 3281 C CA . LEU A 1 422 ? -16.769 1.528 8.619 1.00 97.06 422 LEU A CA 1
ATOM 3282 C C . LEU A 1 422 ? -17.409 1.322 10.005 1.00 97.06 422 LEU A C 1
ATOM 3284 O O . LEU A 1 422 ? -18.591 1.603 10.184 1.00 97.06 422 LEU A O 1
ATOM 3288 N N . LEU A 1 423 ? -16.645 0.906 11.024 1.00 97.06 423 LEU A N 1
ATOM 3289 C CA . LEU A 1 423 ? -17.141 0.764 12.405 1.00 97.06 423 LEU A CA 1
ATOM 3290 C C . LEU A 1 423 ? -17.798 2.039 12.972 1.00 97.06 423 LEU A C 1
ATOM 3292 O O . LEU A 1 423 ? -18.586 1.938 13.920 1.00 97.06 423 LEU A O 1
ATOM 3296 N N . LYS A 1 424 ? -17.539 3.219 12.393 1.00 94.31 424 LYS A N 1
ATOM 3297 C CA . LYS A 1 424 ? -18.164 4.487 12.789 1.00 94.31 424 LYS A CA 1
ATOM 3298 C C . LYS A 1 424 ? -19.680 4.450 12.547 1.00 94.31 424 LYS A C 1
ATOM 3300 O O . LYS A 1 424 ? -20.429 4.661 13.505 1.00 94.31 424 LYS A O 1
ATOM 3305 N N . SER A 1 425 ? -20.138 4.086 11.344 1.00 95.19 425 SER A N 1
ATOM 3306 C CA . SER A 1 425 ? -21.568 3.974 11.003 1.00 95.19 425 SER A CA 1
ATOM 3307 C C . SER A 1 425 ? -22.230 2.638 11.376 1.00 95.19 425 SER A C 1
ATOM 3309 O O . SER A 1 425 ? -23.417 2.624 11.701 1.00 95.19 425 SER A O 1
ATOM 3311 N N . GLN A 1 426 ? -21.493 1.521 11.367 1.00 96.31 426 GLN A N 1
ATOM 3312 C CA . GLN A 1 426 ? -22.080 0.176 11.511 1.00 96.31 426 GLN A CA 1
ATOM 3313 C C . GLN A 1 426 ? -22.769 -0.069 12.878 1.00 96.31 426 GLN A C 1
ATOM 3315 O O . GLN A 1 426 ? -22.319 0.474 13.901 1.00 96.31 426 GLN A O 1
ATOM 3320 N N . PRO A 1 427 ? -23.830 -0.909 12.926 1.00 94.81 427 PRO A N 1
ATOM 3321 C CA . PRO A 1 427 ? -24.460 -1.372 14.165 1.00 94.81 427 PRO A CA 1
ATOM 3322 C C . PRO A 1 427 ? -23.611 -2.461 14.860 1.00 94.81 427 PRO A C 1
ATOM 3324 O O . PRO A 1 427 ? -22.822 -3.118 14.180 1.00 94.81 427 PRO A O 1
ATOM 3327 N N . PRO A 1 428 ? -23.780 -2.717 16.175 1.00 91.62 428 PRO A N 1
ATOM 3328 C CA . PRO A 1 428 ? -22.850 -3.553 16.948 1.00 91.62 428 PRO A CA 1
ATOM 3329 C C . PRO A 1 428 ? -22.644 -4.992 16.445 1.00 91.62 428 PRO A C 1
ATOM 3331 O O . PRO A 1 428 ? -21.516 -5.466 16.427 1.00 91.62 428 PRO A O 1
ATOM 3334 N N . ASP A 1 429 ? -23.692 -5.689 15.991 1.00 91.12 429 ASP A N 1
ATOM 3335 C CA . ASP A 1 429 ? -23.579 -7.081 15.511 1.00 91.12 429 ASP A CA 1
ATOM 3336 C C . ASP A 1 429 ? -22.745 -7.204 14.217 1.00 91.12 429 ASP A C 1
ATOM 3338 O O . ASP A 1 429 ? -21.831 -8.028 14.130 1.00 91.12 429 ASP A O 1
ATOM 3342 N N . ALA A 1 430 ? -23.019 -6.356 13.221 1.00 94.94 430 ALA A N 1
ATOM 3343 C CA . ALA A 1 430 ? -22.234 -6.293 11.987 1.00 94.94 430 ALA A CA 1
ATOM 3344 C C . ALA A 1 430 ? -20.834 -5.713 12.247 1.00 94.94 430 ALA A C 1
ATOM 3346 O O . ALA A 1 430 ? -19.837 -6.192 11.703 1.00 94.94 430 ALA A O 1
ATOM 3347 N N . GLY A 1 431 ? -20.752 -4.716 13.131 1.00 96.25 431 GLY A N 1
ATOM 3348 C CA . GLY A 1 431 ? -19.516 -4.073 13.548 1.00 96.25 431 GLY A CA 1
ATOM 3349 C C . GLY A 1 431 ? -18.558 -5.024 14.260 1.00 96.25 431 GLY A C 1
ATOM 3350 O O . GLY A 1 431 ? -17.387 -5.057 13.903 1.00 96.25 431 GLY A O 1
ATOM 3351 N N . PHE A 1 432 ? -19.020 -5.882 15.173 1.00 96.00 432 PHE A N 1
ATOM 3352 C CA . PHE A 1 432 ? -18.155 -6.884 15.805 1.00 96.00 432 PHE A CA 1
ATOM 3353 C C . PHE A 1 432 ? -17.558 -7.861 14.778 1.00 96.00 432 PHE A C 1
ATOM 3355 O O . PHE A 1 432 ? -16.368 -8.171 14.827 1.00 96.00 432 PHE A O 1
ATOM 3362 N N . LYS A 1 433 ? -18.348 -8.281 13.781 1.00 97.06 433 LYS A N 1
ATOM 3363 C CA . LYS A 1 433 ? -17.885 -9.156 12.689 1.00 97.06 433 LYS A CA 1
ATOM 3364 C C . LYS A 1 433 ? -16.826 -8.458 11.828 1.00 97.06 433 LYS A C 1
ATOM 3366 O O . LYS A 1 433 ? -15.783 -9.048 11.551 1.00 97.06 433 LYS A O 1
ATOM 3371 N N . ILE A 1 434 ? -17.051 -7.191 11.464 1.00 98.00 434 ILE A N 1
ATOM 3372 C CA . ILE A 1 434 ? -16.072 -6.357 10.742 1.00 98.00 434 ILE A CA 1
ATOM 3373 C C . ILE A 1 434 ? -14.818 -6.107 11.592 1.00 98.00 434 ILE A C 1
ATOM 3375 O O . ILE A 1 434 ? -13.715 -6.135 11.053 1.00 98.00 434 ILE A O 1
ATOM 3379 N N . PHE A 1 435 ? -14.943 -5.904 12.905 1.00 97.50 435 PHE A N 1
ATOM 3380 C CA . PHE A 1 435 ? -13.816 -5.723 13.827 1.00 97.50 435 PHE A CA 1
ATOM 3381 C C . PHE A 1 435 ? -12.926 -6.973 13.867 1.00 97.50 435 PHE A C 1
ATOM 3383 O O . PHE A 1 435 ? -11.723 -6.866 13.633 1.00 97.50 435 PHE A O 1
ATOM 3390 N N . VAL A 1 436 ? -13.513 -8.158 14.076 1.00 96.88 436 VAL A N 1
ATOM 3391 C CA . VAL A 1 436 ? -12.780 -9.436 14.072 1.00 96.88 436 VAL A CA 1
ATOM 3392 C C . VAL A 1 436 ? -12.103 -9.669 12.720 1.00 96.88 436 VAL A C 1
ATOM 3394 O O . VAL A 1 436 ? -10.895 -9.899 12.683 1.00 96.88 436 VAL A O 1
ATOM 3397 N N . GLY A 1 437 ? -12.837 -9.513 11.610 1.00 97.38 437 GLY A N 1
ATOM 3398 C CA . GLY A 1 437 ? -12.267 -9.607 10.262 1.00 97.38 437 GLY A CA 1
ATOM 3399 C C . GLY A 1 437 ? -11.100 -8.639 10.053 1.00 97.38 437 GLY A C 1
ATOM 3400 O O . GLY A 1 437 ? -10.047 -9.036 9.564 1.00 97.38 437 GLY A O 1
ATOM 3401 N N . SER A 1 438 ? -11.234 -7.392 10.511 1.00 97.62 438 SER A N 1
ATOM 3402 C CA . SER A 1 438 ? -10.202 -6.357 10.378 1.00 97.62 438 SER A CA 1
ATOM 3403 C C . SER A 1 438 ? -8.919 -6.714 11.117 1.00 97.62 438 SER A C 1
ATOM 3405 O O . SER A 1 438 ? -7.839 -6.508 10.573 1.00 97.62 438 SER A O 1
ATOM 3407 N N . VAL A 1 439 ? -9.021 -7.290 12.319 1.00 96.69 439 VAL A N 1
ATOM 3408 C CA . VAL A 1 439 ? -7.858 -7.781 13.074 1.00 96.69 439 VAL A CA 1
ATOM 3409 C C . VAL A 1 439 ? -7.195 -8.958 12.346 1.00 96.69 439 VAL A C 1
ATOM 3411 O O . VAL A 1 439 ? -5.978 -8.948 12.161 1.00 96.69 439 VAL A O 1
ATOM 3414 N N . THR A 1 440 ? -7.972 -9.937 11.868 1.00 97.06 440 THR A N 1
ATOM 3415 C CA . THR A 1 440 ? -7.452 -11.092 11.111 1.00 97.06 440 THR A CA 1
ATOM 3416 C C . THR A 1 440 ? -6.739 -10.665 9.823 1.00 97.06 440 THR A C 1
ATOM 3418 O O . THR A 1 440 ? -5.613 -11.091 9.560 1.00 97.06 440 THR A O 1
ATOM 3421 N N . PHE A 1 441 ? -7.366 -9.793 9.033 1.00 96.25 441 PHE A N 1
ATOM 3422 C CA . PHE A 1 441 ? -6.828 -9.312 7.764 1.00 96.25 441 PHE A CA 1
ATOM 3423 C C . PHE A 1 441 ? -5.606 -8.405 7.951 1.00 96.25 441 PHE A C 1
ATOM 3425 O O . PHE A 1 441 ? -4.618 -8.578 7.236 1.00 96.25 441 PHE A O 1
ATOM 3432 N N . GLN A 1 442 ? -5.608 -7.517 8.953 1.00 96.25 442 GLN A N 1
ATOM 3433 C CA . GLN A 1 442 ? -4.422 -6.719 9.274 1.00 96.25 442 GLN A CA 1
ATOM 3434 C C . GLN A 1 442 ? -3.245 -7.610 9.698 1.00 96.25 442 GLN A C 1
ATOM 3436 O O . GLN A 1 442 ? -2.113 -7.348 9.298 1.00 96.25 442 GLN A O 1
ATOM 3441 N N . GLY A 1 443 ? -3.504 -8.681 10.460 1.00 95.69 443 GLY A N 1
ATOM 3442 C CA . GLY A 1 443 ? -2.490 -9.656 10.871 1.00 95.69 443 GLY A CA 1
ATOM 3443 C C . GLY A 1 443 ? -1.799 -10.341 9.688 1.00 95.69 443 GLY A C 1
ATOM 3444 O O . GLY A 1 443 ? -0.568 -10.403 9.652 1.00 95.69 443 GLY A O 1
ATOM 3445 N N . LEU A 1 444 ? -2.568 -10.792 8.689 1.00 94.38 444 LEU A N 1
ATOM 3446 C CA . LEU A 1 444 ? -2.029 -11.351 7.442 1.00 94.38 444 LEU A CA 1
ATOM 3447 C C . LEU A 1 444 ? -1.171 -10.326 6.683 1.00 94.38 444 LEU A C 1
ATOM 3449 O O . LEU A 1 444 ? -0.023 -10.620 6.341 1.00 94.38 444 LEU A O 1
ATOM 3453 N N . GLY A 1 445 ? -1.703 -9.118 6.465 1.00 95.00 445 GLY A N 1
ATOM 3454 C CA . GLY A 1 445 ? -0.995 -8.043 5.765 1.00 95.00 445 GLY A CA 1
ATOM 3455 C C . GLY A 1 445 ? 0.315 -7.655 6.453 1.00 95.00 445 GLY A C 1
ATOM 3456 O O . GLY A 1 445 ? 1.352 -7.572 5.797 1.00 95.00 445 GLY A O 1
ATOM 3457 N N . TRP A 1 446 ? 0.292 -7.477 7.778 1.00 95.25 446 TRP A N 1
ATOM 3458 C CA . TRP A 1 446 ? 1.476 -7.154 8.576 1.00 95.25 446 TRP A CA 1
ATOM 3459 C C . TRP A 1 446 ? 2.523 -8.271 8.543 1.00 95.25 446 TRP A C 1
ATOM 3461 O O . TRP A 1 446 ? 3.694 -7.989 8.314 1.00 95.25 446 TRP A O 1
ATOM 3471 N N . THR A 1 447 ? 2.120 -9.534 8.715 1.00 94.81 447 THR A N 1
ATOM 3472 C CA . THR A 1 447 ? 3.060 -10.667 8.790 1.00 94.81 447 THR A CA 1
ATOM 3473 C C . THR A 1 447 ? 3.828 -10.852 7.480 1.00 94.81 447 THR A C 1
ATOM 3475 O O . THR A 1 447 ? 5.056 -10.929 7.492 1.00 94.81 447 THR A O 1
ATOM 3478 N N . VAL A 1 448 ? 3.133 -10.861 6.336 1.00 92.38 448 VAL A N 1
ATOM 3479 C CA . VAL A 1 448 ? 3.781 -10.997 5.016 1.00 92.38 448 VAL A CA 1
ATOM 3480 C C . VAL A 1 448 ? 4.645 -9.773 4.704 1.00 92.38 448 VAL A C 1
ATOM 3482 O O . VAL A 1 448 ? 5.778 -9.912 4.241 1.00 92.38 448 VAL A O 1
ATOM 3485 N N . ALA A 1 449 ? 4.161 -8.567 5.011 1.00 93.19 449 ALA A N 1
ATOM 3486 C CA . ALA A 1 449 ? 4.929 -7.350 4.784 1.00 93.19 449 ALA A CA 1
ATOM 3487 C C . ALA A 1 449 ? 6.166 -7.231 5.695 1.00 93.19 449 ALA A C 1
ATOM 3489 O O . ALA A 1 449 ? 7.180 -6.703 5.252 1.00 93.19 449 ALA A O 1
ATOM 3490 N N . PHE A 1 450 ? 6.139 -7.751 6.926 1.00 93.62 450 PHE A N 1
ATOM 3491 C CA . PHE A 1 450 ? 7.295 -7.774 7.831 1.00 93.62 450 PHE A CA 1
ATOM 3492 C C . PHE A 1 450 ? 8.422 -8.685 7.313 1.00 93.62 450 PHE A C 1
ATOM 3494 O O . PHE A 1 450 ? 9.597 -8.312 7.350 1.00 93.62 450 PHE A O 1
ATOM 3501 N N . LEU A 1 451 ? 8.072 -9.850 6.754 1.00 92.50 451 LEU A N 1
ATOM 3502 C CA . LEU A 1 451 ? 9.027 -10.733 6.074 1.00 92.50 451 LEU A CA 1
ATOM 3503 C C . LEU A 1 451 ? 9.661 -10.031 4.859 1.00 92.50 451 LEU A C 1
ATOM 3505 O O . LEU A 1 451 ? 10.884 -10.011 4.719 1.00 92.50 451 LEU A O 1
ATOM 3509 N N . MET A 1 452 ? 8.849 -9.372 4.029 1.00 89.56 452 MET A N 1
ATOM 3510 C CA . MET A 1 452 ? 9.333 -8.614 2.867 1.00 89.56 452 MET A CA 1
ATOM 3511 C C . MET A 1 452 ? 10.181 -7.390 3.249 1.00 89.56 452 MET A C 1
ATOM 3513 O O . MET A 1 452 ? 11.192 -7.123 2.604 1.00 89.56 452 MET A O 1
ATOM 3517 N N . LEU A 1 453 ? 9.829 -6.668 4.320 1.00 91.56 453 LEU A N 1
ATOM 3518 C CA . LEU A 1 453 ? 10.646 -5.572 4.855 1.00 91.56 453 LEU A CA 1
ATOM 3519 C C . LEU A 1 453 ? 11.991 -6.068 5.395 1.00 91.56 453 LEU A C 1
ATOM 3521 O O . LEU A 1 453 ? 12.987 -5.360 5.267 1.00 91.56 453 LEU A O 1
ATOM 3525 N N . THR A 1 454 ? 12.041 -7.286 5.939 1.00 91.50 454 THR A N 1
ATOM 3526 C CA . THR A 1 454 ? 13.289 -7.919 6.382 1.00 91.50 454 THR A CA 1
ATOM 3527 C C . THR A 1 454 ? 14.184 -8.249 5.183 1.00 91.50 454 THR A C 1
ATOM 3529 O O . THR A 1 454 ? 15.362 -7.898 5.194 1.00 91.50 454 THR A O 1
ATOM 3532 N N . LEU A 1 455 ? 13.635 -8.833 4.109 1.00 88.50 455 LEU A N 1
ATOM 3533 C CA . LEU A 1 455 ? 14.370 -9.056 2.854 1.00 88.50 455 LEU A CA 1
ATOM 3534 C C . LEU A 1 455 ? 14.872 -7.738 2.241 1.00 88.50 455 LEU A C 1
ATOM 3536 O O . LEU A 1 455 ? 16.038 -7.641 1.865 1.00 88.50 455 LEU A O 1
ATOM 3540 N N . TYR A 1 456 ? 14.030 -6.702 2.206 1.00 89.06 456 TYR A N 1
ATOM 3541 C CA . TYR A 1 456 ? 14.407 -5.373 1.720 1.00 89.06 456 TYR A CA 1
ATOM 3542 C C . TYR A 1 456 ? 15.506 -4.718 2.572 1.00 89.06 456 TYR A C 1
ATOM 3544 O O . TYR A 1 456 ? 16.438 -4.134 2.021 1.00 89.06 456 TYR A O 1
ATOM 3552 N N . PHE A 1 457 ? 15.455 -4.844 3.901 1.00 88.50 457 PHE A N 1
ATOM 3553 C CA . PHE A 1 457 ? 16.514 -4.347 4.781 1.00 88.50 457 PHE A CA 1
ATOM 3554 C C . PHE A 1 457 ? 17.835 -5.099 4.553 1.00 88.50 457 PHE A C 1
ATOM 3556 O O . PHE A 1 457 ? 18.874 -4.466 4.372 1.00 88.50 457 PHE A O 1
ATOM 3563 N N . THR A 1 458 ? 17.799 -6.431 4.448 1.00 88.00 458 THR A N 1
ATOM 3564 C CA . THR A 1 458 ? 18.969 -7.243 4.069 1.00 88.00 458 THR A CA 1
ATOM 3565 C C . THR A 1 458 ? 19.541 -6.803 2.718 1.00 88.00 458 THR A C 1
ATOM 3567 O O . THR A 1 458 ? 20.758 -6.665 2.587 1.00 88.00 458 THR A O 1
ATOM 3570 N N . ARG A 1 459 ? 18.685 -6.501 1.734 1.00 86.31 459 ARG A N 1
ATOM 3571 C CA . ARG A 1 459 ? 19.077 -5.968 0.421 1.00 86.31 459 ARG A CA 1
ATOM 3572 C C . ARG A 1 459 ? 19.734 -4.588 0.524 1.00 86.31 459 ARG A C 1
ATOM 3574 O O . ARG A 1 459 ? 20.765 -4.377 -0.101 1.00 86.31 459 ARG A O 1
ATOM 3581 N N . LEU A 1 460 ? 19.206 -3.671 1.340 1.00 86.19 460 LEU A N 1
ATOM 3582 C CA . LEU A 1 460 ? 19.817 -2.354 1.589 1.00 86.19 460 LEU A CA 1
ATOM 3583 C C . LEU A 1 460 ? 21.184 -2.429 2.294 1.00 86.19 460 LEU A C 1
ATOM 3585 O O . LEU A 1 460 ? 21.995 -1.525 2.126 1.00 86.19 460 LEU A O 1
ATOM 3589 N N . VAL A 1 461 ? 21.435 -3.473 3.091 1.00 86.62 461 VAL A N 1
ATOM 3590 C CA . VAL A 1 461 ? 22.717 -3.678 3.792 1.00 86.62 461 VAL A CA 1
ATOM 3591 C C . VAL A 1 461 ? 23.768 -4.345 2.893 1.00 86.62 461 VAL A C 1
ATOM 3593 O O . VAL A 1 461 ? 24.952 -4.048 3.021 1.00 86.62 461 VAL A O 1
ATOM 3596 N N . ASN A 1 462 ? 23.354 -5.230 1.980 1.00 82.25 462 ASN A N 1
ATOM 3597 C CA . ASN A 1 462 ? 24.257 -6.066 1.172 1.00 82.25 462 ASN A CA 1
ATOM 3598 C C . ASN A 1 462 ? 24.332 -5.660 -0.313 1.00 82.25 462 ASN A C 1
ATOM 3600 O O . ASN A 1 462 ? 24.922 -6.374 -1.124 1.00 82.25 462 ASN A O 1
ATOM 3604 N N . SER A 1 463 ? 23.703 -4.560 -0.725 1.00 81.62 463 SER A N 1
ATOM 3605 C CA . SER A 1 463 ? 23.687 -4.098 -2.118 1.00 81.62 463 SER A CA 1
ATOM 3606 C C . SER A 1 463 ? 23.578 -2.576 -2.203 1.00 81.62 463 SER A C 1
ATOM 3608 O O . SER A 1 463 ? 23.223 -1.903 -1.238 1.00 81.62 463 SER A O 1
ATOM 3610 N N . ASN A 1 464 ? 23.893 -2.021 -3.375 1.00 79.38 464 ASN A N 1
ATOM 3611 C CA . ASN A 1 464 ? 23.753 -0.588 -3.628 1.00 79.38 464 ASN A CA 1
ATOM 3612 C C . ASN A 1 464 ? 22.291 -0.124 -3.483 1.00 79.38 464 ASN A C 1
ATOM 3614 O O . ASN A 1 464 ? 21.352 -0.884 -3.732 1.00 79.38 464 ASN A O 1
ATOM 3618 N N . LEU A 1 465 ? 22.103 1.159 -3.145 1.00 81.56 465 LEU A N 1
ATOM 3619 C CA . LEU A 1 465 ? 20.786 1.801 -3.190 1.00 81.56 465 LEU A CA 1
ATOM 3620 C C . LEU A 1 465 ? 20.142 1.638 -4.580 1.00 81.56 465 LEU A C 1
ATOM 3622 O O . LEU A 1 465 ? 20.867 1.666 -5.578 1.00 81.56 465 LEU A O 1
ATOM 3626 N N . PRO A 1 466 ? 18.797 1.553 -4.668 1.00 80.50 466 PRO A N 1
ATOM 3627 C CA . PRO A 1 466 ? 18.095 1.465 -5.944 1.00 80.50 466 PRO A CA 1
ATOM 3628 C C . PRO A 1 466 ? 18.518 2.546 -6.945 1.00 80.50 466 PRO A C 1
ATOM 3630 O O . PRO A 1 466 ? 18.866 3.675 -6.568 1.00 80.50 466 PRO A O 1
ATOM 3633 N N . GLU A 1 467 ? 18.432 2.198 -8.230 1.00 80.31 467 GLU A N 1
ATOM 3634 C CA . GLU A 1 467 ? 18.636 3.120 -9.348 1.00 80.31 467 GLU A CA 1
ATOM 3635 C C . GLU A 1 467 ? 17.828 4.404 -9.133 1.00 80.31 467 GLU A C 1
ATOM 3637 O O . GLU A 1 467 ? 16.669 4.356 -8.717 1.00 80.31 467 GLU A O 1
ATOM 3642 N N . ILE A 1 468 ? 18.435 5.559 -9.414 1.00 82.19 468 ILE A N 1
ATOM 3643 C CA . ILE A 1 468 ? 17.898 6.878 -9.040 1.00 82.19 468 ILE A CA 1
ATOM 3644 C C . ILE A 1 468 ? 16.413 7.070 -9.436 1.00 82.19 468 ILE A C 1
ATOM 3646 O O . ILE A 1 468 ? 15.646 7.493 -8.568 1.00 82.19 468 ILE A O 1
ATOM 3650 N N . PRO A 1 469 ? 15.944 6.681 -10.645 1.00 80.25 469 PRO A N 1
ATOM 3651 C CA . PRO A 1 469 ? 14.536 6.832 -11.044 1.00 80.25 469 PRO A CA 1
ATOM 3652 C C . PRO A 1 469 ? 13.551 5.913 -10.299 1.00 80.25 469 PRO A C 1
ATOM 3654 O O . PRO A 1 469 ? 12.352 6.192 -10.269 1.00 80.25 469 PRO A O 1
ATOM 3657 N N . LYS A 1 470 ? 14.041 4.823 -9.691 1.00 82.31 470 LYS A N 1
ATOM 3658 C CA . LYS A 1 470 ? 13.262 3.843 -8.910 1.00 82.31 470 LYS A CA 1
ATOM 3659 C C . LYS A 1 470 ? 13.237 4.170 -7.407 1.00 82.31 470 LYS A C 1
ATOM 3661 O O . LYS A 1 470 ? 12.433 3.602 -6.669 1.00 82.31 470 LYS A O 1
ATOM 3666 N N . ARG A 1 471 ? 14.069 5.111 -6.929 1.00 88.12 471 ARG A N 1
ATOM 3667 C CA . ARG A 1 471 ? 14.136 5.509 -5.505 1.00 88.12 471 ARG A CA 1
ATOM 3668 C C . ARG A 1 471 ? 12.829 6.039 -4.903 1.00 88.12 471 ARG A C 1
ATOM 3670 O O . ARG A 1 471 ? 12.604 5.745 -3.734 1.00 88.12 471 ARG A O 1
ATOM 3677 N N . PRO A 1 472 ? 11.934 6.741 -5.622 1.00 90.38 472 PRO A N 1
ATOM 3678 C CA . PRO A 1 472 ? 10.623 7.106 -5.075 1.00 90.38 472 PRO A CA 1
ATOM 3679 C C . PRO A 1 472 ? 9.783 5.901 -4.611 1.00 90.38 472 PRO A C 1
ATOM 3681 O O . PRO A 1 472 ? 9.094 5.993 -3.595 1.00 90.38 472 PRO A O 1
ATOM 3684 N N . GLY A 1 473 ? 9.955 4.729 -5.236 1.00 88.31 473 GLY A N 1
ATOM 3685 C CA . GLY A 1 473 ? 9.352 3.467 -4.790 1.00 88.31 473 GLY A CA 1
ATOM 3686 C C . GLY A 1 473 ? 9.855 2.966 -3.424 1.00 88.31 473 GLY A C 1
ATOM 3687 O O . GLY A 1 473 ? 9.230 2.094 -2.822 1.00 88.31 473 GLY A O 1
ATOM 3688 N N . MET A 1 474 ? 10.937 3.536 -2.870 1.00 92.00 474 MET A N 1
ATOM 3689 C CA . MET A 1 474 ? 11.390 3.236 -1.503 1.00 92.00 474 MET A CA 1
ATOM 3690 C C . MET A 1 474 ? 10.347 3.635 -0.446 1.00 92.00 474 MET A C 1
ATOM 3692 O O . MET A 1 474 ? 10.266 2.982 0.593 1.00 92.00 474 MET A O 1
ATOM 3696 N N . TYR A 1 475 ? 9.498 4.642 -0.706 1.00 94.62 475 TYR A N 1
ATOM 3697 C CA . TYR A 1 475 ? 8.435 5.026 0.232 1.00 94.62 475 TYR A CA 1
ATOM 3698 C C . TYR A 1 475 ? 7.383 3.934 0.450 1.00 94.62 475 TYR A C 1
ATOM 3700 O O . TYR A 1 475 ? 6.732 3.940 1.493 1.00 94.62 475 TYR A O 1
ATOM 3708 N N . VAL A 1 476 ? 7.231 2.955 -0.452 1.00 93.50 476 VAL A N 1
ATOM 3709 C CA . VAL A 1 476 ? 6.297 1.832 -0.242 1.00 93.50 476 VAL A CA 1
ATOM 3710 C C . VAL A 1 476 ? 6.642 1.060 1.050 1.00 93.50 476 VAL A C 1
ATOM 3712 O O . VAL A 1 476 ? 5.735 0.554 1.709 1.00 93.50 476 VAL A O 1
ATOM 3715 N N . ALA A 1 477 ? 7.907 1.089 1.505 1.00 94.06 477 ALA A N 1
ATOM 3716 C CA . ALA A 1 477 ? 8.350 0.510 2.780 1.00 94.06 477 ALA A CA 1
ATOM 3717 C C . ALA A 1 477 ? 7.832 1.234 4.047 1.00 94.06 477 ALA A C 1
ATOM 3719 O O . ALA A 1 477 ? 7.758 0.622 5.110 1.00 94.06 477 ALA A O 1
ATOM 3720 N N . VAL A 1 478 ? 7.420 2.505 3.953 1.00 96.06 478 VAL A N 1
ATOM 3721 C CA . VAL A 1 478 ? 6.736 3.239 5.047 1.00 96.06 478 VAL A CA 1
ATOM 3722 C C . VAL A 1 478 ? 5.387 2.594 5.365 1.00 96.06 478 VAL A C 1
ATOM 3724 O O . VAL A 1 478 ? 4.959 2.517 6.518 1.00 96.06 478 VAL A O 1
ATOM 3727 N N . GLY A 1 479 ? 4.734 2.111 4.310 1.00 94.31 479 GLY A N 1
ATOM 3728 C CA . GLY A 1 479 ? 3.366 1.623 4.275 1.00 94.31 479 GLY A CA 1
ATOM 3729 C C . GLY A 1 479 ? 2.984 0.600 5.339 1.00 94.31 479 GLY A C 1
ATOM 3730 O O . GLY A 1 479 ? 2.056 0.862 6.103 1.00 94.31 479 GLY A O 1
ATOM 3731 N N . PRO A 1 480 ? 3.660 -0.559 5.420 1.00 95.25 480 PRO A N 1
ATOM 3732 C CA . PRO A 1 480 ? 3.264 -1.635 6.323 1.00 95.25 480 PRO A CA 1
ATOM 3733 C C . PRO A 1 480 ? 3.196 -1.221 7.789 1.00 95.25 480 PRO A C 1
ATOM 3735 O O . PRO A 1 480 ? 2.208 -1.515 8.462 1.00 95.25 480 PRO A O 1
ATOM 3738 N N . ALA A 1 481 ? 4.205 -0.492 8.268 1.00 96.50 481 ALA A N 1
ATOM 3739 C CA . ALA A 1 481 ? 4.226 0.033 9.628 1.00 96.50 481 ALA A CA 1
ATOM 3740 C C . ALA A 1 481 ? 3.182 1.149 9.813 1.00 96.50 481 ALA A C 1
ATOM 3742 O O . ALA A 1 481 ? 2.454 1.145 10.802 1.00 96.50 481 ALA A O 1
ATOM 3743 N N . ALA A 1 482 ? 3.042 2.050 8.835 1.00 97.38 482 ALA A N 1
ATOM 3744 C CA . ALA A 1 482 ? 2.091 3.159 8.872 1.00 97.38 482 ALA A CA 1
ATOM 3745 C C . ALA A 1 482 ? 0.625 2.699 8.936 1.00 97.38 482 ALA A C 1
ATOM 3747 O O . ALA A 1 482 ? -0.123 3.101 9.828 1.00 97.38 482 ALA A O 1
ATOM 3748 N N . TYR A 1 483 ? 0.205 1.841 8.005 1.00 97.00 483 TYR A N 1
ATOM 3749 C CA . TYR A 1 483 ? -1.169 1.350 7.934 1.00 97.00 483 TYR A CA 1
ATOM 3750 C C . TYR A 1 483 ? -1.489 0.360 9.062 1.00 97.00 483 TYR A C 1
ATOM 3752 O O . TYR A 1 483 ? -2.608 0.377 9.568 1.00 97.00 483 TYR A O 1
ATOM 3760 N N . THR A 1 484 ? -0.516 -0.419 9.549 1.00 97.69 484 THR A N 1
ATOM 3761 C CA . THR A 1 484 ? -0.732 -1.269 10.735 1.00 97.69 484 THR A CA 1
ATOM 3762 C C . THR A 1 484 ? -0.833 -0.439 12.015 1.00 97.69 484 THR A C 1
ATOM 3764 O O . THR A 1 484 ? -1.745 -0.677 12.801 1.00 97.69 484 THR A O 1
ATOM 3767 N N . ALA A 1 485 ? -0.008 0.601 12.192 1.00 98.06 485 ALA A N 1
ATOM 3768 C CA . ALA A 1 485 ? -0.166 1.551 13.295 1.00 98.06 485 ALA A CA 1
ATOM 3769 C C . ALA A 1 485 ? -1.554 2.215 13.272 1.00 98.06 485 ALA A C 1
ATOM 3771 O O . ALA A 1 485 ? -2.257 2.220 14.281 1.00 98.06 485 ALA A O 1
ATOM 3772 N N . ASN A 1 486 ? -1.978 2.707 12.101 1.00 97.62 486 ASN A N 1
ATOM 3773 C CA . ASN A 1 486 ? -3.308 3.271 11.864 1.00 97.62 486 ASN A CA 1
ATOM 3774 C C . ASN A 1 486 ? -4.421 2.284 12.262 1.00 97.62 486 ASN A C 1
ATOM 3776 O O . ASN A 1 486 ? -5.282 2.628 13.069 1.00 97.62 486 ASN A O 1
ATOM 3780 N N . ALA A 1 487 ? -4.363 1.039 11.775 1.00 97.75 487 ALA A N 1
ATOM 3781 C CA . ALA A 1 487 ? -5.344 0.005 12.093 1.00 97.75 487 ALA A CA 1
ATOM 3782 C C . ALA A 1 487 ? -5.394 -0.311 13.594 1.00 97.75 487 ALA A C 1
ATOM 3784 O O . ALA A 1 487 ? -6.485 -0.350 14.157 1.00 97.75 487 ALA A O 1
ATOM 3785 N N . CYS A 1 488 ? -4.247 -0.484 14.259 1.00 97.81 488 CYS A N 1
ATOM 3786 C CA . CYS A 1 488 ? -4.188 -0.777 15.692 1.00 97.81 488 CYS A CA 1
ATOM 3787 C C . CYS A 1 488 ? -4.856 0.316 16.537 1.00 97.81 488 CYS A C 1
ATOM 3789 O O . CYS A 1 488 ? -5.707 -0.004 17.371 1.00 97.81 488 CYS A O 1
ATOM 3791 N N . VAL A 1 489 ? -4.545 1.598 16.299 1.00 98.00 489 VAL A N 1
ATOM 3792 C CA . VAL A 1 489 ? -5.177 2.689 17.064 1.00 98.00 489 VAL A CA 1
ATOM 3793 C C . VAL A 1 489 ? -6.644 2.859 16.681 1.00 98.00 489 VAL A C 1
ATOM 3795 O O . VAL A 1 489 ? -7.489 2.986 17.562 1.00 98.00 489 VAL A O 1
ATOM 3798 N N . ALA A 1 490 ? -6.981 2.839 15.389 1.00 96.94 490 ALA A N 1
ATOM 3799 C CA . ALA A 1 490 ? -8.347 3.078 14.933 1.00 96.94 490 ALA A CA 1
ATOM 3800 C C . ALA A 1 490 ? -9.313 1.953 15.348 1.00 96.94 490 ALA A C 1
ATOM 3802 O O . ALA A 1 490 ? -10.413 2.247 15.814 1.00 96.94 490 ALA A O 1
ATOM 3803 N N . LEU A 1 491 ? -8.906 0.679 15.251 1.00 97.38 491 LEU A N 1
ATOM 3804 C CA . LEU A 1 491 ? -9.686 -0.454 15.766 1.00 97.38 491 LEU A CA 1
ATOM 3805 C C . LEU A 1 491 ? -9.794 -0.388 17.292 1.00 97.38 491 LEU A C 1
ATOM 3807 O O . LEU A 1 491 ? -10.897 -0.513 17.816 1.00 97.38 491 LEU A O 1
ATOM 3811 N N . GLY A 1 492 ? -8.693 -0.113 18.002 1.00 96.69 492 GLY A N 1
ATOM 3812 C CA . GLY A 1 492 ? -8.709 0.067 19.456 1.00 96.69 492 GLY A CA 1
ATOM 3813 C C . GLY A 1 492 ? -9.688 1.161 19.899 1.00 96.69 492 GLY A C 1
ATOM 3814 O O . GLY A 1 492 ? -10.519 0.934 20.771 1.00 96.69 492 GLY A O 1
ATOM 3815 N N . MET A 1 493 ? -9.677 2.321 19.241 1.00 95.38 493 MET A N 1
ATOM 3816 C CA . MET A 1 493 ? -10.595 3.432 19.527 1.00 95.38 493 MET A CA 1
ATOM 3817 C C . MET A 1 493 ? -12.064 3.142 19.167 1.00 95.38 493 MET A C 1
ATOM 3819 O O . MET A 1 493 ? -12.946 3.859 19.634 1.00 95.38 493 MET A O 1
ATOM 3823 N N . GLN A 1 494 ? -12.349 2.113 18.361 1.00 95.81 494 GLN A N 1
ATOM 3824 C CA . GLN A 1 494 ? -13.710 1.629 18.087 1.00 95.81 494 GLN A CA 1
ATOM 3825 C C . GLN A 1 494 ? -14.115 0.428 18.957 1.00 95.81 494 GLN A C 1
ATOM 3827 O O . GLN A 1 494 ? -15.306 0.129 19.051 1.00 95.81 494 GLN A O 1
ATOM 3832 N N . ALA A 1 495 ? -13.168 -0.250 19.613 1.00 95.12 495 ALA A N 1
ATOM 3833 C CA . ALA A 1 495 ? -13.431 -1.471 20.369 1.00 95.12 495 ALA A CA 1
ATOM 3834 C C . ALA A 1 495 ? -14.503 -1.304 21.470 1.00 95.12 495 ALA A C 1
ATOM 3836 O O . ALA A 1 495 ? -15.399 -2.146 21.505 1.00 95.12 495 ALA A O 1
ATOM 3837 N N . PRO A 1 496 ? -14.546 -0.222 22.283 1.00 93.69 496 PRO A N 1
ATOM 3838 C CA . PRO A 1 496 ? -15.608 -0.033 23.281 1.00 93.69 496 PRO A CA 1
ATOM 3839 C C . PRO A 1 496 ? -17.038 0.086 22.719 1.00 93.69 496 PRO A C 1
ATOM 3841 O O . PRO A 1 496 ? -17.989 -0.059 23.476 1.00 93.69 496 PRO A O 1
ATOM 3844 N N . LYS A 1 497 ? -17.218 0.350 21.413 1.00 93.69 497 LYS A N 1
ATOM 3845 C CA . LYS A 1 497 ? -18.544 0.392 20.760 1.00 93.69 497 LYS A CA 1
ATOM 3846 C C . LYS A 1 497 ? -19.023 -0.998 20.303 1.00 93.69 497 LYS A C 1
ATOM 3848 O O . LYS A 1 497 ? -20.226 -1.207 20.169 1.00 93.69 497 LYS A O 1
ATOM 3853 N N . HIS A 1 498 ? -18.099 -1.919 20.014 1.00 93.75 498 HIS A N 1
ATOM 3854 C CA . HIS A 1 498 ? -18.385 -3.152 19.256 1.00 93.75 498 HIS A CA 1
ATOM 3855 C C . HIS A 1 498 ? -17.936 -4.451 19.929 1.00 93.75 498 HIS A C 1
ATOM 3857 O O . HIS A 1 498 ? -18.423 -5.513 19.556 1.00 93.75 498 HIS A O 1
ATOM 3863 N N . VAL A 1 499 ? -17.012 -4.406 20.890 1.00 91.50 499 VAL A N 1
ATOM 3864 C CA . VAL A 1 499 ? -16.571 -5.586 21.649 1.00 91.50 499 VAL A CA 1
ATOM 3865 C C . VAL A 1 499 ? -17.583 -5.874 22.765 1.00 91.50 499 VAL A C 1
ATOM 3867 O O . VAL A 1 499 ? -17.795 -4.994 23.600 1.00 91.50 499 VAL A O 1
ATOM 3870 N N . PRO A 1 500 ? -18.187 -7.078 22.831 1.00 88.69 500 PRO A N 1
ATOM 3871 C CA . PRO A 1 500 ? -19.086 -7.447 23.923 1.00 88.69 500 PRO A CA 1
ATOM 3872 C C . PRO A 1 500 ? -18.397 -7.376 25.289 1.00 88.69 500 PRO A C 1
ATOM 3874 O O . PRO A 1 500 ? -17.261 -7.828 25.439 1.00 88.69 500 PRO A O 1
ATOM 3877 N N . GLU A 1 501 ? -19.101 -6.861 26.298 1.00 82.44 501 GLU A N 1
ATOM 3878 C CA . GLU A 1 501 ? -18.566 -6.688 27.659 1.00 82.44 501 GLU A CA 1
ATOM 3879 C C . GLU A 1 501 ? -18.087 -8.006 28.283 1.00 82.44 501 GLU A C 1
ATOM 3881 O O . GLU A 1 501 ? -17.100 -8.013 29.008 1.00 82.44 501 GLU A O 1
ATOM 3886 N N . ASN A 1 502 ? -18.756 -9.116 27.955 1.00 82.38 502 ASN A N 1
ATOM 3887 C CA . ASN A 1 502 ? -18.483 -10.465 28.451 1.00 82.38 502 ASN A CA 1
ATOM 3888 C C . ASN A 1 502 ? -17.585 -11.309 27.522 1.00 82.38 502 ASN A C 1
ATOM 3890 O O . ASN A 1 502 ? -17.557 -12.540 27.641 1.00 82.38 502 ASN A O 1
ATOM 3894 N N . LEU A 1 503 ? -16.882 -10.694 26.561 1.00 83.69 503 LEU A N 1
ATOM 3895 C CA . LEU A 1 503 ? -16.014 -11.425 25.636 1.00 83.69 503 LEU A CA 1
ATOM 3896 C C . LEU A 1 503 ? -14.915 -12.189 26.406 1.00 83.69 503 LEU A C 1
ATOM 3898 O O . LEU A 1 503 ? -14.372 -11.708 27.398 1.00 83.69 503 LEU A O 1
ATOM 3902 N N . LEU A 1 504 ? -14.607 -13.413 25.960 1.00 82.25 504 LEU A N 1
ATOM 3903 C CA . LEU A 1 504 ? -13.737 -14.380 26.660 1.00 82.25 504 LEU A CA 1
ATOM 3904 C C . LEU A 1 504 ? -14.223 -14.803 28.068 1.00 82.25 504 LEU A C 1
ATOM 3906 O O . LEU A 1 504 ? -13.477 -15.457 28.791 1.00 82.25 504 LEU A O 1
ATOM 3910 N N . GLY A 1 505 ? -15.455 -14.463 28.469 1.00 82.00 505 GLY A N 1
ATOM 3911 C CA . GLY A 1 505 ? -15.972 -14.732 29.817 1.00 82.00 505 GLY A CA 1
ATOM 3912 C C . GLY A 1 505 ? -15.405 -13.806 30.900 1.00 82.00 505 GLY A C 1
ATOM 3913 O O . GLY A 1 505 ? -15.609 -14.055 32.087 1.00 82.00 505 GLY A O 1
ATOM 3914 N N . ILE A 1 506 ? -14.697 -12.742 30.510 1.00 85.25 506 ILE A N 1
ATOM 3915 C CA . ILE A 1 506 ? -14.164 -11.734 31.427 1.00 85.25 506 ILE A CA 1
ATOM 3916 C C . ILE A 1 506 ? -15.302 -10.781 31.805 1.00 85.25 506 ILE A C 1
ATOM 3918 O O . ILE A 1 506 ? -15.940 -10.206 30.933 1.00 85.25 506 ILE A O 1
ATOM 3922 N N . THR A 1 507 ? -15.549 -10.604 33.103 1.00 82.56 507 THR A N 1
ATOM 3923 C CA . THR A 1 507 ? -16.564 -9.671 33.639 1.00 82.56 507 THR A CA 1
ATOM 3924 C C . THR A 1 507 ? -15.990 -8.673 34.650 1.00 82.56 507 THR A C 1
ATOM 3926 O O . THR A 1 507 ? -16.726 -7.886 35.239 1.00 82.56 507 THR A O 1
ATOM 3929 N N . SER A 1 508 ? -14.671 -8.691 34.870 1.00 84.62 508 SER A N 1
ATOM 3930 C CA . SER A 1 508 ? -13.982 -7.863 35.869 1.00 84.62 508 SER A CA 1
ATOM 3931 C C . SER A 1 508 ? -13.629 -6.450 35.389 1.00 84.62 508 SER A C 1
ATOM 3933 O O . SER A 1 508 ? -13.358 -5.585 36.219 1.00 84.62 508 SER A O 1
ATOM 3935 N N . PHE A 1 509 ? -13.620 -6.204 34.076 1.00 85.88 509 PHE A N 1
ATOM 3936 C CA . PHE A 1 509 ? -13.421 -4.887 33.462 1.00 85.88 509 PHE A CA 1
ATOM 3937 C C . PHE A 1 509 ? -13.988 -4.864 32.026 1.00 85.88 509 PHE A C 1
ATOM 3939 O O . PHE A 1 509 ? -14.100 -5.928 31.412 1.00 85.88 509 PHE A O 1
ATOM 3946 N N . PRO A 1 510 ? -14.297 -3.686 31.445 1.00 87.31 510 PRO A N 1
ATOM 3947 C CA . PRO A 1 510 ? -14.751 -3.583 30.057 1.00 87.31 510 PRO A CA 1
ATOM 3948 C C . PRO A 1 510 ? -13.659 -4.009 29.065 1.00 87.31 510 PRO A C 1
ATOM 3950 O O . PRO A 1 510 ? -12.677 -3.297 28.842 1.00 87.31 510 PRO A O 1
ATOM 3953 N N . VAL A 1 511 ? -13.831 -5.172 28.430 1.00 90.25 511 VAL A N 1
ATOM 3954 C CA . VAL A 1 511 ? -12.829 -5.761 27.519 1.00 90.25 511 VAL A CA 1
ATOM 3955 C C . VAL A 1 511 ? -12.498 -4.827 26.339 1.00 90.25 511 VAL A C 1
ATOM 3957 O O . VAL A 1 511 ? -11.347 -4.753 25.903 1.00 90.25 511 VAL A O 1
ATOM 3960 N N . GLY A 1 512 ? -13.472 -4.043 25.863 1.00 90.75 512 GLY A N 1
ATOM 3961 C CA . GLY A 1 512 ? -13.277 -3.044 24.807 1.00 90.75 512 GLY A CA 1
ATOM 3962 C C . GLY A 1 512 ? -12.273 -1.932 25.153 1.00 90.75 512 GLY A C 1
ATOM 3963 O O . GLY A 1 512 ? -11.508 -1.520 24.281 1.00 90.75 512 GLY A O 1
ATOM 3964 N N . ASP A 1 513 ? -12.199 -1.479 26.410 1.00 92.44 513 ASP A N 1
ATOM 3965 C CA . ASP A 1 513 ? -11.219 -0.458 26.822 1.00 92.44 513 ASP A CA 1
ATOM 3966 C C . ASP A 1 513 ? -9.799 -1.033 26.965 1.00 92.44 513 ASP A C 1
ATOM 3968 O O . ASP A 1 513 ? -8.819 -0.325 26.719 1.00 92.44 513 ASP A O 1
ATOM 3972 N N . ALA A 1 514 ? -9.655 -2.332 27.252 1.00 92.25 514 ALA A N 1
ATOM 3973 C CA . ALA A 1 514 ? -8.355 -3.000 27.185 1.00 92.25 514 ALA A CA 1
ATOM 3974 C C . ALA A 1 514 ? -7.841 -3.094 25.735 1.00 92.25 514 ALA A C 1
ATOM 3976 O O . ALA A 1 514 ? -6.676 -2.785 25.476 1.00 92.25 514 ALA A O 1
ATOM 3977 N N . PHE A 1 515 ? -8.713 -3.421 24.769 1.00 93.44 515 PHE A N 1
ATOM 3978 C CA . PHE A 1 515 ? -8.376 -3.353 23.339 1.00 93.44 515 PHE A CA 1
ATOM 3979 C C . PHE A 1 515 ? -7.997 -1.935 22.891 1.00 93.44 515 PHE A C 1
ATOM 3981 O O . PHE A 1 515 ? -7.066 -1.771 22.101 1.00 93.44 515 PHE A O 1
ATOM 3988 N N . LYS A 1 516 ? -8.669 -0.905 23.417 1.00 94.81 516 LYS A N 1
ATOM 3989 C CA . LYS A 1 516 ? -8.335 0.505 23.176 1.00 94.81 516 LYS A CA 1
ATOM 3990 C C . LYS A 1 516 ? -6.944 0.866 23.691 1.00 94.81 516 LYS A C 1
ATOM 3992 O O . LYS A 1 516 ? -6.134 1.372 22.917 1.00 94.81 516 LYS A O 1
ATOM 3997 N N . ALA A 1 517 ? -6.638 0.562 24.953 1.00 95.25 517 ALA A N 1
ATOM 3998 C CA . ALA A 1 517 ? -5.323 0.822 25.537 1.00 95.25 517 ALA A CA 1
ATOM 3999 C C . ALA A 1 517 ? -4.201 0.087 24.779 1.00 95.25 517 ALA A C 1
ATOM 4001 O O . ALA A 1 517 ? -3.197 0.695 24.406 1.00 95.25 517 ALA A O 1
ATOM 4002 N N . PHE A 1 518 ? -4.400 -1.200 24.477 1.00 95.75 518 PHE A N 1
ATOM 4003 C CA . PHE A 1 518 ? -3.447 -2.011 23.717 1.00 95.75 518 PHE A CA 1
ATOM 4004 C C . PHE A 1 518 ? -3.225 -1.475 22.293 1.00 95.75 518 PHE A C 1
ATOM 4006 O O . PHE A 1 518 ? -2.083 -1.296 21.871 1.00 95.75 518 PHE A O 1
ATOM 4013 N N . GLY A 1 519 ? -4.304 -1.155 21.570 1.00 96.81 519 GLY A N 1
ATOM 4014 C CA . GLY A 1 519 ? -4.245 -0.627 20.205 1.00 96.81 519 GLY A CA 1
ATOM 4015 C C . GLY A 1 519 ? -3.490 0.701 20.098 1.00 96.81 519 GLY A C 1
ATOM 4016 O O . GLY A 1 519 ? -2.705 0.883 19.167 1.00 96.81 519 GLY A O 1
ATOM 4017 N N . VAL A 1 520 ? -3.657 1.594 21.082 1.00 96.88 520 VAL A N 1
ATOM 4018 C CA . VAL A 1 520 ? -2.896 2.854 21.187 1.00 96.88 520 VAL A CA 1
ATOM 4019 C C . VAL A 1 520 ? -1.401 2.586 21.390 1.00 96.88 520 VAL A C 1
ATOM 4021 O O . VAL A 1 520 ? -0.582 3.143 20.661 1.00 96.88 520 VAL A O 1
ATOM 4024 N N . ILE A 1 521 ? -1.033 1.708 22.331 1.00 97.00 521 ILE A N 1
ATOM 4025 C CA . ILE A 1 521 ? 0.373 1.394 22.646 1.00 97.00 521 ILE A CA 1
ATOM 4026 C C . ILE A 1 521 ? 1.082 0.750 21.443 1.00 97.00 521 ILE A C 1
ATOM 4028 O O . ILE A 1 521 ? 2.162 1.199 21.053 1.00 97.00 521 ILE A O 1
ATOM 4032 N N . VAL A 1 522 ? 0.464 -0.256 20.814 1.00 96.44 522 VAL A N 1
ATOM 4033 C CA . VAL A 1 522 ? 1.014 -0.917 19.616 1.00 96.44 522 VAL A CA 1
ATOM 4034 C C . VAL A 1 522 ? 1.118 0.061 18.443 1.00 96.44 522 VAL A C 1
ATOM 4036 O O . VAL A 1 522 ? 2.116 0.058 17.725 1.00 96.44 522 VAL A O 1
ATOM 4039 N N . GLY A 1 523 ? 0.132 0.946 18.273 1.00 97.06 523 GLY A N 1
ATOM 4040 C CA . GLY A 1 523 ? 0.169 1.982 17.246 1.00 97.06 523 GLY A CA 1
ATOM 4041 C C . GLY A 1 523 ? 1.332 2.961 17.409 1.00 97.06 523 GLY A C 1
ATOM 4042 O O . GLY A 1 523 ? 2.034 3.231 16.439 1.00 97.06 523 GLY A O 1
ATOM 4043 N N . ILE A 1 524 ? 1.586 3.440 18.631 1.00 96.56 524 ILE A N 1
ATOM 4044 C CA . ILE A 1 524 ? 2.727 4.322 18.938 1.00 96.56 524 ILE A CA 1
ATOM 4045 C C . ILE A 1 524 ? 4.061 3.611 18.660 1.00 96.56 524 ILE A C 1
ATOM 4047 O O . ILE A 1 524 ? 4.944 4.198 18.034 1.00 96.56 524 ILE A O 1
ATOM 4051 N N . PHE A 1 525 ? 4.190 2.343 19.063 1.00 95.38 525 PHE A N 1
ATOM 4052 C CA . PHE A 1 525 ? 5.381 1.525 18.808 1.00 95.38 525 PHE A CA 1
ATOM 4053 C C . PHE A 1 525 ? 5.666 1.355 17.304 1.00 95.38 525 PHE A C 1
ATOM 4055 O O . PHE A 1 525 ? 6.793 1.565 16.856 1.00 95.38 525 PHE A O 1
ATOM 4062 N N . LEU A 1 526 ? 4.644 1.026 16.507 1.00 95.75 526 LEU A N 1
ATOM 4063 C CA . LEU A 1 526 ? 4.786 0.834 15.060 1.00 95.75 526 LEU A CA 1
ATOM 4064 C C . LEU A 1 526 ? 4.972 2.150 14.285 1.00 95.75 526 LEU A C 1
ATOM 4066 O O . LEU A 1 526 ? 5.629 2.156 13.242 1.00 95.75 526 LEU A O 1
ATOM 4070 N N . TRP A 1 527 ? 4.433 3.271 14.775 1.00 97.50 527 TRP A N 1
ATOM 4071 C CA . TRP A 1 527 ? 4.474 4.546 14.052 1.00 97.50 527 TRP A CA 1
ATOM 4072 C C . TRP A 1 527 ? 5.904 5.019 13.762 1.00 97.50 527 TRP A C 1
ATOM 4074 O O . TRP A 1 527 ? 6.209 5.398 12.627 1.00 97.50 527 TRP A O 1
ATOM 4084 N N . LEU A 1 528 ? 6.804 4.936 14.747 1.00 95.38 528 LEU A N 1
ATOM 4085 C CA . LEU A 1 528 ? 8.182 5.414 14.599 1.00 95.38 528 LEU A CA 1
ATOM 4086 C C . LEU A 1 528 ? 8.972 4.627 13.535 1.00 95.38 528 LEU A C 1
ATOM 4088 O O . LEU A 1 528 ? 9.821 5.202 12.856 1.00 95.38 528 LEU A O 1
ATOM 4092 N N . ILE A 1 529 ? 8.642 3.346 13.323 1.00 94.19 529 ILE A N 1
ATOM 4093 C CA . ILE A 1 529 ? 9.226 2.513 12.259 1.00 94.19 529 ILE A CA 1
ATOM 4094 C C . ILE A 1 529 ? 8.857 3.081 10.879 1.00 94.19 529 ILE A C 1
ATOM 4096 O O . ILE A 1 529 ? 9.712 3.190 10.000 1.00 94.19 529 ILE A O 1
ATOM 4100 N N . SER A 1 530 ? 7.601 3.508 10.694 1.00 95.88 530 SER A N 1
ATOM 4101 C CA . SER A 1 530 ? 7.159 4.127 9.436 1.00 95.88 530 SER A CA 1
ATOM 4102 C C . SER A 1 530 ? 7.850 5.470 9.172 1.00 95.88 530 SER A C 1
ATOM 4104 O O . SER A 1 530 ? 8.337 5.706 8.064 1.00 95.88 530 SER A O 1
ATOM 4106 N N . PHE A 1 531 ? 8.005 6.301 10.208 1.00 96.12 531 PHE A N 1
ATOM 4107 C CA . PHE A 1 531 ? 8.745 7.561 10.123 1.00 96.12 531 PHE A CA 1
ATOM 4108 C C . PHE A 1 531 ? 10.219 7.343 9.754 1.00 96.12 531 PHE A C 1
ATOM 4110 O O . PHE A 1 531 ? 10.749 8.049 8.898 1.00 96.12 531 PHE A O 1
ATOM 4117 N N . TRP A 1 532 ? 10.868 6.330 10.332 1.00 95.56 532 TRP A N 1
ATOM 4118 C CA . TRP A 1 532 ? 12.260 5.985 10.038 1.00 95.56 532 TRP A CA 1
ATOM 4119 C C . TRP A 1 532 ? 12.471 5.550 8.576 1.00 95.56 532 TRP A C 1
ATOM 4121 O O . TRP A 1 532 ? 13.367 6.073 7.908 1.00 95.56 532 TRP A O 1
ATOM 4131 N N . PHE A 1 533 ? 11.603 4.688 8.027 1.00 94.62 533 PHE A N 1
ATOM 4132 C CA . PHE A 1 533 ? 11.633 4.362 6.593 1.00 94.62 533 PHE A CA 1
ATOM 4133 C C . PHE A 1 533 ? 11.390 5.600 5.712 1.00 94.62 533 PHE A C 1
ATOM 4135 O O . PHE A 1 533 ? 12.042 5.757 4.679 1.00 94.62 533 PHE A O 1
ATOM 4142 N N . SER A 1 534 ? 10.496 6.506 6.129 1.00 96.06 534 SER A N 1
ATOM 4143 C CA . SER A 1 534 ? 10.183 7.731 5.380 1.00 96.06 534 SER A CA 1
ATOM 4144 C C . SER A 1 534 ? 11.374 8.693 5.360 1.00 96.06 534 SER A C 1
ATOM 4146 O O . SER A 1 534 ? 11.709 9.252 4.313 1.00 96.06 534 SER A O 1
ATOM 4148 N N . ALA A 1 535 ? 12.092 8.818 6.480 1.00 95.81 535 ALA A N 1
ATOM 4149 C CA . ALA A 1 535 ? 13.329 9.586 6.569 1.00 95.81 535 ALA A CA 1
ATOM 4150 C C . ALA A 1 535 ? 14.426 9.025 5.644 1.00 95.81 535 ALA A C 1
ATOM 4152 O O . ALA A 1 535 ? 15.032 9.788 4.892 1.00 95.81 535 ALA A O 1
ATOM 4153 N N . ILE A 1 536 ? 14.638 7.703 5.626 1.00 92.62 536 ILE A N 1
ATOM 4154 C CA . ILE A 1 536 ? 15.633 7.056 4.748 1.00 92.62 536 ILE A CA 1
ATOM 4155 C C . ILE A 1 536 ? 15.288 7.241 3.265 1.00 92.62 536 ILE A C 1
ATOM 4157 O O . ILE A 1 536 ? 16.163 7.617 2.482 1.00 92.62 536 ILE A O 1
ATOM 4161 N N . ALA A 1 537 ? 14.025 7.037 2.874 1.00 93.12 537 ALA A N 1
ATOM 4162 C CA . ALA A 1 537 ? 13.573 7.292 1.506 1.00 93.12 537 ALA A CA 1
ATOM 4163 C C . ALA A 1 537 ? 13.801 8.764 1.110 1.00 93.12 537 ALA A C 1
ATOM 4165 O O . ALA A 1 537 ? 14.379 9.040 0.059 1.00 93.12 537 ALA A O 1
ATOM 4166 N N . THR A 1 538 ? 13.453 9.704 1.995 1.00 93.94 538 THR A N 1
ATOM 4167 C CA . THR A 1 538 ? 13.653 11.146 1.778 1.00 93.94 538 THR A CA 1
ATOM 4168 C C . THR A 1 538 ? 15.131 11.495 1.578 1.00 93.94 538 THR A C 1
ATOM 4170 O O . THR A 1 538 ? 15.469 12.167 0.606 1.00 93.94 538 THR A O 1
ATOM 4173 N N . VAL A 1 539 ? 16.035 11.005 2.434 1.00 92.69 539 VAL A N 1
ATOM 4174 C CA . VAL A 1 539 ? 17.487 11.254 2.314 1.00 92.69 539 VAL A CA 1
ATOM 4175 C C . VAL A 1 539 ? 18.056 10.652 1.022 1.00 92.69 539 VAL A C 1
ATOM 4177 O O . VAL A 1 539 ? 18.762 11.341 0.284 1.00 92.69 539 VAL A O 1
ATOM 4180 N N . SER A 1 540 ? 17.697 9.403 0.703 1.00 89.50 540 SER A N 1
ATOM 4181 C CA . SER A 1 540 ? 18.106 8.697 -0.525 1.00 89.50 540 SER A CA 1
ATOM 4182 C C . SER A 1 540 ? 17.720 9.449 -1.809 1.00 89.50 540 SER A C 1
ATOM 4184 O O . SER A 1 540 ? 18.454 9.437 -2.803 1.00 89.50 540 SER A O 1
ATOM 4186 N N . ILE A 1 541 ? 16.574 10.132 -1.782 1.00 90.81 541 ILE A N 1
ATOM 4187 C CA . ILE A 1 541 ? 16.043 10.922 -2.894 1.00 90.81 541 ILE A CA 1
ATOM 4188 C C . ILE A 1 541 ? 16.690 12.308 -2.954 1.00 90.81 541 ILE A C 1
ATOM 4190 O O . ILE A 1 541 ? 17.139 12.708 -4.025 1.00 90.81 541 ILE A O 1
ATOM 4194 N N . VAL A 1 542 ? 16.794 13.027 -1.830 1.00 90.62 542 VAL A N 1
ATOM 4195 C CA . VAL A 1 542 ? 17.389 14.378 -1.778 1.00 90.62 542 VAL A CA 1
ATOM 4196 C C . VAL A 1 542 ? 18.837 14.374 -2.277 1.00 90.62 542 VAL A C 1
ATOM 4198 O O . VAL A 1 542 ? 19.216 15.260 -3.041 1.00 90.62 542 VAL A O 1
ATOM 4201 N N . ILE A 1 543 ? 19.624 13.350 -1.924 1.00 88.00 543 ILE A N 1
ATOM 4202 C CA . ILE A 1 543 ? 21.029 13.215 -2.349 1.00 88.00 543 ILE A CA 1
ATOM 4203 C C . ILE A 1 543 ? 21.173 13.094 -3.879 1.00 88.00 543 ILE A C 1
ATOM 4205 O O . ILE A 1 543 ? 22.127 13.629 -4.438 1.00 88.00 543 ILE A O 1
ATOM 4209 N N . SER A 1 544 ? 20.222 12.455 -4.571 1.00 84.00 544 SER A N 1
ATOM 4210 C CA . SER A 1 544 ? 20.271 12.244 -6.032 1.00 84.00 544 SER A CA 1
ATOM 4211 C C . SER A 1 544 ? 19.180 12.999 -6.806 1.00 84.00 544 SER A C 1
ATOM 4213 O O . SER A 1 544 ? 18.912 12.698 -7.969 1.00 84.00 544 SER A O 1
ATOM 4215 N N . ALA A 1 545 ? 18.572 14.025 -6.202 1.00 80.25 545 ALA A N 1
ATOM 4216 C CA . ALA A 1 545 ? 17.458 14.773 -6.792 1.00 80.25 545 ALA A CA 1
ATOM 4217 C C . ALA A 1 545 ? 17.806 15.470 -8.125 1.00 80.25 545 ALA A C 1
ATOM 4219 O O . ALA A 1 545 ? 16.918 15.700 -8.942 1.00 80.25 545 ALA A O 1
ATOM 4220 N N . LYS A 1 546 ? 19.089 15.781 -8.365 1.00 75.19 546 LYS A N 1
ATOM 4221 C CA . LYS A 1 546 ? 19.579 16.400 -9.614 1.00 75.19 546 LYS A CA 1
ATOM 4222 C C . LYS A 1 546 ? 19.581 15.453 -10.821 1.00 75.19 546 LYS A C 1
ATOM 4224 O O . LYS A 1 546 ? 19.571 15.926 -11.952 1.00 75.19 546 LYS A O 1
ATOM 4229 N N . GLU A 1 547 ? 19.621 14.147 -10.577 1.00 74.38 547 GLU A N 1
ATOM 4230 C CA . GLU A 1 547 ? 19.771 13.095 -11.596 1.00 74.38 547 GLU A CA 1
ATOM 4231 C C . GLU A 1 547 ? 18.474 12.291 -11.800 1.00 74.38 547 GLU A C 1
ATOM 4233 O O . GLU A 1 547 ? 18.376 11.466 -12.709 1.00 74.38 547 GLU A O 1
ATOM 4238 N N . SER A 1 548 ? 17.455 12.540 -10.970 1.00 74.31 548 SER A N 1
ATOM 4239 C CA . SER A 1 548 ? 16.151 11.892 -11.082 1.00 74.31 548 SER A CA 1
ATOM 4240 C C . SER A 1 548 ? 15.340 12.432 -12.262 1.00 74.31 548 SER A C 1
ATOM 4242 O O . SER A 1 548 ? 15.272 13.639 -12.503 1.00 74.31 548 SER A O 1
ATOM 4244 N N . HIS A 1 549 ? 14.655 11.531 -12.962 1.00 80.69 549 HIS A N 1
ATOM 4245 C CA . HIS A 1 549 ? 13.604 11.860 -13.919 1.00 80.69 549 HIS A CA 1
ATOM 4246 C C . HIS A 1 549 ? 12.273 11.262 -13.458 1.00 80.69 549 HIS A C 1
ATOM 4248 O O . HIS A 1 549 ? 12.251 10.283 -12.716 1.00 80.69 549 HIS A O 1
ATOM 4254 N N . PHE A 1 550 ? 11.162 11.858 -13.897 1.00 84.81 550 PHE A N 1
ATOM 4255 C CA . PHE A 1 550 ? 9.829 11.391 -13.519 1.00 84.81 550 PHE A CA 1
ATOM 4256 C C . PHE A 1 550 ? 9.583 9.941 -13.962 1.00 84.81 550 PHE A C 1
ATOM 4258 O O . PHE A 1 550 ? 9.835 9.593 -15.113 1.00 84.81 550 PHE A O 1
ATOM 4265 N N . THR A 1 551 ? 9.032 9.158 -13.040 1.00 87.31 551 THR A N 1
ATOM 4266 C CA . THR A 1 551 ? 8.580 7.765 -13.169 1.00 87.31 551 THR A CA 1
ATOM 4267 C C . THR A 1 551 ? 7.282 7.621 -12.372 1.00 87.31 551 THR A C 1
ATOM 4269 O O . THR A 1 551 ? 7.082 8.370 -11.413 1.00 87.31 551 THR A O 1
ATOM 4272 N N . LEU A 1 552 ? 6.412 6.660 -12.701 1.00 87.44 552 LEU A N 1
ATOM 4273 C CA . LEU A 1 552 ? 5.129 6.483 -11.992 1.00 87.44 552 LEU A CA 1
ATOM 4274 C C . LEU A 1 552 ? 5.310 6.259 -10.480 1.00 87.44 552 LEU A C 1
ATOM 4276 O O . LEU A 1 552 ? 4.597 6.884 -9.698 1.00 87.44 552 LEU A O 1
ATOM 4280 N N . ASN A 1 553 ? 6.381 5.558 -10.087 1.00 88.88 553 ASN A N 1
ATOM 4281 C CA . ASN A 1 553 ? 6.855 5.387 -8.706 1.00 88.88 553 ASN A CA 1
ATOM 4282 C C . ASN A 1 553 ? 6.942 6.696 -7.876 1.00 88.88 553 ASN A C 1
ATOM 4284 O O . ASN A 1 553 ? 6.996 6.643 -6.646 1.00 88.88 553 ASN A O 1
ATOM 4288 N N . HIS A 1 554 ? 6.959 7.885 -8.499 1.00 91.62 554 HIS A N 1
ATOM 4289 C CA . HIS A 1 554 ? 6.835 9.173 -7.800 1.00 91.62 554 HIS A CA 1
ATOM 4290 C C . HIS A 1 554 ? 5.506 9.314 -7.029 1.00 91.62 554 HIS A C 1
ATOM 4292 O O . HIS A 1 554 ? 5.454 10.030 -6.032 1.00 91.62 554 HIS A O 1
ATOM 4298 N N . TRP A 1 555 ? 4.439 8.602 -7.386 1.00 94.00 555 TRP A N 1
ATOM 4299 C CA . TRP A 1 555 ? 3.221 8.565 -6.566 1.00 94.00 555 TRP A CA 1
ATOM 4300 C C . TRP A 1 555 ? 3.465 7.986 -5.156 1.00 94.00 555 TRP A C 1
ATOM 4302 O O . TRP A 1 555 ? 2.792 8.376 -4.196 1.00 94.00 555 TRP A O 1
ATOM 4312 N N . GLY A 1 556 ? 4.537 7.203 -4.978 1.00 91.06 556 GLY A N 1
ATOM 4313 C CA . GLY A 1 556 ? 5.054 6.770 -3.679 1.00 91.06 556 GLY A CA 1
ATOM 4314 C C . GLY A 1 556 ? 5.357 7.901 -2.680 1.00 91.06 556 GLY A C 1
ATOM 4315 O O . GLY A 1 556 ? 5.300 7.653 -1.478 1.00 91.06 556 GLY A O 1
ATOM 4316 N N . PHE A 1 557 ? 5.589 9.152 -3.111 1.00 94.12 557 PHE A N 1
ATOM 4317 C CA . PHE A 1 557 ? 5.730 10.291 -2.184 1.00 94.12 557 PHE A CA 1
ATOM 4318 C C . PHE A 1 557 ? 4.473 10.529 -1.324 1.00 94.12 557 PHE A C 1
ATOM 4320 O O . PHE A 1 557 ? 4.586 11.047 -0.211 1.00 94.12 557 PHE A O 1
ATOM 4327 N N . VAL A 1 558 ? 3.282 10.181 -1.828 1.00 96.81 558 VAL A N 1
ATOM 4328 C CA . VAL A 1 558 ? 1.998 10.579 -1.232 1.00 96.81 558 VAL A CA 1
ATOM 4329 C C . VAL A 1 558 ? 1.377 9.456 -0.405 1.00 96.81 558 VAL A C 1
ATOM 4331 O O . VAL A 1 558 ? 1.212 9.609 0.804 1.00 96.81 558 VAL A O 1
ATOM 4334 N N . PHE A 1 559 ? 1.028 8.331 -1.035 1.00 95.38 559 PHE A N 1
ATOM 4335 C CA . PHE A 1 559 ? 0.164 7.309 -0.429 1.00 95.38 559 PHE A CA 1
ATOM 4336 C C . PHE A 1 559 ? 0.679 6.751 0.923 1.00 95.38 559 PHE A C 1
ATOM 4338 O O . PHE A 1 559 ? -0.024 6.905 1.925 1.00 95.38 559 PHE A O 1
ATOM 4345 N N . PRO A 1 560 ? 1.906 6.203 1.039 1.00 95.62 560 PRO A N 1
ATOM 4346 C CA . PRO A 1 560 ? 2.401 5.638 2.300 1.00 95.62 560 PRO A CA 1
ATOM 4347 C C . PRO A 1 560 ? 2.525 6.682 3.421 1.00 95.62 560 PRO A C 1
ATOM 4349 O O . PRO A 1 560 ? 2.237 6.405 4.588 1.00 95.62 560 PRO A O 1
ATOM 4352 N N . ASN A 1 561 ? 2.903 7.912 3.059 1.00 97.31 561 ASN A N 1
ATOM 4353 C CA . ASN A 1 561 ? 3.042 9.028 3.991 1.00 97.31 561 ASN A CA 1
ATOM 4354 C C . ASN A 1 561 ? 1.672 9.575 4.451 1.00 97.31 561 ASN A C 1
ATOM 4356 O O . ASN A 1 561 ? 1.546 10.032 5.591 1.00 97.31 561 ASN A O 1
ATOM 4360 N N . ALA A 1 562 ? 0.618 9.463 3.633 1.00 97.44 562 ALA A N 1
ATOM 4361 C CA . ALA A 1 562 ? -0.761 9.709 4.058 1.00 97.44 562 ALA A CA 1
ATOM 4362 C C . ALA A 1 562 ? -1.219 8.671 5.096 1.00 97.44 562 ALA A C 1
ATOM 4364 O O . ALA A 1 562 ? -1.755 9.055 6.136 1.00 97.44 562 ALA A O 1
ATOM 4365 N N . GLY A 1 563 ? -0.907 7.384 4.897 1.00 96.19 563 GLY A N 1
ATOM 4366 C CA . GLY A 1 563 ? -1.107 6.342 5.913 1.00 96.19 563 GLY A CA 1
ATOM 4367 C C . GLY A 1 563 ? -0.439 6.679 7.252 1.00 96.19 563 GLY A C 1
ATOM 4368 O O . GLY A 1 563 ? -1.084 6.611 8.300 1.00 96.19 563 GLY A O 1
ATOM 4369 N N . MET A 1 564 ? 0.823 7.124 7.210 1.00 97.56 564 MET A N 1
ATOM 4370 C CA . MET A 1 564 ? 1.609 7.529 8.388 1.00 97.56 564 MET A CA 1
ATOM 4371 C C . MET A 1 564 ? 1.022 8.766 9.084 1.00 97.56 564 MET A C 1
ATOM 4373 O O . MET A 1 564 ? 1.032 8.860 10.313 1.00 97.56 564 MET A O 1
ATOM 4377 N N . THR A 1 565 ? 0.475 9.701 8.307 1.00 98.25 565 THR A N 1
ATOM 4378 C CA . THR A 1 565 ? -0.182 10.906 8.829 1.00 98.25 565 THR A CA 1
ATOM 4379 C C . THR A 1 565 ? -1.506 10.558 9.510 1.00 98.25 565 THR A C 1
ATOM 4381 O O . THR A 1 565 ? -1.757 11.027 10.615 1.00 98.25 565 THR A O 1
ATOM 4384 N N . ILE A 1 566 ? -2.326 9.676 8.926 1.00 97.75 566 ILE A N 1
ATOM 4385 C CA . ILE A 1 566 ? -3.586 9.227 9.545 1.00 97.75 566 ILE A CA 1
ATOM 4386 C C . ILE A 1 566 ? -3.319 8.407 10.819 1.00 97.75 566 ILE A C 1
ATOM 4388 O O . ILE A 1 566 ? -4.033 8.572 11.808 1.00 97.75 566 ILE A O 1
ATOM 4392 N N . ALA A 1 567 ? -2.258 7.594 10.848 1.00 97.94 567 ALA A N 1
ATOM 4393 C CA . ALA A 1 567 ? -1.804 6.944 12.078 1.00 97.94 567 ALA A CA 1
ATOM 4394 C C . ALA A 1 567 ? -1.478 7.972 13.178 1.00 97.94 567 ALA A C 1
ATOM 4396 O O . ALA A 1 567 ? -1.965 7.837 14.302 1.00 97.94 567 ALA A O 1
ATOM 4397 N N . LEU A 1 568 ? -0.728 9.036 12.850 1.00 98.00 568 LEU A N 1
ATOM 4398 C CA . LEU A 1 568 ? -0.422 10.099 13.811 1.00 98.00 568 LEU A CA 1
ATOM 4399 C C . LEU A 1 568 ? -1.682 10.847 14.268 1.00 98.00 568 LEU A C 1
ATOM 4401 O O . LEU A 1 568 ? -1.775 11.171 15.444 1.00 98.00 568 LEU A O 1
ATOM 4405 N N . ILE A 1 569 ? -2.671 11.063 13.394 1.00 97.88 569 ILE A N 1
ATOM 4406 C CA . ILE A 1 569 ? -3.960 11.680 13.757 1.00 97.88 569 ILE A CA 1
ATOM 4407 C C . ILE A 1 569 ? -4.686 10.849 14.819 1.00 97.88 569 ILE A C 1
ATOM 4409 O O . ILE A 1 569 ? -5.136 11.398 15.826 1.00 97.88 569 ILE A O 1
ATOM 4413 N N . TYR A 1 570 ? -4.788 9.529 14.633 1.00 97.19 570 TYR A N 1
ATOM 4414 C CA . TYR A 1 570 ? -5.428 8.667 15.629 1.00 97.19 570 TYR A CA 1
ATOM 4415 C C . TYR A 1 570 ? -4.646 8.637 16.951 1.00 97.19 570 TYR A C 1
ATOM 4417 O O . TYR A 1 570 ? -5.269 8.711 18.009 1.00 97.19 570 TYR A O 1
ATOM 4425 N N . ILE A 1 571 ? -3.307 8.627 16.915 1.00 97.69 571 ILE A N 1
ATOM 4426 C CA . ILE A 1 571 ? -2.455 8.755 18.114 1.00 97.69 571 ILE A CA 1
ATOM 4427 C C . ILE A 1 571 ? -2.677 10.111 18.807 1.00 97.69 571 ILE A C 1
ATOM 4429 O O . ILE A 1 571 ? -2.890 10.164 20.015 1.00 97.69 571 ILE A O 1
ATOM 4433 N N . ALA A 1 572 ? -2.682 11.211 18.054 1.00 97.25 572 ALA A N 1
ATOM 4434 C CA . ALA A 1 572 ? -2.857 12.571 18.558 1.00 97.25 572 ALA A CA 1
ATOM 4435 C C . ALA A 1 572 ? -4.242 12.802 19.183 1.00 97.25 572 ALA A C 1
ATOM 4437 O O . ALA A 1 572 ? -4.370 13.578 20.128 1.00 97.25 572 ALA A O 1
ATOM 4438 N N . ASN A 1 573 ? -5.268 12.114 18.678 1.00 95.50 573 ASN A N 1
ATOM 4439 C CA . ASN A 1 573 ? -6.610 12.105 19.255 1.00 95.50 573 ASN A CA 1
ATOM 4440 C C . ASN A 1 573 ? -6.708 11.188 20.488 1.00 95.50 573 ASN A C 1
ATOM 4442 O O . ASN A 1 573 ? -7.382 11.549 21.445 1.00 95.50 573 ASN A O 1
ATOM 4446 N N . ALA A 1 574 ? -6.018 10.042 20.508 1.00 95.44 574 ALA A N 1
ATOM 4447 C CA . ALA A 1 574 ? -5.998 9.135 21.660 1.00 95.44 574 ALA A CA 1
ATOM 4448 C C . ALA A 1 574 ? -5.193 9.681 22.858 1.00 95.44 574 ALA A C 1
ATOM 4450 O O . ALA A 1 574 ? -5.551 9.425 24.004 1.00 95.44 574 ALA A O 1
ATOM 4451 N N . LEU A 1 575 ? -4.132 10.452 22.595 1.00 95.56 575 LEU A N 1
ATOM 4452 C CA . LEU A 1 575 ? -3.331 11.177 23.595 1.00 95.56 575 LEU A CA 1
ATOM 4453 C C . LEU A 1 575 ? -3.843 12.610 23.863 1.00 95.56 575 LEU A C 1
ATOM 4455 O O . LEU A 1 575 ? -3.192 13.368 24.576 1.00 95.56 575 LEU A O 1
ATOM 4459 N N . ASP A 1 576 ? -4.939 13.005 23.209 1.00 94.94 576 ASP A N 1
ATOM 4460 C CA . ASP A 1 576 ? -5.554 14.344 23.169 1.00 94.94 576 ASP A CA 1
ATOM 4461 C C . ASP A 1 576 ? -4.606 15.552 22.943 1.00 94.94 576 ASP A C 1
ATOM 4463 O O . ASP A 1 576 ? -4.963 16.704 23.183 1.00 94.94 576 ASP A O 1
ATOM 4467 N N . SER A 1 577 ? -3.401 15.333 22.411 1.00 96.00 577 SER A N 1
ATOM 4468 C CA . SER A 1 577 ? -2.331 16.340 22.357 1.00 96.00 577 SER A CA 1
ATOM 4469 C C . SER A 1 577 ? -2.540 17.397 21.255 1.00 96.00 577 SER A C 1
ATOM 4471 O O . SER A 1 577 ? -2.451 17.061 20.068 1.00 96.00 577 SER A O 1
ATOM 4473 N N . PRO A 1 578 ? -2.717 18.696 21.587 1.00 94.56 578 PRO A N 1
ATOM 4474 C CA . PRO A 1 578 ? -2.845 19.760 20.585 1.00 94.56 578 PRO A CA 1
ATOM 4475 C C . PRO A 1 578 ? -1.587 19.923 19.720 1.00 94.56 578 PRO A C 1
ATOM 4477 O O . PRO A 1 578 ? -1.687 20.205 18.528 1.00 94.56 578 PRO A O 1
ATOM 4480 N N . GLY A 1 579 ? -0.402 19.685 20.295 1.00 96.12 579 GLY A N 1
ATOM 4481 C CA . GLY A 1 579 ? 0.868 19.743 19.568 1.00 96.12 579 GLY A CA 1
ATOM 4482 C C . GLY A 1 579 ? 0.952 18.686 18.465 1.00 96.12 579 GLY A C 1
ATOM 4483 O O . GLY A 1 579 ? 1.246 19.017 17.317 1.00 96.12 579 GLY A O 1
ATOM 4484 N N . LEU A 1 580 ? 0.608 17.429 18.775 1.00 95.94 580 LEU A N 1
ATOM 4485 C CA . LEU A 1 580 ? 0.577 16.359 17.770 1.00 95.94 580 LEU A CA 1
ATOM 4486 C C . LEU A 1 580 ? -0.504 16.606 16.707 1.00 95.94 580 LEU A C 1
ATOM 4488 O O . LEU A 1 580 ? -0.247 16.391 15.523 1.00 95.94 580 LEU A O 1
ATOM 4492 N N . LYS A 1 581 ? -1.678 17.130 17.091 1.00 96.75 581 LYS A N 1
ATOM 4493 C CA . LYS A 1 581 ? -2.730 17.537 16.140 1.00 96.75 581 LYS A CA 1
ATOM 4494 C C . LYS A 1 581 ? -2.230 18.629 15.179 1.00 96.75 581 LYS A C 1
ATOM 4496 O O . LYS A 1 581 ? -2.526 18.568 13.989 1.00 96.75 581 LYS A O 1
ATOM 4501 N N . GLY A 1 582 ? -1.417 19.575 15.660 1.00 96.88 582 GLY A N 1
ATOM 4502 C CA . GLY A 1 582 ? -0.746 20.583 14.827 1.00 96.88 582 GLY A CA 1
ATOM 4503 C C . GLY A 1 582 ? 0.263 19.986 13.837 1.00 96.88 582 GLY A C 1
ATOM 4504 O O . GLY A 1 582 ? 0.250 20.342 12.658 1.00 96.88 582 GLY A O 1
ATOM 4505 N N . VAL A 1 583 ? 1.085 19.025 14.281 1.00 97.12 583 VAL A N 1
ATOM 4506 C CA . VAL A 1 583 ? 2.019 18.288 13.404 1.00 97.12 583 VAL A CA 1
ATOM 4507 C C . VAL A 1 583 ? 1.267 17.534 12.301 1.00 97.12 583 VAL A C 1
ATOM 4509 O O . VAL A 1 583 ? 1.670 17.601 11.141 1.00 97.12 583 VAL A O 1
ATOM 4512 N N . CYS A 1 584 ? 0.135 16.897 12.619 1.00 97.38 584 CYS A N 1
ATOM 4513 C CA . CYS A 1 584 ? -0.710 16.220 11.627 1.00 97.38 584 CYS A CA 1
ATOM 4514 C C . CYS A 1 584 ? -1.179 17.167 10.510 1.00 97.38 584 CYS A C 1
ATOM 4516 O O . CYS A 1 584 ? -1.103 16.817 9.329 1.00 97.38 584 CYS A O 1
ATOM 4518 N N . SER A 1 585 ? -1.614 18.381 10.863 1.00 96.56 585 SER A N 1
ATOM 4519 C CA . SER A 1 585 ? -2.013 19.393 9.880 1.00 96.56 585 SER A CA 1
ATOM 4520 C C . SER A 1 585 ? -0.842 19.836 8.999 1.00 96.56 585 SER A C 1
ATOM 4522 O O . SER A 1 585 ? -1.001 19.945 7.784 1.00 96.56 585 SER A O 1
ATOM 4524 N N . ALA A 1 586 ? 0.351 20.030 9.573 1.00 97.31 586 ALA A N 1
ATOM 4525 C CA . ALA A 1 586 ? 1.553 20.379 8.812 1.00 97.31 586 ALA A CA 1
ATOM 4526 C C . ALA A 1 586 ? 1.958 19.268 7.822 1.00 97.31 586 ALA A C 1
ATOM 4528 O O . ALA A 1 586 ? 2.183 19.546 6.643 1.00 97.31 586 ALA A O 1
ATOM 4529 N N . MET A 1 587 ? 1.963 18.003 8.262 1.00 97.44 587 MET A N 1
ATOM 4530 C CA . MET A 1 587 ? 2.195 16.841 7.389 1.00 97.44 587 MET A CA 1
ATOM 4531 C C . MET A 1 587 ? 1.163 16.765 6.255 1.00 97.44 587 MET A C 1
ATOM 4533 O O . MET A 1 587 ? 1.511 16.482 5.112 1.00 97.44 587 MET A O 1
ATOM 4537 N N . THR A 1 588 ? -0.100 17.086 6.543 1.00 97.69 588 THR A N 1
ATOM 4538 C CA . THR A 1 588 ? -1.187 17.067 5.551 1.00 97.69 588 THR A CA 1
ATOM 4539 C C . THR A 1 588 ? -1.031 18.164 4.495 1.00 97.69 588 THR A C 1
ATOM 4541 O O . THR A 1 588 ? -1.260 17.912 3.313 1.00 97.69 588 THR A O 1
ATOM 4544 N N . ILE A 1 589 ? -0.574 19.361 4.880 1.00 97.06 589 ILE A N 1
ATOM 4545 C CA . ILE A 1 589 ? -0.236 20.435 3.931 1.00 97.06 589 ILE A CA 1
ATOM 4546 C C . ILE A 1 589 ? 0.917 19.997 3.015 1.00 97.06 589 ILE A C 1
ATOM 4548 O O . ILE A 1 589 ? 0.827 20.161 1.798 1.00 97.06 589 ILE A O 1
ATOM 4552 N N . ILE A 1 590 ? 1.963 19.376 3.573 1.00 97.38 590 ILE A N 1
ATOM 4553 C CA . ILE A 1 590 ? 3.094 18.836 2.800 1.00 97.38 590 ILE A CA 1
ATOM 4554 C C . ILE A 1 590 ? 2.619 17.761 1.808 1.00 97.38 590 ILE A C 1
ATOM 4556 O O . ILE A 1 590 ? 3.010 17.799 0.644 1.00 97.38 590 ILE A O 1
ATOM 4560 N N . LEU A 1 591 ? 1.731 16.850 2.220 1.00 97.88 591 LEU A N 1
ATOM 4561 C CA . LEU A 1 591 ? 1.155 15.824 1.341 1.00 97.88 591 LEU A CA 1
ATOM 4562 C C . LEU A 1 591 ? 0.367 16.409 0.163 1.00 97.88 591 LEU A C 1
ATOM 4564 O O . LEU A 1 591 ? 0.516 15.929 -0.958 1.00 97.88 591 LEU A O 1
ATOM 4568 N N . VAL A 1 592 ? -0.435 17.454 0.386 1.00 97.69 592 VAL A N 1
ATOM 4569 C CA . VAL A 1 592 ? -1.174 18.129 -0.697 1.00 97.69 592 VAL A CA 1
ATOM 4570 C C . VAL A 1 592 ? -0.212 18.829 -1.666 1.00 97.69 592 VAL A C 1
ATOM 4572 O O . VAL A 1 592 ? -0.392 18.729 -2.878 1.00 97.69 592 VAL A O 1
ATOM 4575 N N . ILE A 1 593 ? 0.846 19.475 -1.162 1.00 98.00 593 ILE A N 1
ATOM 4576 C CA . ILE A 1 593 ? 1.896 20.082 -2.000 1.00 98.00 593 ILE A CA 1
ATOM 4577 C C . ILE A 1 593 ? 2.618 19.010 -2.833 1.00 98.00 593 ILE A C 1
ATOM 4579 O O . ILE A 1 593 ? 2.805 19.196 -4.037 1.00 98.00 593 ILE A O 1
ATOM 4583 N N . LEU A 1 594 ? 2.972 17.872 -2.225 1.00 96.31 594 LEU A N 1
ATOM 4584 C CA . LEU A 1 594 ? 3.588 16.737 -2.919 1.00 96.31 594 LEU A CA 1
ATOM 4585 C C . LEU A 1 594 ? 2.658 16.149 -3.987 1.00 96.31 594 LEU A C 1
ATOM 4587 O O . LEU A 1 594 ? 3.113 15.925 -5.103 1.00 96.31 594 LEU A O 1
ATOM 4591 N N . TRP A 1 595 ? 1.364 15.964 -3.700 1.00 97.94 595 TRP A N 1
ATOM 4592 C CA . TRP A 1 595 ? 0.395 15.477 -4.689 1.00 97.94 595 TRP A CA 1
ATOM 4593 C C . TRP A 1 595 ? 0.287 16.425 -5.891 1.00 97.94 595 TRP A C 1
ATOM 4595 O O . TRP A 1 595 ? 0.354 15.969 -7.029 1.00 97.94 595 TRP A O 1
ATOM 4605 N N . ILE A 1 596 ? 0.210 17.745 -5.665 1.00 97.62 596 ILE A N 1
ATOM 4606 C CA . ILE A 1 596 ? 0.174 18.743 -6.752 1.00 97.62 596 ILE A CA 1
ATOM 4607 C C . ILE A 1 596 ? 1.466 18.687 -7.582 1.00 97.62 596 ILE A C 1
ATOM 4609 O O . ILE A 1 596 ? 1.417 18.709 -8.812 1.00 97.62 596 ILE A O 1
ATOM 4613 N N . TRP A 1 597 ? 2.625 18.585 -6.927 1.00 95.69 597 TRP A N 1
ATOM 4614 C CA . TRP A 1 597 ? 3.922 18.497 -7.598 1.00 95.69 597 TRP A CA 1
ATOM 4615 C C . TRP A 1 597 ? 4.061 17.218 -8.439 1.00 95.69 597 TRP A C 1
ATOM 4617 O O . TRP A 1 597 ? 4.420 17.305 -9.616 1.00 95.69 597 TRP A O 1
ATOM 4627 N N . VAL A 1 598 ? 3.702 16.050 -7.891 1.00 95.50 598 VAL A N 1
ATOM 4628 C CA . VAL A 1 598 ? 3.708 14.773 -8.626 1.00 95.50 598 VAL A CA 1
ATOM 4629 C C . VAL A 1 598 ? 2.699 14.800 -9.778 1.00 95.50 598 VAL A C 1
ATOM 4631 O O . VAL A 1 598 ? 3.059 14.408 -10.884 1.00 95.50 598 VAL A O 1
ATOM 4634 N N . ALA A 1 599 ? 1.492 15.346 -9.590 1.00 95.69 599 ALA A N 1
ATOM 4635 C CA . ALA A 1 599 ? 0.501 15.495 -10.660 1.00 95.69 599 ALA A CA 1
ATOM 4636 C C . ALA A 1 599 ? 1.025 16.357 -11.827 1.00 95.69 599 ALA A C 1
ATOM 4638 O O . ALA A 1 599 ? 0.907 15.971 -12.994 1.00 95.69 599 ALA A O 1
ATOM 4639 N N . VAL A 1 600 ? 1.671 17.492 -11.530 1.00 95.31 600 VAL A N 1
ATOM 4640 C CA . VAL A 1 600 ? 2.310 18.352 -12.543 1.00 95.31 600 VAL A CA 1
ATOM 4641 C C . VAL A 1 600 ? 3.450 17.621 -13.258 1.00 95.31 600 VAL A C 1
ATOM 4643 O O . VAL A 1 600 ? 3.579 17.740 -14.480 1.00 95.31 600 VAL A O 1
ATOM 4646 N N . LEU A 1 601 ? 4.266 16.839 -12.543 1.00 91.88 601 LEU A N 1
ATOM 4647 C CA . LEU A 1 601 ? 5.304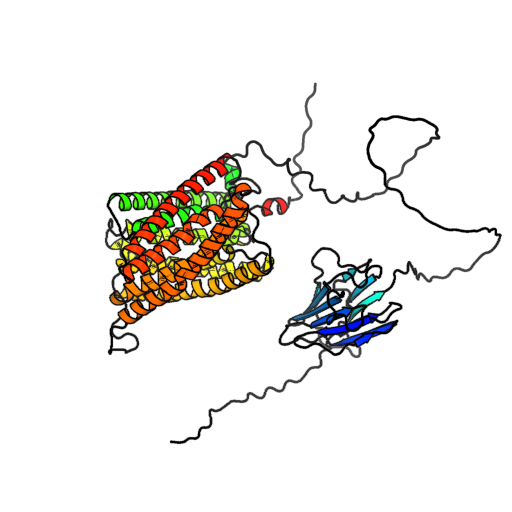 16.016 -13.168 1.00 91.88 601 LEU A CA 1
ATOM 4648 C C . LEU A 1 601 ? 4.722 14.883 -14.025 1.00 91.88 601 LEU A C 1
ATOM 4650 O O . LEU A 1 601 ? 5.248 14.646 -15.108 1.00 91.88 601 LEU A O 1
ATOM 4654 N N . ASN A 1 602 ? 3.616 14.257 -13.618 1.00 93.56 602 ASN A N 1
ATOM 4655 C CA . ASN A 1 602 ? 2.937 13.203 -14.374 1.00 93.56 602 ASN A CA 1
ATOM 4656 C C . ASN A 1 602 ? 2.380 13.739 -15.701 1.00 93.56 602 ASN A C 1
ATOM 4658 O O . ASN A 1 602 ? 2.607 13.146 -16.755 1.00 93.56 602 ASN A O 1
ATOM 4662 N N . VAL A 1 603 ? 1.698 14.891 -15.679 1.00 92.69 603 VAL A N 1
ATOM 4663 C CA . VAL A 1 603 ? 1.207 15.554 -16.902 1.00 92.69 603 VAL A CA 1
ATOM 4664 C C . VAL A 1 603 ? 2.377 15.948 -17.809 1.00 92.69 603 VAL A C 1
ATOM 4666 O O . VAL A 1 603 ? 2.348 15.676 -19.011 1.00 92.69 603 VAL A O 1
ATOM 4669 N N . LYS A 1 604 ? 3.455 16.514 -17.247 1.00 88.19 604 LYS A N 1
ATOM 4670 C CA . LYS A 1 604 ? 4.679 16.809 -18.010 1.00 88.19 604 LYS A CA 1
ATOM 4671 C C . LYS A 1 604 ? 5.332 15.543 -18.570 1.00 88.19 604 LYS A C 1
ATOM 4673 O O . LYS A 1 604 ? 5.841 15.600 -19.682 1.00 88.19 604 LYS A O 1
ATOM 4678 N N . GLY A 1 605 ? 5.293 14.418 -17.858 1.00 86.00 605 GLY A N 1
ATOM 4679 C CA . GLY A 1 605 ? 5.798 13.121 -18.310 1.00 86.00 605 GLY A CA 1
ATOM 4680 C C . GLY A 1 605 ? 5.066 12.621 -19.555 1.00 86.00 605 GLY A C 1
ATOM 4681 O O . GLY A 1 605 ? 5.710 12.337 -20.562 1.00 86.00 605 GLY A O 1
ATOM 4682 N N . VAL A 1 606 ? 3.729 12.616 -19.527 1.00 87.75 606 VAL A N 1
ATOM 4683 C CA . VAL A 1 606 ? 2.870 12.227 -20.665 1.00 87.75 606 VAL A CA 1
ATOM 4684 C C . VAL A 1 606 ? 3.128 13.103 -21.899 1.00 87.75 606 VAL A C 1
ATOM 4686 O O . VAL A 1 606 ? 3.259 12.599 -23.019 1.00 87.75 606 VAL A O 1
ATOM 4689 N N . VAL A 1 607 ? 3.246 14.422 -21.704 1.00 86.38 607 VAL A N 1
ATOM 4690 C CA . VAL A 1 607 ? 3.549 15.377 -22.786 1.00 86.38 607 VAL A CA 1
ATOM 4691 C C . VAL A 1 607 ? 4.973 15.182 -23.324 1.00 86.38 607 VAL A C 1
ATOM 4693 O O . VAL A 1 607 ? 5.175 15.191 -24.535 1.00 86.38 607 VAL A O 1
ATOM 4696 N N . GLN A 1 608 ? 5.952 14.937 -22.448 1.00 82.88 608 GLN A N 1
ATOM 4697 C CA . GLN A 1 608 ? 7.352 14.675 -22.809 1.00 82.88 608 GLN A CA 1
ATOM 4698 C C . GLN A 1 608 ? 7.621 13.233 -23.279 1.00 82.88 608 GLN A C 1
ATOM 4700 O O . GLN A 1 608 ? 8.783 12.901 -23.500 1.00 82.88 608 GLN A O 1
ATOM 4705 N N . LYS A 1 609 ? 6.587 12.389 -23.446 1.00 82.88 609 LYS A N 1
ATOM 4706 C CA . LYS A 1 609 ? 6.700 10.968 -23.842 1.00 82.88 609 LYS A CA 1
ATOM 4707 C C . LYS A 1 609 ? 7.551 10.111 -22.886 1.00 82.88 609 LYS A C 1
ATOM 4709 O O . LYS A 1 609 ? 8.156 9.131 -23.302 1.00 82.88 609 LYS A O 1
ATOM 4714 N N . LYS A 1 610 ? 7.619 10.493 -21.609 1.00 73.19 610 LYS A N 1
ATOM 4715 C CA . LYS A 1 610 ? 8.371 9.775 -20.563 1.00 73.19 610 LYS A CA 1
ATOM 4716 C C . LYS A 1 610 ? 7.562 8.685 -19.860 1.00 73.19 610 LYS A C 1
ATOM 4718 O O . LYS A 1 610 ? 8.128 7.986 -19.037 1.00 73.19 610 LYS A O 1
ATOM 4723 N N . VAL A 1 611 ? 6.268 8.605 -20.165 1.00 78.94 611 VAL A N 1
ATOM 4724 C CA . VAL A 1 611 ? 5.309 7.576 -19.739 1.00 78.94 611 VAL A CA 1
ATOM 4725 C C . VAL A 1 611 ? 4.233 7.421 -20.830 1.00 78.94 611 VAL A C 1
ATOM 4727 O O . VAL A 1 611 ? 4.085 8.336 -21.654 1.00 78.94 611 VAL A O 1
ATOM 4730 N N . LEU A 1 612 ? 3.484 6.309 -20.865 1.00 82.00 612 LEU A N 1
ATOM 4731 C CA . LEU A 1 612 ? 2.631 5.900 -22.009 1.00 82.00 612 LEU A CA 1
ATOM 4732 C C . LEU A 1 612 ? 3.383 5.909 -23.352 1.00 82.00 612 LEU A C 1
ATOM 4734 O O . LEU A 1 612 ? 2.938 6.499 -24.349 1.00 82.00 612 LEU A O 1
ATOM 4738 N N . TRP A 1 613 ? 4.563 5.296 -23.359 1.00 79.31 613 TRP A N 1
ATOM 4739 C CA . TRP A 1 613 ? 5.445 5.212 -24.517 1.00 79.31 613 TRP A CA 1
ATOM 4740 C C . TRP A 1 613 ? 6.220 3.884 -24.486 1.00 79.31 613 TRP A C 1
ATOM 4742 O O . TRP A 1 613 ? 6.582 3.456 -23.389 1.00 79.31 613 TRP A O 1
ATOM 4752 N N . PRO A 1 614 ? 6.497 3.249 -25.645 1.00 71.50 614 PRO A N 1
ATOM 4753 C CA . PRO A 1 614 ? 7.250 2.002 -25.703 1.00 71.50 614 PRO A CA 1
ATOM 4754 C C . PRO A 1 614 ? 8.550 2.078 -24.893 1.00 71.50 614 PRO A C 1
ATOM 4756 O O . PRO A 1 614 ? 9.394 2.934 -25.163 1.00 71.50 614 PRO A O 1
ATOM 4759 N N . GLY A 1 615 ? 8.705 1.184 -23.912 1.00 65.38 615 GLY A N 1
ATOM 4760 C CA . GLY A 1 615 ? 9.932 1.066 -23.125 1.00 65.38 615 GLY A CA 1
ATOM 4761 C C . GLY A 1 615 ? 10.132 2.170 -22.085 1.00 65.38 615 GLY A C 1
ATOM 4762 O O . GLY A 1 615 ? 11.277 2.450 -21.739 1.00 65.38 615 GLY A O 1
ATOM 4763 N N . MET A 1 616 ? 9.055 2.816 -21.617 1.00 69.38 616 MET A N 1
ATOM 4764 C CA . MET A 1 616 ? 9.120 3.904 -20.628 1.00 69.38 616 MET A CA 1
ATOM 4765 C C . MET A 1 616 ? 8.296 3.672 -19.347 1.00 69.38 616 MET A C 1
ATOM 4767 O O . MET A 1 616 ? 8.629 4.278 -18.328 1.00 69.38 616 MET A O 1
ATOM 4771 N N . ASP A 1 617 ? 7.274 2.809 -19.373 1.00 73.19 617 ASP A N 1
ATOM 4772 C CA . ASP A 1 617 ? 6.508 2.399 -18.183 1.00 73.19 617 ASP A CA 1
ATOM 4773 C C . ASP A 1 617 ? 7.007 1.019 -17.677 1.00 73.19 617 ASP A C 1
ATOM 4775 O O . ASP A 1 617 ? 8.035 0.510 -18.122 1.00 73.19 617 ASP A O 1
ATOM 4779 N N . GLU A 1 618 ? 6.319 0.387 -16.718 1.00 68.38 618 GLU A N 1
ATOM 4780 C CA . GLU A 1 618 ? 6.725 -0.911 -16.124 1.00 68.38 618 GLU A CA 1
ATOM 4781 C C . GLU A 1 618 ? 6.538 -2.127 -17.080 1.00 68.38 618 GLU A C 1
ATOM 4783 O O . GLU A 1 618 ? 6.607 -3.277 -16.643 1.00 68.38 618 GLU A O 1
ATOM 4788 N N . ASP A 1 619 ? 6.304 -1.874 -18.376 1.00 61.34 619 ASP A N 1
ATOM 4789 C CA . ASP A 1 619 ? 6.207 -2.828 -19.494 1.00 61.34 619 ASP A CA 1
ATOM 4790 C C . ASP A 1 619 ? 7.512 -2.949 -20.315 1.00 61.34 619 ASP A C 1
ATOM 4792 O O . ASP A 1 619 ? 7.521 -3.548 -21.391 1.00 61.34 619 ASP A O 1
ATOM 4796 N N . MET A 1 620 ? 8.618 -2.375 -19.819 1.00 52.56 620 MET A N 1
ATOM 4797 C CA . MET A 1 620 ? 9.904 -2.238 -20.526 1.00 52.56 620 MET A CA 1
ATOM 4798 C C . MET A 1 620 ? 10.448 -3.505 -21.216 1.00 52.56 620 MET A C 1
ATOM 4800 O O . MET A 1 620 ? 11.146 -3.374 -22.221 1.00 52.56 620 MET A O 1
ATOM 4804 N N . GLU A 1 621 ? 10.157 -4.707 -20.713 1.00 48.00 621 GLU A N 1
ATOM 4805 C CA . GLU A 1 621 ? 10.736 -5.961 -21.225 1.00 48.00 621 GLU A CA 1
ATOM 4806 C C . GLU A 1 621 ? 9.981 -6.542 -22.438 1.00 48.00 621 GLU A C 1
ATOM 4808 O O . GLU A 1 621 ? 10.564 -7.303 -23.216 1.00 48.00 621 GLU A O 1
ATOM 4813 N N . ASP A 1 622 ? 8.720 -6.150 -22.676 1.00 41.75 622 ASP A N 1
ATOM 4814 C CA . ASP A 1 622 ? 7.899 -6.705 -23.769 1.00 41.75 622 ASP A CA 1
ATOM 4815 C C . ASP A 1 622 ? 8.497 -6.415 -25.163 1.00 41.75 622 ASP A C 1
ATOM 4817 O O . ASP A 1 622 ? 8.284 -7.189 -26.098 1.00 41.75 622 ASP A O 1
ATOM 4821 N N . ILE A 1 623 ? 9.292 -5.347 -25.307 1.00 40.78 623 ILE A N 1
ATOM 4822 C CA . ILE A 1 623 ? 9.925 -4.943 -26.577 1.00 40.78 623 ILE A CA 1
ATOM 4823 C C . ILE A 1 623 ? 11.108 -5.848 -26.943 1.00 40.78 623 ILE A C 1
ATOM 4825 O O . ILE A 1 623 ? 11.272 -6.186 -28.115 1.00 40.78 623 ILE A O 1
ATOM 4829 N N . GLU A 1 624 ? 11.906 -6.287 -25.965 1.00 33.22 624 GLU A N 1
ATOM 4830 C CA . GLU A 1 624 ? 12.960 -7.287 -26.199 1.00 33.22 624 GLU A CA 1
ATOM 4831 C C . GLU A 1 624 ? 12.372 -8.711 -26.301 1.00 33.22 624 GLU A C 1
ATOM 4833 O O . GLU A 1 624 ? 12.966 -9.588 -26.932 1.00 33.22 624 GLU A O 1
ATOM 4838 N N . GLY A 1 625 ? 11.177 -8.932 -25.735 1.00 30.78 625 GLY A N 1
ATOM 4839 C CA . GLY A 1 625 ? 10.457 -10.210 -25.727 1.00 30.78 625 GLY A CA 1
ATOM 4840 C C . GLY A 1 625 ? 9.468 -10.456 -26.879 1.00 30.78 625 GLY A C 1
ATOM 4841 O O . GLY A 1 625 ? 8.909 -11.553 -26.961 1.00 30.78 625 GLY A O 1
ATOM 4842 N N . HIS A 1 626 ? 9.218 -9.490 -27.772 1.00 29.95 626 HIS A N 1
ATOM 4843 C CA . HIS A 1 626 ? 8.261 -9.642 -28.877 1.00 29.95 626 HIS A CA 1
ATOM 4844 C C . HIS A 1 626 ? 8.733 -10.659 -29.933 1.00 29.95 626 HIS A C 1
ATOM 4846 O O . HIS A 1 626 ? 9.374 -10.330 -30.932 1.00 29.95 626 HIS A O 1
ATOM 4852 N N . GLY A 1 627 ? 8.346 -11.922 -29.726 1.00 28.42 627 GLY A N 1
ATOM 4853 C CA . GLY A 1 627 ? 8.542 -13.025 -30.663 1.00 28.42 627 GLY A CA 1
ATOM 4854 C C . GLY A 1 627 ? 7.865 -12.765 -32.009 1.00 28.42 627 GLY A C 1
ATOM 4855 O O . GLY A 1 627 ? 6.680 -13.048 -32.192 1.00 28.42 627 GLY A O 1
ATOM 4856 N N . HIS A 1 628 ? 8.641 -12.249 -32.960 1.00 23.95 628 HIS A N 1
ATOM 4857 C CA . HIS A 1 628 ? 8.232 -12.046 -34.344 1.00 23.95 628 HIS A CA 1
ATOM 4858 C C . HIS A 1 628 ? 7.787 -13.384 -34.953 1.00 23.95 628 HIS A C 1
ATOM 4860 O O . HIS A 1 628 ? 8.586 -14.318 -35.058 1.00 23.95 628 HIS A O 1
ATOM 4866 N N . LYS A 1 629 ? 6.509 -13.499 -35.340 1.00 26.22 629 LYS A N 1
ATOM 4867 C CA . LYS A 1 629 ? 6.008 -14.685 -36.046 1.00 26.22 629 LYS A CA 1
ATOM 4868 C C . LYS A 1 629 ? 6.700 -14.767 -37.414 1.00 26.22 629 LYS A C 1
ATOM 4870 O O . LYS A 1 629 ? 6.524 -13.844 -38.206 1.00 26.22 629 LYS A O 1
ATOM 4875 N N . PRO A 1 630 ? 7.433 -15.844 -37.741 1.00 27.19 630 PRO A N 1
ATOM 4876 C CA . PRO A 1 630 ? 7.957 -16.018 -39.089 1.00 27.19 630 PRO A CA 1
ATOM 4877 C C . PRO A 1 630 ? 6.793 -16.381 -40.023 1.00 27.19 630 PRO A C 1
ATOM 4879 O O . PRO A 1 630 ? 6.275 -17.495 -39.944 1.00 27.19 630 PRO A O 1
ATOM 4882 N N . GLY A 1 631 ? 6.346 -15.448 -40.872 1.00 31.91 631 GLY A N 1
ATOM 4883 C CA . GLY A 1 631 ? 5.262 -15.736 -41.823 1.00 31.91 631 GLY A CA 1
ATOM 4884 C C . GLY A 1 631 ? 4.589 -14.568 -42.553 1.00 31.91 631 GLY A C 1
ATOM 4885 O O . GLY A 1 631 ? 3.832 -14.842 -43.475 1.00 31.91 631 GLY A O 1
ATOM 4886 N N . GLU A 1 632 ? 4.839 -13.304 -42.194 1.00 29.81 632 GLU A N 1
ATOM 4887 C CA . GLU A 1 632 ? 4.268 -12.142 -42.905 1.00 29.81 632 GLU A CA 1
ATOM 4888 C C . GLU A 1 632 ? 5.380 -11.277 -43.518 1.00 29.81 632 GLU A C 1
ATOM 4890 O O . GLU A 1 632 ? 5.775 -10.244 -42.978 1.00 29.81 632 GLU A O 1
ATOM 4895 N N . GLU A 1 633 ? 5.896 -11.719 -44.669 1.00 28.86 633 GLU A N 1
ATOM 4896 C CA . GLU A 1 633 ? 6.662 -10.853 -45.569 1.00 28.86 633 GLU A CA 1
ATOM 4897 C C . GLU A 1 633 ? 5.693 -9.847 -46.208 1.00 28.86 633 GLU A C 1
ATOM 4899 O O . GLU A 1 633 ? 4.823 -10.213 -46.999 1.00 28.86 633 GLU A O 1
ATOM 4904 N N . VAL A 1 634 ? 5.820 -8.568 -45.844 1.00 30.84 634 VAL A N 1
ATOM 4905 C CA . VAL A 1 634 ? 5.129 -7.481 -46.547 1.00 30.84 634 VAL A CA 1
ATOM 4906 C C . VAL A 1 634 ? 5.893 -7.219 -47.838 1.00 30.84 634 VAL A C 1
ATOM 4908 O O . VAL A 1 634 ? 7.013 -6.711 -47.796 1.00 30.84 634 VAL A O 1
ATOM 4911 N N . ASP A 1 635 ? 5.286 -7.585 -48.966 1.00 29.78 635 ASP A N 1
ATOM 4912 C CA . ASP A 1 635 ? 5.864 -7.423 -50.301 1.00 29.78 635 ASP A CA 1
ATOM 4913 C C . ASP A 1 635 ? 6.115 -5.936 -50.611 1.00 29.78 635 ASP A C 1
ATOM 4915 O O . ASP A 1 635 ? 5.192 -5.144 -50.832 1.00 29.78 635 ASP A O 1
ATOM 4919 N N . GLY A 1 636 ? 7.386 -5.542 -50.541 1.00 30.02 636 GLY A N 1
ATOM 4920 C CA . GLY A 1 636 ? 7.852 -4.170 -50.714 1.00 30.02 636 GLY A CA 1
ATOM 4921 C C . GLY A 1 636 ? 7.986 -3.810 -52.187 1.00 30.02 636 GLY A C 1
ATOM 4922 O O . GLY A 1 636 ? 9.104 -3.660 -52.673 1.00 30.02 636 GLY A O 1
ATOM 4923 N N . GLY A 1 637 ? 6.854 -3.695 -52.883 1.00 26.97 637 GLY A N 1
ATOM 4924 C CA . GLY A 1 637 ? 6.804 -3.389 -54.312 1.00 26.97 637 GLY A CA 1
ATOM 4925 C C . GLY A 1 637 ? 7.508 -2.076 -54.674 1.00 26.97 637 GLY A C 1
ATOM 4926 O O . GLY A 1 637 ? 7.016 -0.993 -54.356 1.00 26.97 637 GLY A O 1
ATOM 4927 N N . ASP A 1 638 ? 8.636 -2.199 -55.372 1.00 33.75 638 ASP A N 1
ATOM 4928 C CA . ASP A 1 638 ? 9.384 -1.101 -55.992 1.00 33.75 638 ASP A CA 1
ATOM 4929 C C . ASP A 1 638 ? 8.549 -0.412 -57.090 1.00 33.75 638 ASP A C 1
ATOM 4931 O O . ASP A 1 638 ? 7.813 -1.083 -57.820 1.00 33.75 638 ASP A O 1
ATOM 4935 N N . ASN A 1 639 ? 8.610 0.921 -57.189 1.00 31.44 639 ASN A N 1
ATOM 4936 C CA . ASN A 1 639 ? 7.883 1.692 -58.205 1.00 31.44 639 ASN A CA 1
ATOM 4937 C C . ASN A 1 639 ? 8.317 3.167 -58.289 1.00 31.44 639 ASN A C 1
ATOM 4939 O O . ASN A 1 639 ? 8.521 3.813 -57.262 1.00 31.44 639 ASN A O 1
ATOM 4943 N N . SER A 1 640 ? 8.297 3.711 -59.516 1.00 30.39 640 SER A N 1
ATOM 4944 C CA . SER A 1 640 ? 8.685 5.078 -59.938 1.00 30.39 640 SER A CA 1
ATOM 4945 C C . SER A 1 640 ? 10.169 5.432 -59.683 1.00 30.39 640 SER A C 1
ATOM 4947 O O . SER A 1 640 ? 10.629 5.414 -58.549 1.00 30.39 640 SER A O 1
ATOM 4949 N N . GLU A 1 641 ? 11.026 5.659 -60.691 1.00 33.31 641 GLU A N 1
ATOM 4950 C CA . GLU A 1 641 ? 10.945 6.644 -61.803 1.00 33.31 641 GLU A CA 1
ATOM 4951 C C . GLU A 1 641 ? 10.744 8.071 -61.257 1.00 33.31 641 GLU A C 1
ATOM 4953 O O . GLU A 1 641 ? 9.680 8.400 -60.744 1.00 33.31 641 GLU A O 1
ATOM 4958 N N . VAL A 1 642 ? 11.752 8.949 -61.274 1.00 33.84 642 VAL A N 1
ATOM 4959 C CA . VAL A 1 642 ? 12.351 9.608 -62.458 1.00 33.84 642 VAL A CA 1
ATOM 4960 C C . VAL A 1 642 ? 13.798 10.026 -62.176 1.00 33.84 642 VAL A C 1
ATOM 4962 O O . VAL A 1 642 ? 14.053 10.498 -61.045 1.00 33.84 642 VAL A O 1
#

Organism: Stemphylium lycopersici (NCBI:txid183478)

Mean predicted aligned error: 19.13 Å

Foldseek 3Di:
DDDDDDDDDDDDDDDDPPPPPDFQFKEKEFEQDQAWKWKWKDDVDIDPIDIAHHGGMDMDGFDQRPHRQWIKIWMASDVVQVVDPLGKTWIWIWHDDPQKIKIFIDMDSFQRQFQWKKKWDKPDPVWDIDIDHGSGDDPDGRMTMDGRDDDDDDDDDDDPHTYTYIYTHHDDDDDDPDDDDDDDDDDDDDDDDDDDDDDDDDDDDDDDDDDDDDDDDDDDDDDDDDDDDDDDDDDDPPPDDDDVPDPDPPDPVDDDPLLLLLQLFLLLLLLLLQLLLLLLLLLLAPPDDPVSPVVSVVSLVVSVVSLVVSVVSPVSNCVVVPPVVVCQCLPPFRVLSNLSNLSSVLSNLLVCLRNVVVVDDPVSLVVSLVCLVVSVVVLVVQLVSSVCSPVVPDDDDLLNQFLSNLSSLLSLLCSLLSLLSSLVPDAQVSNLVSLVVSVVSLVSSLVVSVVSLVSVVVNVVPYDDDDLQLLLSLLSNLANLLSSLLSLQSSLVSQLRHPDQCPVNDNPDRVSNVSNVRSLVSSVVSLVVSVVSLVVSVVSNVVCVVPYADASSLSSNRNSLSSSLSSLSSNCVSVVPPVSSVVSVVSSVVNVVSSVVNVVRVVVCVVVVQHSHALRHSCNCVVVVVDDDPDDDDPPDDDDDD

Nearest PDB structures (foldseek):
  7en0-assembly1_A  TM=7.838E-01  e=1.359E-06  Brachypodium distachyon
  3m73-assembly1_A  TM=7.721E-01  e=4.038E-06  Haemophilus influenzae
  8gel-assembly1_A  TM=2.798E-01  e=4.992E+00  synthetic construct

Radius of gyration: 35.3 Å; Cα contacts (8 Å, |Δi|>4): 918; chains: 1; bounding box: 106×82×112 Å

Secondary structure (DSSP, 8-state):
-------------------------EEEEEEESSS-EEEEEESSSBPPPEEE-TT-EEEEE----TTTSEEEEEEESSTTGGGSTT--EEEEEEEEETTEEEEEEEEESS-TTTTEEEEEEESSTTSPPEEETTSSPPSS---B--B---PPS---S-----EEEEEEEE---------------------------------------------------------------------PPPPS--SSTT--TT--HHHHHTT--GGGHHHHHHHHHHHHHHHT-SS--HHHHHHHHHHHHHHHHHHHHHHHHHHHHHHHSTTHHHHHTT-TTHHHHHHHHHHHHHHHHHHIIIIIGGGS-THHHHHHHHHHHHHHHHHHHHHHHHHHHHHHH----GGG--GGGGTTTHHHHHHHHHHHHHTTTS-HHHHHHHHHHHHHHHHHHHHHHHHHHHHHHHHHHHSPPPPGGGGGGGGGGHHHHHHHHHHHHHHHHHHHHHS-TTGGG--SS-HHHHHHHHHHHHHHHHHHHHHHHHHHHHHHHHHTTTT----GGGGGGTHHHHHHHHHHHHHHHHTT-HHHHHHHHHHHHHHHHHHHHHHHHHHHHHHTTSSSSTTTSTTTTHHHH----TT-----------

Sequence (642 aa):
MFNALSTPLTLLSFSLLLTSTSAIGRAIVTNECPDPIYLWSIGGTISPQHVIEPSTSYSQPFTRDPVSGGIALKISPVENGIFKPNVSQTIFAYSLDGDNVWYDMSDIFGDGFAGRTISLTPSDASCGEIVWGTGKQPAGSTVREALRHRHIAAAESAETSIVKTVRFARRTRIIALAHMAGSPSQPSSTFNQRPGSTTSLVSNTGAGEASSTSHTNDADADGRQTSTMAARSRTHPIKRRPRPAQREDYNPTHLPWKKRLDHFTWSWFECTMSTGAIATVLGQQPYSFTGLKTIGKIFYILDILLFLIFSACITYRFIHNRGSLRLSLHHPHESFFFGAYFVSIALIIYCMELYGVPSSGPWLIKALEVLYWLYAAMVMLVAVFQYHVIFDRRDLPVTDAMPAWILPVYPFLVLGVLGSTLLKSQPPDAGFKIFVGSVTFQGLGWTVAFLMLTLYFTRLVNSNLPEIPKRPGMYVAVGPAAYTANACVALGMQAPKHVPENLLGITSFPVGDAFKAFGVIVGIFLWLISFWFSAIATVSIVISAKESHFTLNHWGFVFPNAGMTIALIYIANALDSPGLKGVCSAMTIILVILWIWVAVLNVKGVVQKKVLWPGMDEDMEDIEGHGHKPGEEVDGGDNSEV

InterPro domains:
  IPR004695 Transporter protein SLAC1/Mae1/ Ssu1/TehA [PF03595] (263-601)
  IPR006771 Secreted thaumatin-like protein cetA-like [PF04681] (17-145)
  IPR030185 Malic acid transport protein [PTHR31162] (235-621)
  IPR030185 Malic acid transport protein [cd09317] (268-599)
  IPR038665 Voltage-dependent anion channel superfamily [G3DSA:1.50.10.150] (258-612)

Solvent-accessible surface area (backbone atoms only — not comparable to full-atom values): 36739 Å² total; per-residue (Å²): 133,90,80,88,85,90,82,84,91,77,87,82,79,87,72,85,75,78,77,75,82,67,79,64,28,32,46,33,43,35,30,53,33,96,57,57,37,32,35,31,51,33,47,76,56,74,51,72,84,41,80,30,46,55,76,35,68,50,74,46,67,66,62,65,30,93,75,59,49,20,34,33,40,37,34,17,70,43,83,69,21,96,82,41,88,79,41,24,31,40,31,46,36,36,32,60,54,96,60,32,46,38,34,37,64,49,62,41,64,47,58,62,48,58,68,23,30,34,36,40,43,50,69,46,89,89,35,70,67,48,74,25,88,45,18,46,80,72,95,71,88,61,70,39,62,34,80,60,85,82,75,79,93,86,82,83,92,76,88,90,51,56,36,38,36,36,38,36,31,62,84,75,84,83,83,84,89,79,89,80,90,83,88,89,89,86,85,89,79,90,79,89,88,86,88,83,88,80,91,83,88,86,87,80,90,84,89,87,83,83,89,82,90,81,84,88,80,86,89,79,90,86,88,86,89,87,88,90,87,89,83,92,78,90,74,79,78,79,76,69,77,78,66,103,78,76,96,64,87,85,64,68,93,77,71,55,69,77,65,26,33,65,44,49,52,42,51,62,27,34,53,29,30,25,34,20,30,50,16,52,43,48,64,64,43,86,88,71,48,72,68,48,51,50,53,18,50,50,32,42,54,48,21,53,52,50,44,54,51,50,51,50,40,43,49,46,25,38,68,71,44,78,59,46,59,64,50,44,64,68,32,96,60,32,30,34,28,52,18,29,49,51,38,26,52,50,33,51,56,42,42,40,54,74,61,39,45,88,73,53,64,74,65,51,60,57,48,49,57,51,48,52,56,51,49,54,55,52,49,50,54,50,26,56,50,49,53,46,51,45,74,75,72,54,94,76,59,61,80,70,51,53,47,53,76,40,27,42,47,43,42,27,27,46,43,14,43,36,33,37,55,46,46,72,79,45,56,48,76,63,23,33,53,41,50,54,49,18,54,56,38,27,51,55,20,43,54,57,38,51,55,51,50,49,49,33,49,53,20,60,74,77,36,80,78,68,60,65,55,56,35,39,31,42,23,44,55,11,24,54,33,6,25,45,12,24,18,32,23,39,36,12,72,44,21,65,74,31,44,57,52,56,56,96,73,41,78,91,58,61,48,13,56,54,43,22,55,50,15,43,54,53,14,59,64,30,36,57,56,14,52,51,38,41,50,52,31,48,52,64,40,64,78,45,54,91,76,46,56,80,44,69,42,48,36,29,70,30,31,24,52,32,34,39,40,46,21,45,40,45,50,18,60,76,67,65,35,68,67,49,43,51,51,35,52,54,53,50,53,52,41,52,52,49,47,53,51,46,51,53,46,50,55,49,26,50,75,69,55,44,28,52,28,95,68,46,42,68,62,46,61,54,75,85,60,62,78,75,75,90,82,77,82,77,84,80,79,84,77,80,89,134